Protein AF-A0A258AHE1-F1 (afdb_monomer)

pLDDT: mean 90.27, std 7.41, range [41.5, 98.06]

Sequence (388 aa):
MYTHTRGDVPTMMFEWEKSIPFVKELVVPYWSLDFFFCGAFFLCGSKTELNLLTKRLIAVTILSGVFFLLFPLKLGLPRPEPSGWTAPFFHALYFNDLPYNLAPSLHISLRSIVWVFYGAHLTGRVRTAVKVWFILIGLSTLLVWQHHLIDVAGGFIMGWAVAALIPDPRQLGTRNPSKKYAVRYGLGAVVCGALGFAWIGFVWPAVACGIVALAYATGLSRLLGKENGTLSPSAEWCLLPILLVRGWVQKKWLKRKPGWCEVTPGVCFGRRVTDKEAVAMVTAAGPGDLAVLDLTAETNAPTAFREKAFYRNLPLLDLVPLKPEQIEAALGFIREQRALGRRVFVHCQLGLQRSALIAAHWVVESGETVDVELAVKRVRELEPDVVI

Radius of gyration: 23.92 Å; Cα contacts (8 Å, |Δi|>4): 619; chains: 1; bounding box: 60×39×63 Å

Mean predicted aligned error: 6.26 Å

Structure (mmCIF, N/CA/C/O backbone):
data_AF-A0A258AHE1-F1
#
_entry.id   AF-A0A258AHE1-F1
#
loop_
_atom_site.group_PDB
_atom_site.id
_atom_site.type_symbol
_atom_site.label_atom_id
_atom_site.label_alt_id
_atom_site.label_comp_id
_atom_site.label_asym_id
_atom_site.label_entity_id
_atom_site.label_seq_id
_atom_site.pdbx_PDB_ins_code
_atom_site.Cartn_x
_atom_site.Cartn_y
_atom_site.Cartn_z
_atom_site.occupancy
_atom_site.B_iso_or_equiv
_atom_site.auth_seq_id
_atom_site.auth_comp_id
_atom_site.auth_asym_id
_atom_site.auth_atom_id
_atom_site.pdbx_PDB_model_num
ATOM 1 N N . MET A 1 1 ? 30.546 -18.113 -18.360 1.00 41.50 1 MET A N 1
ATOM 2 C CA . MET A 1 1 ? 30.148 -17.699 -19.721 1.00 41.50 1 MET A CA 1
ATOM 3 C C . MET A 1 1 ? 29.462 -16.354 -19.579 1.00 41.50 1 MET A C 1
ATOM 5 O O . MET A 1 1 ? 28.423 -16.293 -18.936 1.00 41.50 1 MET A O 1
ATOM 9 N N . TYR A 1 2 ? 30.107 -15.271 -20.009 1.00 52.78 2 TYR A N 1
ATOM 10 C CA . TYR A 1 2 ? 29.552 -13.931 -19.835 1.00 52.78 2 TYR A CA 1
ATOM 11 C C . TYR A 1 2 ? 28.409 -13.708 -20.834 1.00 52.78 2 TYR A C 1
ATOM 13 O O . TYR A 1 2 ? 28.513 -14.097 -21.993 1.00 52.78 2 TYR A O 1
ATOM 21 N N . THR A 1 3 ? 27.321 -13.073 -20.407 1.00 52.12 3 THR A N 1
ATOM 22 C CA . THR A 1 3 ? 26.161 -12.778 -21.266 1.00 52.12 3 THR A CA 1
ATOM 23 C C . THR A 1 3 ? 26.515 -11.908 -22.480 1.00 52.12 3 THR A C 1
ATOM 25 O O . THR A 1 3 ? 25.875 -12.052 -23.515 1.00 52.12 3 THR A O 1
ATOM 28 N N . HIS A 1 4 ? 27.581 -11.096 -22.417 1.00 53.16 4 HIS A N 1
ATOM 29 C CA . HIS A 1 4 ? 28.039 -10.261 -23.540 1.00 53.16 4 HIS A CA 1
ATOM 30 C C . HIS A 1 4 ? 28.631 -11.045 -24.728 1.00 53.16 4 HIS A C 1
ATOM 32 O O . HIS A 1 4 ? 28.744 -10.488 -25.814 1.00 53.16 4 HIS A O 1
ATOM 38 N N . THR A 1 5 ? 29.013 -12.318 -24.554 1.00 55.72 5 THR A N 1
ATOM 39 C CA . THR A 1 5 ? 29.556 -13.153 -25.646 1.00 55.72 5 THR A CA 1
ATOM 40 C C . THR A 1 5 ? 28.495 -14.034 -26.307 1.00 55.72 5 THR A C 1
ATOM 42 O O . THR A 1 5 ? 28.829 -14.864 -27.152 1.00 55.72 5 THR A O 1
ATOM 45 N N . ARG A 1 6 ? 27.224 -13.924 -25.899 1.00 61.84 6 ARG A N 1
ATOM 46 C CA . ARG A 1 6 ? 26.114 -14.672 -26.500 1.00 61.84 6 ARG A CA 1
ATOM 47 C C . ARG A 1 6 ? 25.607 -13.928 -27.736 1.00 61.84 6 ARG A C 1
ATOM 49 O O . ARG A 1 6 ? 25.171 -12.787 -27.636 1.00 61.84 6 ARG A O 1
ATOM 56 N N . GLY A 1 7 ? 25.670 -14.569 -28.903 1.00 57.62 7 GLY A N 1
ATOM 57 C CA . GLY A 1 7 ? 25.192 -13.992 -30.168 1.00 57.62 7 GLY A CA 1
ATOM 58 C C . GLY A 1 7 ? 23.663 -13.922 -30.286 1.00 57.62 7 GLY A C 1
ATOM 59 O O . GLY A 1 7 ? 23.142 -13.232 -31.156 1.00 57.62 7 GLY A O 1
ATOM 60 N N . ASP A 1 8 ? 22.945 -14.605 -29.394 1.00 69.38 8 ASP A N 1
ATOM 61 C CA . ASP A 1 8 ? 21.506 -14.862 -29.423 1.00 69.38 8 ASP A CA 1
ATOM 62 C C . ASP A 1 8 ? 20.721 -14.098 -28.339 1.00 69.38 8 ASP A C 1
ATOM 64 O O . ASP A 1 8 ? 19.712 -14.600 -27.858 1.00 69.38 8 ASP A O 1
ATOM 68 N N . VAL A 1 9 ? 21.154 -12.899 -27.921 1.00 76.88 9 VAL A N 1
ATOM 69 C CA . VAL A 1 9 ? 20.407 -12.113 -26.914 1.00 76.88 9 VAL A CA 1
ATOM 70 C C . VAL A 1 9 ? 19.152 -11.491 -27.551 1.00 76.88 9 VAL A C 1
ATOM 72 O O . VAL A 1 9 ? 19.292 -10.627 -28.432 1.00 76.88 9 VAL A O 1
ATOM 75 N N . PRO A 1 10 ? 17.936 -11.899 -27.135 1.00 83.12 10 PRO A N 1
ATOM 76 C CA . PRO A 1 10 ? 16.698 -11.391 -27.703 1.00 83.12 10 PRO A CA 1
ATOM 77 C C . PRO A 1 10 ? 16.399 -9.957 -27.248 1.00 83.12 10 PRO A C 1
ATOM 79 O O . PRO A 1 10 ? 16.867 -9.474 -26.215 1.00 83.12 10 PRO A O 1
ATOM 82 N N . THR A 1 11 ? 15.569 -9.282 -28.035 1.00 84.12 11 THR A N 1
ATOM 83 C CA . THR A 1 11 ? 14.971 -7.989 -27.696 1.00 84.12 11 THR A CA 1
ATOM 84 C C . THR A 1 11 ? 13.482 -8.208 -27.492 1.00 84.12 11 THR A C 1
ATOM 86 O O . THR A 1 11 ? 12.819 -8.774 -28.359 1.00 84.12 11 THR A O 1
ATOM 89 N N . MET A 1 12 ? 12.951 -7.749 -26.361 1.00 84.06 12 MET A N 1
ATOM 90 C CA . MET A 1 12 ? 11.520 -7.791 -26.076 1.00 84.06 12 MET A CA 1
ATOM 91 C C . MET A 1 12 ? 11.028 -6.369 -25.829 1.00 84.06 12 MET A C 1
ATOM 93 O O . MET A 1 12 ? 11.178 -5.828 -24.739 1.00 84.06 12 MET A O 1
ATOM 97 N N . MET A 1 13 ? 10.462 -5.765 -26.871 1.00 87.69 13 MET A N 1
ATOM 98 C CA . MET A 1 13 ? 9.874 -4.429 -26.827 1.00 87.69 13 MET A CA 1
ATOM 99 C C . MET A 1 13 ? 8.547 -4.429 -27.572 1.00 87.69 13 MET A C 1
ATOM 101 O O . MET A 1 13 ? 8.359 -5.189 -28.526 1.00 87.69 13 MET A O 1
ATOM 105 N N . PHE A 1 14 ? 7.631 -3.563 -27.164 1.00 85.50 14 PHE A N 1
ATOM 106 C CA . PHE A 1 14 ? 6.419 -3.316 -27.924 1.00 85.50 14 PHE A CA 1
ATOM 107 C C . PHE A 1 14 ? 6.684 -2.308 -29.047 1.00 85.50 14 PHE A C 1
ATOM 109 O O . PHE A 1 14 ? 7.401 -1.328 -28.869 1.00 85.50 14 PHE A O 1
ATOM 116 N N . GLU A 1 15 ? 6.040 -2.497 -30.200 1.00 87.06 15 GLU A N 1
ATOM 117 C CA . GLU A 1 15 ? 6.231 -1.629 -31.373 1.00 87.06 15 GLU A CA 1
ATOM 118 C C . GLU A 1 15 ? 5.907 -0.149 -31.107 1.00 87.06 15 GLU A C 1
ATOM 120 O O . GLU A 1 15 ? 6.584 0.741 -31.622 1.00 87.06 15 GLU A O 1
ATOM 125 N N . TRP A 1 16 ? 4.924 0.133 -30.247 1.00 88.31 16 TRP A N 1
ATOM 126 C CA . TRP A 1 16 ? 4.555 1.505 -29.885 1.00 88.31 16 TRP A CA 1
ATOM 127 C C . TRP A 1 16 ? 5.647 2.231 -29.082 1.00 88.31 16 TRP A C 1
ATOM 129 O O . TRP A 1 16 ? 5.659 3.462 -29.069 1.00 88.31 16 TRP A O 1
ATOM 139 N N . GLU A 1 17 ? 6.592 1.513 -28.457 1.00 90.75 17 GLU A N 1
ATOM 140 C CA . GLU A 1 17 ? 7.683 2.127 -27.684 1.00 90.75 17 GLU A CA 1
ATOM 141 C C . GLU A 1 17 ? 8.606 2.979 -28.567 1.00 90.75 17 GLU A C 1
ATOM 143 O O . GLU A 1 17 ? 9.179 3.954 -28.089 1.00 90.75 17 GLU A O 1
ATOM 148 N N . LYS A 1 18 ? 8.672 2.704 -29.878 1.00 89.94 18 LYS A N 1
ATOM 149 C CA . LYS A 1 18 ? 9.404 3.531 -30.859 1.00 89.94 18 LYS A CA 1
ATOM 150 C C . LYS A 1 18 ? 8.864 4.961 -30.967 1.00 89.94 18 LYS A C 1
ATOM 152 O O . LYS A 1 18 ? 9.563 5.842 -31.452 1.00 89.94 18 LYS A O 1
ATOM 157 N N . SER A 1 19 ? 7.622 5.187 -30.535 1.00 91.81 19 SER A N 1
ATOM 158 C CA . SER A 1 19 ? 6.980 6.508 -30.532 1.00 91.81 19 SER A CA 1
ATOM 159 C C . SER A 1 19 ? 7.205 7.283 -29.229 1.00 91.81 19 SER A C 1
ATOM 161 O O . SER A 1 19 ? 6.742 8.416 -29.109 1.00 91.81 19 SER A O 1
ATOM 163 N N . ILE A 1 20 ? 7.879 6.692 -28.233 1.00 91.56 20 ILE A N 1
ATOM 164 C CA . ILE A 1 20 ? 8.189 7.375 -26.973 1.00 91.56 20 ILE A CA 1
ATOM 165 C C . ILE A 1 20 ? 9.214 8.485 -27.255 1.00 91.56 20 ILE A C 1
ATOM 167 O O . ILE A 1 20 ? 10.300 8.190 -27.762 1.00 91.56 20 ILE A O 1
ATOM 171 N N . PRO A 1 21 ? 8.921 9.752 -26.906 1.00 93.50 21 PRO A N 1
ATOM 172 C CA . PRO A 1 21 ? 9.851 10.845 -27.140 1.00 93.50 21 PRO A CA 1
ATOM 173 C C . PRO A 1 21 ? 11.093 10.702 -26.258 1.00 93.50 21 PRO A C 1
ATOM 175 O O . PRO A 1 21 ? 10.992 10.383 -25.073 1.00 93.50 21 PRO A O 1
ATOM 178 N N . PHE A 1 22 ? 12.259 11.000 -26.825 1.00 93.88 22 PHE A N 1
ATOM 179 C CA . PHE A 1 22 ? 13.488 11.118 -26.051 1.00 93.88 22 PHE A CA 1
ATOM 180 C C . PHE A 1 22 ? 13.531 12.467 -25.322 1.00 93.88 22 PHE A C 1
ATOM 182 O O . PHE A 1 22 ? 13.449 13.521 -25.956 1.00 93.88 22 PHE A O 1
ATOM 189 N N . VAL A 1 23 ? 13.684 12.443 -23.996 1.00 95.12 23 VAL A N 1
ATOM 190 C CA . VAL A 1 23 ? 13.748 13.645 -23.147 1.00 95.12 23 VAL A CA 1
ATOM 191 C C . VAL A 1 23 ? 15.030 13.610 -22.318 1.00 95.12 23 VAL A C 1
ATOM 193 O O . VAL A 1 23 ? 15.072 13.050 -21.221 1.00 95.12 23 VAL A O 1
ATOM 196 N N . LYS A 1 24 ? 16.097 14.213 -22.850 1.00 94.38 24 LYS A N 1
ATOM 197 C CA . LYS A 1 24 ? 17.453 14.146 -22.278 1.00 94.38 24 LYS A CA 1
ATOM 198 C C . LYS A 1 24 ? 17.552 14.707 -20.856 1.00 94.38 24 LYS A C 1
ATOM 200 O O . LYS A 1 24 ? 18.327 14.201 -20.054 1.00 94.38 24 LYS A O 1
ATOM 205 N N . GLU A 1 25 ? 16.750 15.709 -20.506 1.00 95.88 25 GLU A N 1
ATOM 206 C CA . GLU A 1 25 ? 16.752 16.352 -19.186 1.00 95.88 25 GLU A CA 1
ATOM 207 C C . GLU A 1 25 ? 16.318 15.387 -18.069 1.00 95.88 25 GLU A C 1
ATOM 209 O O . GLU A 1 25 ? 16.689 15.566 -16.906 1.00 95.88 25 GLU A O 1
ATOM 214 N N . LEU A 1 26 ? 15.591 14.314 -18.412 1.00 96.31 26 LEU A N 1
ATOM 215 C CA . LEU A 1 26 ? 15.182 13.285 -17.455 1.00 96.31 26 LEU A CA 1
ATOM 216 C C . LEU A 1 26 ? 16.332 12.375 -16.993 1.00 96.31 26 LEU A C 1
ATOM 218 O O . LEU A 1 26 ? 16.144 11.571 -16.076 1.00 96.31 26 LEU A O 1
ATOM 222 N N . VAL A 1 27 ? 17.542 12.570 -17.527 1.00 95.06 27 VAL A N 1
ATOM 223 C CA . VAL A 1 27 ? 18.775 11.975 -16.992 1.00 95.06 27 VAL A CA 1
ATOM 224 C C . VAL A 1 27 ? 19.029 12.394 -15.536 1.00 95.06 27 VAL A C 1
ATOM 226 O O . VAL A 1 27 ? 19.620 11.636 -14.772 1.00 95.06 27 VAL A O 1
ATOM 229 N N . VAL A 1 28 ? 18.527 13.562 -15.111 1.00 95.44 28 VAL A N 1
ATOM 230 C CA . VAL A 1 28 ? 18.650 14.038 -13.723 1.00 95.44 28 VAL A CA 1
ATOM 231 C C . VAL A 1 28 ? 17.798 13.200 -12.760 1.00 95.44 28 VAL A C 1
ATOM 233 O O . VAL A 1 28 ? 18.363 12.621 -11.834 1.00 95.44 28 VAL A O 1
ATOM 236 N N . PRO A 1 29 ? 16.470 13.052 -12.955 1.00 96.31 29 PRO A N 1
ATOM 237 C CA . PRO A 1 29 ? 15.678 12.070 -12.223 1.00 96.31 29 PRO A CA 1
ATOM 238 C C . PRO A 1 29 ? 16.275 10.664 -12.264 1.00 96.31 29 PRO A C 1
ATOM 240 O O . PRO A 1 29 ? 16.330 10.025 -11.220 1.00 96.31 29 PRO A O 1
ATOM 243 N N . TYR A 1 30 ? 16.773 10.200 -13.414 1.00 95.81 30 TYR A N 1
ATOM 244 C CA . TYR A 1 30 ? 17.436 8.895 -13.510 1.00 95.81 30 TYR A CA 1
ATOM 245 C C . TYR A 1 30 ? 18.583 8.766 -12.489 1.00 95.81 30 TYR A C 1
ATOM 247 O O . TYR A 1 30 ? 18.516 7.937 -11.588 1.00 95.81 30 TYR A O 1
ATOM 255 N N . TRP A 1 31 ? 19.582 9.652 -12.536 1.00 95.00 31 TRP A N 1
ATOM 256 C CA . TRP A 1 31 ? 20.709 9.628 -11.592 1.00 95.00 31 TRP A CA 1
ATOM 257 C C . TRP A 1 31 ? 20.313 9.915 -10.142 1.00 95.00 31 TRP A C 1
ATOM 259 O O . TRP A 1 31 ? 20.999 9.496 -9.211 1.00 95.00 31 TRP A O 1
ATOM 269 N N . SER A 1 32 ? 19.195 10.611 -9.919 1.00 96.81 32 SER A N 1
ATOM 270 C CA . SER A 1 32 ? 18.758 10.965 -8.568 1.00 96.81 32 SER A CA 1
ATOM 271 C C . SER A 1 32 ? 18.503 9.750 -7.670 1.00 96.81 32 SER A C 1
ATOM 273 O O . SER A 1 32 ? 18.575 9.889 -6.448 1.00 96.81 32 SER A O 1
ATOM 275 N N . LEU A 1 33 ? 18.259 8.561 -8.245 1.00 96.06 33 LEU A N 1
ATOM 276 C CA . LEU A 1 33 ? 18.100 7.334 -7.466 1.00 96.06 33 LEU A CA 1
ATOM 277 C C . LEU A 1 33 ? 19.299 7.074 -6.551 1.00 96.06 33 LEU A C 1
ATOM 279 O O . LEU A 1 33 ? 19.084 6.698 -5.403 1.00 96.06 33 LEU A O 1
ATOM 283 N N . ASP A 1 34 ? 20.525 7.308 -7.015 1.00 94.31 34 ASP A N 1
ATOM 284 C CA . ASP A 1 34 ? 21.731 7.022 -6.233 1.00 94.31 34 ASP A CA 1
ATOM 285 C C . ASP A 1 34 ? 21.808 7.910 -4.985 1.00 94.31 34 ASP A C 1
ATOM 287 O O . ASP A 1 34 ? 22.167 7.456 -3.897 1.00 94.31 34 ASP A O 1
ATOM 291 N N . PHE A 1 35 ? 21.353 9.162 -5.096 1.00 95.38 35 PHE A N 1
ATOM 292 C CA . PHE A 1 35 ? 21.232 10.063 -3.951 1.00 95.38 35 PHE A CA 1
ATOM 293 C C . PHE A 1 35 ? 20.170 9.589 -2.956 1.00 95.38 35 PHE A C 1
ATOM 295 O O . PHE A 1 35 ? 20.420 9.603 -1.752 1.00 95.38 35 PHE A O 1
ATOM 302 N N . PHE A 1 36 ? 19.004 9.131 -3.428 1.00 96.12 36 PHE A N 1
ATOM 303 C CA . PHE A 1 36 ? 17.987 8.539 -2.549 1.00 96.12 36 PHE A CA 1
ATOM 304 C C . PHE A 1 36 ? 18.470 7.230 -1.919 1.00 96.12 36 PHE A C 1
ATOM 306 O O . PHE A 1 36 ? 18.193 6.969 -0.752 1.00 96.12 36 PHE A O 1
ATOM 313 N N . PHE A 1 37 ? 19.208 6.410 -2.663 1.00 95.50 37 PHE A N 1
ATOM 314 C CA . PHE A 1 37 ? 19.784 5.170 -2.164 1.00 95.50 37 PHE A CA 1
ATOM 315 C C . PHE A 1 37 ? 20.741 5.449 -1.002 1.00 95.50 37 PHE A C 1
ATOM 317 O O . PHE A 1 37 ? 20.558 4.896 0.080 1.00 95.50 37 PHE A O 1
ATOM 324 N N . CYS A 1 38 ? 21.698 6.362 -1.186 1.00 95.00 38 CYS A N 1
ATOM 325 C CA . CYS A 1 38 ? 22.611 6.782 -0.124 1.00 95.00 38 CYS A CA 1
ATOM 326 C C . CYS A 1 38 ? 21.856 7.440 1.039 1.00 95.00 38 CYS A C 1
ATOM 328 O O . CYS A 1 38 ? 22.094 7.112 2.201 1.00 95.00 38 CYS A O 1
ATOM 330 N N . GLY A 1 39 ? 20.899 8.320 0.732 1.00 94.94 39 GLY A N 1
ATOM 331 C CA . GLY A 1 39 ? 20.063 9.005 1.714 1.00 94.94 39 GLY A CA 1
ATOM 332 C C . GLY A 1 39 ? 19.284 8.049 2.620 1.00 94.94 39 GLY A C 1
ATOM 333 O O . GLY A 1 39 ? 19.169 8.308 3.816 1.00 94.94 39 GLY A O 1
ATOM 334 N N . ALA A 1 40 ? 18.812 6.914 2.096 1.00 94.12 40 ALA A N 1
ATOM 335 C CA . ALA A 1 40 ? 18.030 5.942 2.858 1.00 94.12 40 ALA A CA 1
ATOM 336 C C . ALA A 1 40 ? 18.767 5.427 4.109 1.00 94.12 40 ALA A C 1
ATOM 338 O O . ALA A 1 40 ? 18.149 5.231 5.155 1.00 94.12 40 ALA A O 1
ATOM 339 N N . PHE A 1 41 ? 20.093 5.274 4.039 1.00 92.81 41 PHE A N 1
ATOM 340 C CA . PHE A 1 41 ? 20.902 4.825 5.175 1.00 92.81 41 PHE A CA 1
ATOM 341 C C . PHE A 1 41 ? 20.960 5.855 6.310 1.00 92.81 41 PHE A C 1
ATOM 343 O O . PHE A 1 41 ? 20.982 5.466 7.475 1.00 92.81 41 PHE A O 1
ATOM 350 N N . PHE A 1 42 ? 20.913 7.152 5.992 1.00 92.25 42 PHE A N 1
ATOM 351 C CA . PHE A 1 42 ? 20.888 8.230 6.988 1.00 92.25 42 PHE A CA 1
ATOM 352 C C . PHE A 1 42 ? 19.512 8.420 7.636 1.00 92.25 42 PHE A C 1
ATOM 354 O O . PHE A 1 42 ? 19.420 8.965 8.731 1.00 92.25 42 PHE A O 1
ATOM 361 N N . LEU A 1 43 ? 18.442 7.975 6.971 1.00 91.12 43 LEU A N 1
ATOM 362 C CA . LEU A 1 43 ? 17.078 8.017 7.506 1.00 91.12 43 LEU A CA 1
ATOM 363 C C . LEU A 1 43 ? 16.744 6.836 8.431 1.00 91.12 43 LEU A C 1
ATOM 365 O O . LEU A 1 43 ? 15.741 6.900 9.135 1.00 91.12 43 LEU A O 1
ATOM 369 N N . CYS A 1 44 ? 17.544 5.765 8.429 1.00 90.62 44 CYS A N 1
ATOM 370 C CA . CYS A 1 44 ? 17.299 4.595 9.272 1.00 90.62 44 CYS A CA 1
ATOM 371 C C . CYS A 1 44 ? 17.393 4.968 10.761 1.00 90.62 44 CYS A C 1
ATOM 373 O O . CYS A 1 44 ? 18.468 5.304 11.253 1.00 90.62 44 CYS A O 1
ATOM 375 N N . GLY A 1 45 ? 16.288 4.841 11.500 1.00 87.81 45 GLY A N 1
ATOM 376 C CA . GLY A 1 45 ? 16.234 5.197 12.924 1.00 87.81 45 GLY A CA 1
ATOM 377 C C . GLY A 1 45 ? 16.641 4.064 13.870 1.00 87.81 45 GLY A C 1
ATOM 378 O O . GLY A 1 45 ? 16.760 4.269 15.076 1.00 87.81 45 GLY A O 1
ATOM 379 N N . SER A 1 46 ? 16.821 2.840 13.358 1.00 90.44 46 SER A N 1
ATOM 380 C CA . SER A 1 46 ? 17.139 1.666 14.179 1.00 90.44 46 SER A CA 1
ATOM 381 C C . SER A 1 46 ? 17.965 0.614 13.439 1.00 90.44 46 SER A C 1
ATOM 383 O O . SER A 1 46 ? 17.913 0.490 12.214 1.00 90.44 46 SER A O 1
ATOM 385 N N . LYS A 1 47 ? 18.668 -0.235 14.201 1.00 91.56 47 LYS A N 1
ATOM 386 C CA . LYS A 1 47 ? 19.420 -1.377 13.653 1.00 91.56 47 LYS A CA 1
ATOM 387 C C . LYS A 1 47 ? 18.516 -2.381 12.930 1.00 91.56 47 LYS A C 1
ATOM 389 O O . LYS A 1 47 ? 18.918 -2.957 11.925 1.00 91.56 47 LYS A O 1
ATOM 394 N N . THR A 1 48 ? 17.296 -2.592 13.424 1.00 89.81 48 THR A N 1
ATOM 395 C CA . THR A 1 48 ? 16.312 -3.492 12.797 1.00 89.81 48 THR A CA 1
ATOM 396 C C . THR A 1 48 ? 15.921 -3.006 11.408 1.00 89.81 48 THR A C 1
ATOM 398 O O . THR A 1 48 ? 15.872 -3.794 10.468 1.00 89.81 48 THR A O 1
ATOM 401 N N . GLU A 1 49 ? 15.685 -1.706 11.277 1.00 90.75 49 GLU A N 1
ATOM 402 C CA . GLU A 1 49 ? 15.314 -1.062 10.023 1.00 90.75 49 GLU A CA 1
ATOM 403 C C . GLU A 1 49 ? 16.455 -1.050 9.010 1.00 90.75 49 GLU A C 1
ATOM 405 O O . GLU A 1 49 ? 16.254 -1.466 7.870 1.00 90.75 49 GLU A O 1
ATOM 410 N N . LEU A 1 50 ? 17.663 -0.688 9.451 1.00 94.06 50 LEU A N 1
ATOM 411 C CA . LEU A 1 50 ? 18.864 -0.769 8.626 1.00 94.06 50 LEU A CA 1
ATOM 412 C C . LEU A 1 50 ? 19.078 -2.198 8.109 1.00 94.06 50 LEU A C 1
ATOM 414 O O . LEU A 1 50 ? 19.218 -2.415 6.909 1.00 94.06 50 LEU A O 1
ATOM 418 N N . ASN A 1 51 ? 19.009 -3.195 8.997 1.00 94.38 51 ASN A N 1
ATOM 419 C CA . ASN A 1 51 ? 19.140 -4.602 8.619 1.00 94.38 51 ASN A CA 1
ATOM 420 C C . ASN A 1 51 ? 18.064 -5.041 7.618 1.00 94.38 51 ASN A C 1
ATOM 422 O O . ASN A 1 51 ? 18.355 -5.823 6.714 1.00 94.38 51 ASN A O 1
ATOM 426 N N . LEU A 1 52 ? 16.821 -4.581 7.783 1.00 92.44 52 LEU A N 1
ATOM 427 C CA . LEU A 1 52 ? 15.730 -4.897 6.865 1.00 92.44 52 LEU A CA 1
ATOM 428 C C . LEU A 1 52 ? 15.977 -4.290 5.481 1.00 92.44 52 LEU A C 1
ATOM 430 O O . LEU A 1 52 ? 15.857 -5.000 4.480 1.00 92.44 52 LEU A O 1
ATOM 434 N N . LEU A 1 53 ? 16.343 -3.006 5.426 1.00 94.69 53 LEU A N 1
ATOM 435 C CA . LEU A 1 53 ? 16.664 -2.310 4.183 1.00 94.69 53 LEU A CA 1
ATOM 436 C C . LEU A 1 53 ? 17.825 -3.008 3.469 1.00 94.69 53 LEU A C 1
ATOM 438 O O . LEU A 1 53 ? 17.673 -3.412 2.319 1.00 94.69 53 LEU A O 1
ATOM 442 N N . THR A 1 54 ? 18.937 -3.255 4.165 1.00 95.69 54 THR A N 1
ATOM 443 C CA . THR A 1 54 ? 20.105 -3.951 3.610 1.00 95.69 54 THR A CA 1
ATOM 444 C C . THR A 1 54 ? 19.744 -5.339 3.082 1.00 95.69 54 THR A C 1
ATOM 446 O O . THR A 1 54 ? 20.100 -5.668 1.953 1.00 95.69 54 THR A O 1
ATOM 449 N N . LYS A 1 55 ? 18.983 -6.147 3.836 1.00 96.62 55 LYS A N 1
ATOM 450 C CA . LYS A 1 55 ? 18.534 -7.472 3.371 1.00 96.62 55 LYS A CA 1
ATOM 451 C C . LYS A 1 55 ? 17.710 -7.382 2.089 1.00 96.62 55 LYS A C 1
ATOM 453 O O . LYS A 1 55 ? 17.936 -8.169 1.174 1.00 96.62 55 LYS A O 1
ATOM 458 N N . ARG A 1 56 ? 16.780 -6.424 2.004 1.00 95.56 56 ARG A N 1
ATOM 459 C CA . ARG A 1 56 ? 15.956 -6.202 0.805 1.00 95.56 56 ARG A CA 1
ATOM 460 C C . ARG A 1 56 ? 16.803 -5.749 -0.390 1.00 95.56 56 ARG A C 1
ATOM 462 O O . ARG A 1 56 ? 16.613 -6.273 -1.482 1.00 95.56 56 ARG A O 1
ATOM 469 N N . LEU A 1 57 ? 17.760 -4.842 -0.194 1.00 96.75 57 LEU A N 1
ATOM 470 C CA . LEU A 1 57 ? 18.658 -4.363 -1.255 1.00 96.75 57 LEU A CA 1
ATOM 471 C C . LEU A 1 57 ? 19.602 -5.461 -1.774 1.00 96.75 57 LEU A C 1
ATOM 473 O O . LEU A 1 57 ? 19.789 -5.594 -2.984 1.00 96.75 57 LEU A O 1
ATOM 477 N N . ILE A 1 58 ? 20.149 -6.292 -0.881 1.00 97.38 58 ILE A N 1
ATOM 478 C CA . ILE A 1 58 ? 20.975 -7.446 -1.265 1.00 97.38 58 ILE A CA 1
ATOM 479 C C . ILE A 1 58 ? 20.126 -8.462 -2.034 1.00 97.38 58 ILE A C 1
ATOM 481 O O . ILE A 1 58 ? 20.502 -8.881 -3.127 1.00 97.38 58 ILE A O 1
ATOM 485 N N . ALA A 1 59 ? 18.958 -8.826 -1.497 1.00 97.56 59 ALA A N 1
ATOM 486 C CA . ALA A 1 59 ? 18.079 -9.807 -2.123 1.00 97.56 59 ALA A CA 1
ATOM 487 C C . ALA A 1 59 ? 17.611 -9.356 -3.511 1.00 97.56 59 ALA A C 1
ATOM 489 O O . ALA A 1 59 ? 17.664 -10.146 -4.449 1.00 97.56 59 ALA A O 1
ATOM 490 N N . VAL A 1 60 ? 17.198 -8.092 -3.667 1.00 96.12 60 VAL A N 1
ATOM 491 C CA . VAL A 1 60 ? 16.727 -7.589 -4.964 1.00 96.12 60 VAL A CA 1
ATOM 492 C C . VAL A 1 60 ? 17.850 -7.552 -5.998 1.00 96.12 60 VAL A C 1
ATOM 494 O O . VAL A 1 60 ? 17.607 -7.884 -7.155 1.00 96.12 60 VAL A O 1
ATOM 497 N N . THR A 1 61 ? 19.079 -7.237 -5.583 1.00 95.75 61 THR A N 1
ATOM 498 C CA . THR A 1 61 ? 20.258 -7.257 -6.459 1.00 95.75 61 THR A CA 1
ATOM 499 C C . THR A 1 61 ? 20.598 -8.678 -6.905 1.00 95.75 61 THR A C 1
ATOM 501 O O . THR A 1 61 ? 20.720 -8.923 -8.103 1.00 95.75 61 THR A O 1
ATOM 504 N N . ILE A 1 62 ? 20.677 -9.633 -5.970 1.00 96.19 62 ILE A N 1
ATOM 505 C CA . ILE A 1 62 ? 20.981 -11.038 -6.284 1.00 96.19 62 ILE A CA 1
ATOM 506 C C . ILE A 1 62 ? 19.901 -11.634 -7.189 1.00 96.19 62 ILE A C 1
ATOM 508 O O . ILE A 1 62 ? 20.222 -12.222 -8.216 1.00 96.19 62 ILE A O 1
ATOM 512 N N . LEU A 1 63 ? 18.623 -11.469 -6.841 1.00 95.19 63 LEU A N 1
ATOM 513 C CA . LEU A 1 63 ? 17.522 -12.052 -7.609 1.00 95.19 63 LEU A CA 1
ATOM 514 C C . LEU A 1 63 ? 17.387 -11.421 -8.999 1.00 95.19 63 LEU A C 1
ATOM 516 O O . LEU A 1 63 ? 17.145 -12.147 -9.961 1.00 95.19 63 LEU A O 1
ATOM 520 N N . SER A 1 64 ? 17.593 -10.104 -9.124 1.00 93.44 64 SER A N 1
ATOM 521 C CA . SER A 1 64 ? 17.634 -9.440 -10.436 1.00 93.44 64 SER A CA 1
ATOM 522 C C . SER A 1 64 ? 18.806 -9.955 -11.272 1.00 93.44 64 SER A C 1
ATOM 524 O O . SER A 1 64 ? 18.613 -10.290 -12.435 1.00 93.44 64 SER A O 1
ATOM 526 N N . GLY A 1 65 ? 19.994 -10.098 -10.673 1.00 91.44 65 GLY A N 1
ATOM 527 C CA . GLY A 1 65 ? 21.174 -10.640 -11.349 1.00 91.44 65 GLY A CA 1
ATOM 528 C C . GLY A 1 65 ? 20.999 -12.093 -11.797 1.00 91.44 65 GLY A C 1
ATOM 529 O O . GLY A 1 65 ? 21.332 -12.430 -12.928 1.00 91.44 65 GLY A O 1
ATOM 530 N N . VAL A 1 66 ? 20.421 -12.956 -10.955 1.00 91.62 66 VAL A N 1
ATOM 531 C CA . VAL A 1 66 ? 20.108 -14.348 -11.323 1.00 91.62 66 VAL A CA 1
ATOM 532 C C . VAL A 1 66 ? 19.094 -14.394 -12.464 1.00 91.62 66 VAL A C 1
ATOM 534 O O . VAL A 1 66 ? 19.305 -15.130 -13.424 1.00 91.62 66 VAL A O 1
ATOM 537 N N . PHE A 1 67 ? 18.020 -13.601 -12.396 1.00 90.00 67 PHE A N 1
ATOM 538 C CA . PHE A 1 67 ? 17.028 -13.550 -13.470 1.00 90.00 67 PHE A CA 1
ATOM 539 C C . PHE A 1 67 ? 17.660 -13.095 -14.788 1.00 90.00 67 PHE A C 1
ATOM 541 O O . PHE A 1 67 ? 17.456 -13.740 -15.811 1.00 90.00 67 PHE A O 1
ATOM 548 N N . PHE A 1 68 ? 18.478 -12.045 -14.741 1.00 87.31 68 PHE A N 1
ATOM 549 C CA . PHE A 1 68 ? 19.213 -11.533 -15.892 1.00 87.31 68 PHE A CA 1
ATOM 550 C C . PHE A 1 68 ? 20.119 -12.595 -16.539 1.00 87.31 68 PHE A C 1
ATOM 552 O O . PHE A 1 68 ? 20.171 -12.719 -17.760 1.00 87.31 68 PHE A O 1
ATOM 559 N N . LEU A 1 69 ? 20.811 -13.409 -15.734 1.00 87.06 69 LEU A N 1
ATOM 560 C CA . LEU A 1 69 ? 21.653 -14.495 -16.249 1.00 87.06 69 LEU A CA 1
ATOM 561 C C . LEU A 1 69 ? 20.841 -15.608 -16.929 1.00 87.06 69 LEU A C 1
ATOM 563 O O . LEU A 1 69 ? 21.341 -16.243 -17.860 1.00 87.06 69 LEU A O 1
ATOM 567 N N . LEU A 1 70 ? 19.614 -15.855 -16.464 1.00 87.00 70 LEU A N 1
ATOM 568 C CA . LEU A 1 70 ? 18.716 -16.867 -17.026 1.00 87.00 70 LEU A CA 1
ATOM 569 C C . LEU A 1 70 ? 17.988 -16.369 -18.284 1.00 87.00 70 LEU A C 1
ATOM 571 O O . LEU A 1 70 ? 17.807 -17.141 -19.224 1.00 87.00 70 LEU A O 1
ATOM 575 N N . PHE A 1 71 ? 17.600 -15.093 -18.309 1.00 84.31 71 PHE A N 1
ATOM 576 C CA . PHE A 1 71 ? 16.797 -14.472 -19.364 1.00 84.31 71 PHE A CA 1
ATOM 577 C C . PHE A 1 71 ? 17.393 -13.120 -19.794 1.00 84.31 71 PHE A C 1
ATOM 579 O O . PHE A 1 71 ? 16.778 -12.080 -19.555 1.00 84.31 71 PHE A O 1
ATOM 586 N N . PRO A 1 72 ? 18.586 -13.104 -20.415 1.00 85.19 72 PRO A N 1
ATOM 587 C CA . PRO A 1 72 ? 19.230 -11.855 -20.799 1.00 85.19 72 PRO A CA 1
ATOM 588 C C . PRO A 1 72 ? 18.441 -11.177 -21.922 1.00 85.19 72 PRO A C 1
ATOM 590 O O . PRO A 1 72 ? 18.144 -11.812 -22.934 1.00 85.19 72 PRO A O 1
ATOM 593 N N . LEU A 1 73 ? 18.146 -9.886 -21.772 1.00 85.19 73 LEU A N 1
ATOM 594 C CA . LEU A 1 73 ? 17.583 -9.050 -22.833 1.00 85.19 73 LEU A CA 1
ATOM 595 C C . LEU A 1 73 ? 18.557 -7.931 -23.224 1.00 85.19 73 LEU A C 1
ATOM 597 O O . LEU A 1 73 ? 19.430 -7.538 -22.447 1.00 85.19 73 LEU A O 1
ATOM 601 N N . LYS A 1 74 ? 18.376 -7.381 -24.428 1.00 86.44 74 LYS A N 1
ATOM 602 C CA . LYS A 1 74 ? 19.105 -6.196 -24.906 1.00 86.44 74 LYS A CA 1
ATOM 603 C C . LYS A 1 74 ? 18.179 -5.116 -25.449 1.00 86.44 74 LYS A C 1
ATOM 605 O O . LYS A 1 74 ? 17.080 -5.407 -25.930 1.00 86.44 74 LYS A O 1
ATOM 610 N N . LEU A 1 75 ? 18.669 -3.881 -25.410 1.00 86.94 75 LEU A N 1
ATOM 611 C CA . LEU A 1 75 ? 17.960 -2.694 -25.864 1.00 86.94 75 LEU A CA 1
ATOM 612 C C . LEU A 1 75 ? 17.712 -2.762 -27.372 1.00 86.94 75 LEU A C 1
ATOM 614 O O . LEU A 1 75 ? 18.628 -3.008 -28.156 1.00 86.94 75 LEU A O 1
ATOM 618 N N . GLY A 1 76 ? 16.457 -2.553 -27.761 1.00 86.00 76 GLY A N 1
ATOM 619 C CA . GLY A 1 76 ? 16.008 -2.507 -29.151 1.00 86.00 76 GLY A CA 1
ATOM 620 C C . GLY A 1 76 ? 16.037 -1.116 -29.780 1.00 86.00 76 GLY A C 1
ATOM 621 O O . GLY A 1 76 ? 15.951 -1.001 -31.000 1.00 86.00 76 GLY A O 1
ATOM 622 N N . LEU A 1 77 ? 16.148 -0.063 -28.965 1.00 86.88 77 LEU A N 1
ATOM 623 C CA . LEU A 1 77 ? 16.259 1.321 -29.426 1.00 86.88 77 LEU A CA 1
ATOM 624 C C . LEU A 1 77 ? 17.732 1.729 -29.591 1.00 86.88 77 LEU A C 1
ATOM 626 O O . LEU A 1 77 ? 18.579 1.301 -28.802 1.00 86.88 77 LEU A O 1
ATOM 630 N N . PRO A 1 78 ? 18.060 2.572 -30.587 1.00 86.69 78 PRO A N 1
ATOM 631 C CA . PRO A 1 78 ? 19.405 3.113 -30.722 1.00 86.69 78 PRO A CA 1
ATOM 632 C C . PRO A 1 78 ? 19.712 4.051 -29.550 1.00 86.69 78 PRO A C 1
ATOM 634 O O . PRO A 1 78 ? 18.880 4.879 -29.172 1.00 86.69 78 PRO A O 1
ATOM 637 N N . ARG A 1 79 ? 20.921 3.952 -28.986 1.00 85.81 79 ARG A N 1
ATOM 638 C CA . ARG A 1 79 ? 21.362 4.904 -27.962 1.00 85.81 79 ARG A CA 1
ATOM 639 C C . ARG A 1 79 ? 21.558 6.280 -28.604 1.00 85.81 79 ARG A C 1
ATOM 641 O O . ARG A 1 79 ? 22.311 6.378 -29.570 1.00 85.81 79 ARG A O 1
ATOM 648 N N . PRO A 1 80 ? 20.901 7.332 -28.094 1.00 87.62 80 PRO A N 1
ATOM 649 C CA . PRO A 1 80 ? 21.063 8.670 -28.637 1.00 87.62 80 PRO A CA 1
ATOM 650 C C . PRO A 1 80 ? 22.452 9.214 -28.295 1.00 87.62 80 PRO A C 1
ATOM 652 O O . PRO A 1 80 ? 22.965 8.983 -27.195 1.00 87.62 80 PRO A O 1
ATOM 655 N N . GLU A 1 81 ? 23.041 9.961 -29.228 1.00 87.94 81 GLU A N 1
ATOM 656 C CA . GLU A 1 81 ? 24.325 10.627 -29.013 1.00 87.94 81 GLU A CA 1
ATOM 657 C C . GLU A 1 81 ? 24.188 11.729 -27.946 1.00 87.94 81 GLU A C 1
ATOM 659 O O . GLU A 1 81 ? 23.353 12.636 -28.091 1.00 87.94 81 GLU A O 1
ATOM 664 N N . PRO A 1 82 ? 24.972 11.673 -26.854 1.00 87.44 82 PRO A N 1
ATOM 665 C CA . PRO A 1 82 ? 24.915 12.672 -25.796 1.00 87.44 82 PRO A CA 1
ATOM 666 C C . PRO A 1 82 ? 25.277 14.067 -26.315 1.00 87.44 82 PRO A C 1
ATOM 668 O O . PRO A 1 82 ? 26.290 14.254 -26.980 1.00 87.44 82 PRO A O 1
ATOM 671 N N . SER A 1 83 ? 24.478 15.084 -25.981 1.00 89.69 83 SER A N 1
ATOM 672 C CA . SER A 1 83 ? 24.755 16.471 -26.381 1.00 89.69 83 SER A CA 1
ATOM 673 C C . SER A 1 83 ? 24.357 17.491 -25.312 1.00 89.69 83 SER A C 1
ATOM 675 O O . SER A 1 83 ? 23.512 17.228 -24.450 1.00 89.69 83 SER A O 1
ATOM 677 N N . GLY A 1 84 ? 24.965 18.680 -25.372 1.00 93.25 84 GLY A N 1
ATOM 678 C CA . GLY A 1 84 ? 24.703 19.788 -24.450 1.00 93.25 84 GLY A CA 1
ATOM 679 C C . GLY A 1 84 ? 25.112 19.495 -23.001 1.00 93.25 84 GLY A C 1
ATOM 680 O O . GLY A 1 84 ? 25.975 18.663 -22.735 1.00 93.25 84 GLY A O 1
ATOM 681 N N . TRP A 1 85 ? 24.470 20.173 -22.045 1.00 95.44 85 TRP A N 1
ATOM 682 C CA . TRP A 1 85 ? 24.806 20.066 -20.617 1.00 95.44 85 TRP A CA 1
ATOM 683 C C . TRP A 1 85 ? 24.541 18.673 -20.021 1.00 95.44 85 TRP A C 1
ATOM 685 O O . TRP A 1 85 ? 25.145 18.303 -19.019 1.00 95.44 85 TRP A O 1
ATOM 695 N N . THR A 1 86 ? 23.664 17.883 -20.645 1.00 94.56 86 THR A N 1
ATOM 696 C CA . THR A 1 86 ? 23.357 16.510 -20.228 1.00 94.56 86 THR A CA 1
ATOM 697 C C . THR A 1 86 ? 24.436 15.506 -20.637 1.00 94.56 86 THR A C 1
ATOM 699 O O . THR A 1 86 ? 24.439 14.387 -20.128 1.00 94.56 86 THR A O 1
ATOM 702 N N . ALA A 1 87 ? 25.354 15.872 -21.542 1.00 93.50 87 ALA A N 1
ATOM 703 C CA . ALA A 1 87 ? 26.315 14.935 -22.123 1.00 93.50 87 ALA A CA 1
ATOM 704 C C . ALA A 1 87 ? 27.194 14.204 -21.088 1.00 93.50 87 ALA A C 1
ATOM 706 O O . ALA A 1 87 ? 27.268 12.977 -21.166 1.00 93.50 87 ALA A O 1
ATOM 707 N N . PRO A 1 88 ? 27.780 14.869 -20.068 1.00 93.62 88 PRO A N 1
ATOM 708 C CA . PRO A 1 88 ? 28.589 14.179 -19.060 1.00 93.62 88 PRO A CA 1
ATOM 709 C C . PRO A 1 88 ? 27.809 13.095 -18.304 1.00 93.62 88 PRO A C 1
ATOM 711 O O . PRO A 1 88 ? 28.335 12.013 -18.052 1.00 93.62 88 PRO A O 1
ATOM 714 N N . PHE A 1 89 ? 26.532 13.354 -18.001 1.00 92.88 89 PHE A N 1
ATOM 715 C CA . PHE A 1 89 ? 25.659 12.406 -17.305 1.00 92.88 89 PHE A CA 1
ATOM 716 C C . PHE A 1 89 ? 25.355 11.174 -18.156 1.00 92.88 89 PHE A C 1
ATOM 718 O O . PHE A 1 89 ? 25.322 10.065 -17.629 1.00 92.88 89 PHE A O 1
ATOM 725 N N . PHE A 1 90 ? 25.148 11.358 -19.462 1.00 92.12 90 PHE A N 1
ATOM 726 C CA . PHE A 1 90 ? 24.926 10.252 -20.390 1.00 92.12 90 PHE A CA 1
ATOM 727 C C . PHE A 1 90 ? 26.206 9.469 -20.687 1.00 92.12 90 PHE A C 1
ATOM 729 O O . PHE A 1 90 ? 26.148 8.249 -20.766 1.00 92.12 90 PHE A O 1
ATOM 736 N N . HIS A 1 91 ? 27.368 10.118 -20.793 1.00 91.31 91 HIS A N 1
ATOM 737 C CA . HIS A 1 91 ? 28.638 9.401 -20.937 1.00 91.31 91 HIS A CA 1
ATOM 738 C C . HIS A 1 91 ? 28.929 8.520 -19.717 1.00 91.31 91 HIS A C 1
ATOM 740 O O . HIS A 1 91 ? 29.253 7.344 -19.876 1.00 91.31 91 HIS A O 1
ATOM 746 N N . ALA A 1 92 ? 28.741 9.053 -18.504 1.00 89.38 92 ALA A N 1
ATOM 747 C CA . ALA A 1 92 ? 28.846 8.267 -17.277 1.00 89.38 92 ALA A CA 1
ATOM 748 C C . ALA A 1 92 ? 27.811 7.129 -17.239 1.00 89.38 92 ALA A C 1
ATOM 750 O O . ALA A 1 92 ? 28.130 6.006 -16.848 1.00 89.38 92 ALA A O 1
ATOM 751 N N . LEU A 1 93 ? 26.583 7.400 -17.692 1.00 87.81 93 LEU A N 1
ATOM 752 C CA . LEU A 1 93 ? 25.510 6.412 -17.749 1.00 87.81 93 LEU A CA 1
ATOM 753 C C . LEU A 1 93 ? 25.844 5.277 -18.715 1.00 87.81 93 LEU A C 1
ATOM 755 O O . LEU A 1 93 ? 25.709 4.121 -18.349 1.00 87.81 93 LEU A O 1
ATOM 759 N N . TYR A 1 94 ? 26.320 5.585 -19.919 1.00 87.69 94 TYR A N 1
ATOM 760 C CA . TYR A 1 94 ? 26.643 4.577 -20.929 1.00 87.69 94 TYR A CA 1
ATOM 761 C C . TYR A 1 94 ? 27.854 3.729 -20.548 1.00 87.69 94 TYR A C 1
ATOM 763 O O . TYR A 1 94 ? 27.957 2.593 -21.010 1.00 87.69 94 TYR A O 1
ATOM 771 N N . PHE A 1 95 ? 28.745 4.269 -19.715 1.00 85.12 95 PHE A N 1
ATOM 772 C CA . PHE A 1 95 ? 29.860 3.529 -19.140 1.00 85.12 95 PHE A CA 1
ATOM 773 C C . PHE A 1 95 ? 29.402 2.547 -18.051 1.00 85.12 95 PHE A C 1
ATOM 775 O O . PHE A 1 95 ? 29.888 1.420 -18.002 1.00 85.12 95 PHE A O 1
ATOM 782 N N . ASN 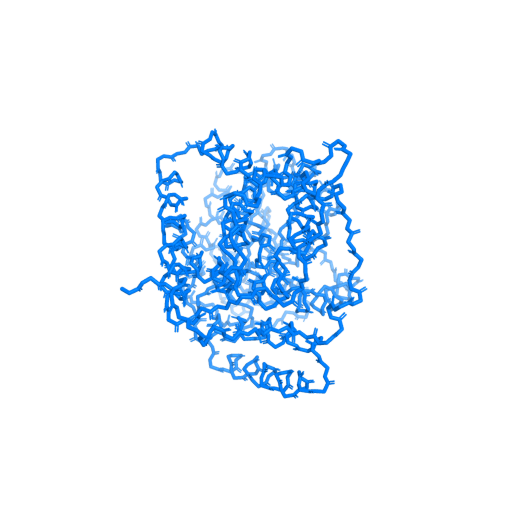A 1 96 ? 28.468 2.961 -17.189 1.00 78.88 96 ASN A N 1
ATOM 783 C CA . ASN A 1 96 ? 28.014 2.157 -16.050 1.00 78.88 96 ASN A CA 1
ATOM 784 C C . ASN A 1 96 ? 26.875 1.183 -16.401 1.00 78.88 96 ASN A C 1
ATOM 786 O O . ASN A 1 96 ? 26.794 0.091 -15.843 1.00 78.88 96 ASN A O 1
ATOM 790 N N . ASP A 1 97 ? 25.996 1.574 -17.322 1.00 79.00 97 ASP A N 1
ATOM 791 C CA . ASP A 1 97 ? 24.851 0.791 -17.764 1.00 79.00 97 ASP A CA 1
ATOM 792 C C . ASP A 1 97 ? 24.988 0.432 -19.243 1.00 79.00 97 ASP A C 1
ATOM 794 O O . ASP A 1 97 ? 24.993 1.281 -20.142 1.00 79.00 97 ASP A O 1
ATOM 798 N N . LEU A 1 98 ? 25.134 -0.861 -19.507 1.00 81.31 98 LEU A N 1
ATOM 799 C CA . LEU A 1 98 ? 25.432 -1.405 -20.826 1.00 81.31 98 LEU A CA 1
ATOM 800 C C . LEU A 1 98 ? 24.127 -1.854 -21.502 1.00 81.31 98 LEU A C 1
ATOM 802 O O . LEU A 1 98 ? 23.191 -2.269 -20.821 1.00 81.31 98 LEU A O 1
ATOM 806 N N . PRO A 1 99 ? 24.027 -1.808 -22.845 1.00 77.56 99 PRO A N 1
ATOM 807 C CA . PRO A 1 99 ? 22.754 -1.977 -23.562 1.00 77.56 99 PRO A CA 1
ATOM 808 C C . PRO A 1 99 ? 22.182 -3.401 -23.490 1.00 77.56 99 PRO A C 1
ATOM 810 O O . PRO A 1 99 ? 21.146 -3.687 -24.080 1.00 77.56 99 PRO A O 1
ATOM 813 N N . TYR A 1 100 ? 22.868 -4.300 -22.796 1.00 75.44 100 TYR A N 1
ATOM 814 C CA . TYR A 1 100 ? 22.513 -5.694 -22.591 1.00 75.44 100 TYR A CA 1
ATOM 815 C C . TYR A 1 100 ? 22.189 -6.011 -21.128 1.00 75.44 100 TYR A C 1
ATOM 817 O O . TYR A 1 100 ? 22.115 -7.181 -20.803 1.00 75.44 100 TYR A O 1
ATOM 825 N N . ASN A 1 101 ? 22.013 -5.019 -20.247 1.00 74.50 101 ASN A N 1
ATOM 826 C CA . ASN A 1 101 ? 21.595 -5.210 -18.850 1.00 74.50 101 ASN A CA 1
ATOM 827 C C . ASN A 1 101 ? 20.065 -5.097 -18.688 1.00 74.50 101 ASN A C 1
ATOM 829 O O . ASN A 1 101 ? 19.575 -4.377 -17.816 1.00 74.50 101 ASN A O 1
ATOM 833 N N . LEU A 1 102 ? 19.292 -5.756 -19.557 1.00 78.12 102 LEU A N 1
ATOM 834 C CA . LEU A 1 102 ? 17.829 -5.656 -19.542 1.00 78.12 102 LEU A CA 1
ATOM 835 C C . LEU A 1 102 ? 17.151 -6.890 -18.929 1.00 78.12 102 LEU A C 1
ATOM 837 O O . LEU A 1 102 ? 17.662 -8.003 -19.014 1.00 78.12 102 LEU A O 1
ATOM 841 N N . ALA A 1 103 ? 15.982 -6.632 -18.339 1.00 83.00 103 ALA A N 1
ATOM 842 C CA . ALA A 1 103 ? 15.084 -7.498 -17.575 1.00 83.00 103 ALA A CA 1
ATOM 843 C C . ALA A 1 103 ? 15.666 -8.335 -16.405 1.00 83.00 103 ALA A C 1
ATOM 845 O O . ALA A 1 103 ? 16.459 -9.251 -16.609 1.00 83.00 103 ALA A O 1
ATOM 846 N N . PRO A 1 104 ? 15.143 -8.149 -15.172 1.00 87.06 104 PRO A N 1
ATOM 847 C CA . PRO A 1 104 ? 14.407 -6.978 -14.698 1.00 87.06 104 PRO A CA 1
ATOM 848 C C . PRO A 1 104 ? 15.356 -5.777 -14.583 1.00 87.06 104 PRO A C 1
ATOM 850 O O . PRO A 1 104 ? 16.535 -5.943 -14.275 1.00 87.06 104 PRO A O 1
ATOM 853 N N . SER A 1 105 ? 14.851 -4.553 -14.756 1.00 92.44 105 SER A N 1
ATOM 854 C CA . SER A 1 105 ? 15.671 -3.364 -14.494 1.00 92.44 105 SER A CA 1
ATOM 855 C C . SER A 1 105 ? 16.083 -3.322 -13.017 1.00 92.44 105 SER A C 1
ATOM 857 O O . SER A 1 105 ? 15.240 -3.126 -12.134 1.00 92.44 105 SER A O 1
ATOM 859 N N . LEU A 1 106 ? 17.386 -3.470 -12.740 1.00 92.44 106 LEU A N 1
ATOM 860 C CA . LEU A 1 106 ? 17.929 -3.347 -11.384 1.00 92.44 106 LEU A CA 1
ATOM 861 C C . LEU A 1 106 ? 17.698 -1.936 -10.825 1.00 92.44 106 LEU A C 1
ATOM 863 O O . LEU A 1 106 ? 17.356 -1.792 -9.651 1.00 92.44 106 LEU A O 1
ATOM 867 N N . HIS A 1 107 ? 17.807 -0.909 -11.670 1.00 94.19 107 HIS A N 1
ATOM 868 C CA . HIS A 1 107 ? 17.503 0.473 -11.308 1.00 94.19 107 HIS A CA 1
ATOM 869 C C . HIS A 1 107 ? 16.068 0.596 -10.772 1.00 94.19 107 HIS A C 1
ATOM 871 O O . HIS A 1 107 ? 15.848 1.106 -9.674 1.00 94.19 107 HIS A O 1
ATOM 877 N N . ILE A 1 108 ? 15.082 0.039 -11.485 1.00 94.38 108 ILE A N 1
ATOM 878 C CA . ILE A 1 108 ? 13.678 0.065 -11.055 1.00 94.38 108 ILE A CA 1
ATOM 879 C C . ILE A 1 108 ? 13.426 -0.830 -9.832 1.00 94.38 108 ILE A C 1
ATOM 881 O O . ILE A 1 108 ? 12.652 -0.449 -8.946 1.00 94.38 108 ILE A O 1
ATOM 885 N N . SER A 1 109 ? 14.090 -1.983 -9.740 1.00 95.00 109 SER A N 1
ATOM 886 C CA . SER A 1 109 ? 14.074 -2.863 -8.564 1.00 95.00 109 SER A CA 1
ATOM 887 C C . SER A 1 109 ? 14.530 -2.133 -7.295 1.00 95.00 109 SER A C 1
ATOM 889 O O . SER A 1 109 ? 13.794 -2.086 -6.303 1.00 95.00 109 SER A O 1
ATOM 891 N N . LEU A 1 110 ? 15.711 -1.507 -7.335 1.00 95.31 110 LEU A N 1
ATOM 892 C CA . LEU A 1 110 ? 16.277 -0.728 -6.230 1.00 95.31 110 LEU A CA 1
ATOM 893 C C . LEU A 1 110 ? 15.391 0.467 -5.895 1.00 95.31 110 LEU A C 1
ATOM 895 O O . LEU A 1 110 ? 14.982 0.632 -4.745 1.00 95.31 110 LEU A O 1
ATOM 899 N N . ARG A 1 111 ? 15.001 1.239 -6.915 1.00 95.19 111 ARG A N 1
ATOM 900 C CA . ARG A 1 111 ? 14.045 2.344 -6.804 1.00 95.19 111 ARG A CA 1
ATOM 901 C C . ARG A 1 111 ? 12.785 1.918 -6.068 1.00 95.19 111 ARG A C 1
ATOM 903 O O . ARG A 1 111 ? 12.299 2.667 -5.230 1.00 95.19 111 ARG A O 1
ATOM 910 N N . SER A 1 112 ? 12.251 0.731 -6.343 1.00 93.31 112 SER A N 1
ATOM 911 C CA . SER A 1 112 ? 11.022 0.242 -5.709 1.00 93.31 112 SER A CA 1
ATOM 912 C C . SER A 1 112 ? 11.211 -0.070 -4.222 1.00 93.31 112 SER A C 1
ATOM 914 O O . SER A 1 112 ? 10.339 0.276 -3.426 1.00 93.31 112 SER A O 1
ATOM 916 N N . ILE A 1 113 ? 12.346 -0.655 -3.825 1.00 93.88 113 ILE A N 1
ATOM 917 C CA . ILE A 1 113 ? 12.678 -0.894 -2.408 1.00 93.88 113 ILE A CA 1
ATOM 918 C C . ILE A 1 113 ? 12.899 0.426 -1.665 1.00 93.88 113 ILE A C 1
ATOM 920 O O . ILE A 1 113 ? 12.320 0.643 -0.598 1.00 93.88 113 ILE A O 1
ATOM 924 N N . VAL A 1 114 ? 13.690 1.329 -2.247 1.00 94.69 114 VAL A N 1
ATOM 925 C CA . VAL A 1 114 ? 13.983 2.639 -1.655 1.00 94.69 114 VAL A CA 1
ATOM 926 C C . VAL A 1 114 ? 12.698 3.471 -1.550 1.00 94.69 114 VAL A C 1
ATOM 928 O O . VAL A 1 114 ? 12.451 4.099 -0.524 1.00 94.69 114 VAL A O 1
ATOM 931 N N . TRP A 1 115 ? 11.800 3.408 -2.538 1.00 92.25 115 TRP A N 1
ATOM 932 C CA . TRP A 1 115 ? 10.515 4.109 -2.478 1.00 92.25 115 TRP A CA 1
ATOM 933 C C . TRP A 1 115 ? 9.635 3.643 -1.316 1.00 92.25 115 TRP A C 1
ATOM 935 O O . TRP A 1 115 ? 9.041 4.471 -0.622 1.00 92.25 115 TRP A O 1
ATOM 945 N N . VAL A 1 116 ? 9.558 2.326 -1.086 1.00 88.62 116 VAL A N 1
ATOM 946 C CA . VAL A 1 116 ? 8.839 1.751 0.063 1.00 88.62 116 VAL A CA 1
ATOM 947 C C . VAL A 1 116 ? 9.409 2.304 1.365 1.00 88.62 116 VAL A C 1
ATOM 949 O O . VAL A 1 116 ? 8.649 2.793 2.199 1.00 88.62 116 VAL A O 1
ATOM 952 N N . PHE A 1 117 ? 10.736 2.308 1.491 1.00 90.44 117 PHE A N 1
ATOM 953 C CA . PHE A 1 117 ? 11.430 2.828 2.663 1.00 90.44 117 PHE A CA 1
ATOM 954 C C . PHE A 1 117 ? 11.109 4.310 2.927 1.00 90.44 117 PHE A C 1
ATOM 956 O O . PHE A 1 117 ? 10.631 4.650 4.010 1.00 90.44 117 PHE A O 1
ATOM 963 N N . TYR A 1 118 ? 11.266 5.195 1.937 1.00 91.38 118 TYR A N 1
ATOM 964 C CA . TYR A 1 118 ? 10.922 6.616 2.096 1.00 91.38 118 TYR A CA 1
ATOM 965 C C . TYR A 1 118 ? 9.428 6.829 2.368 1.00 91.38 118 TYR A C 1
ATOM 967 O O . TYR A 1 118 ? 9.051 7.703 3.148 1.00 91.38 118 TYR A O 1
ATOM 975 N N . GLY A 1 119 ? 8.557 6.020 1.761 1.00 84.75 119 GLY A N 1
ATOM 976 C CA . GLY A 1 119 ? 7.116 6.079 1.989 1.00 84.75 119 GLY A CA 1
ATOM 977 C C . GLY A 1 119 ? 6.712 5.799 3.439 1.00 84.75 119 GLY A C 1
ATOM 978 O O . GLY A 1 119 ? 5.722 6.368 3.898 1.00 84.75 119 GLY A O 1
ATOM 979 N N . ALA A 1 120 ? 7.474 4.967 4.154 1.00 82.19 120 ALA A N 1
ATOM 980 C CA . ALA A 1 120 ? 7.249 4.666 5.566 1.00 82.19 120 ALA A CA 1
ATOM 981 C C . ALA A 1 120 ? 7.719 5.791 6.511 1.00 82.19 120 ALA A C 1
ATOM 983 O O . ALA A 1 120 ? 7.145 5.951 7.587 1.00 82.19 120 ALA A O 1
ATOM 984 N N . HIS A 1 121 ? 8.714 6.583 6.098 1.00 84.94 121 HIS A N 1
ATOM 985 C CA . HIS A 1 121 ? 9.326 7.641 6.916 1.00 84.94 121 HIS A CA 1
ATOM 986 C C . HIS A 1 121 ? 8.718 9.024 6.690 1.00 84.94 121 HIS A C 1
ATOM 988 O O . HIS A 1 121 ? 8.755 9.879 7.570 1.00 84.94 121 HIS A O 1
ATOM 994 N N . LEU A 1 122 ? 8.175 9.269 5.499 1.00 86.62 122 LEU A N 1
ATOM 995 C CA . LEU A 1 122 ? 7.667 10.580 5.124 1.00 86.62 122 LEU A CA 1
ATOM 996 C C . LEU A 1 122 ? 6.149 10.661 5.291 1.00 86.62 122 LEU A C 1
ATOM 998 O O . LEU A 1 122 ? 5.402 9.726 4.982 1.00 86.62 122 LEU A O 1
ATOM 1002 N N . THR A 1 123 ? 5.666 11.837 5.687 1.00 82.56 123 THR A N 1
ATOM 1003 C CA . THR A 1 123 ? 4.235 12.155 5.756 1.00 82.56 123 THR A CA 1
ATOM 1004 C C . THR A 1 123 ? 3.902 13.454 5.010 1.00 82.56 123 THR A C 1
ATOM 1006 O O . THR A 1 123 ? 4.771 14.116 4.431 1.00 82.56 123 THR A O 1
ATOM 1009 N N . GLY A 1 124 ? 2.607 13.777 4.937 1.00 82.44 124 GLY A N 1
ATOM 1010 C CA . GLY A 1 124 ? 2.109 15.033 4.376 1.00 82.44 124 GLY A CA 1
ATOM 1011 C C . GLY A 1 124 ? 2.587 15.351 2.952 1.00 82.44 124 GLY A C 1
ATOM 1012 O O . GLY A 1 124 ? 2.653 14.487 2.076 1.00 82.44 124 GLY A O 1
ATOM 1013 N N . ARG A 1 125 ? 2.899 16.633 2.717 1.00 87.00 125 ARG A N 1
ATOM 1014 C CA . ARG A 1 125 ? 3.308 17.160 1.402 1.00 87.00 125 ARG A CA 1
ATOM 1015 C C . ARG A 1 125 ? 4.665 16.628 0.942 1.00 87.00 125 ARG A C 1
ATOM 1017 O O . ARG A 1 125 ? 4.836 16.394 -0.250 1.00 87.00 125 ARG A O 1
ATOM 1024 N N . VAL A 1 126 ? 5.596 16.398 1.871 1.00 89.69 126 VAL A N 1
ATOM 1025 C CA . VAL A 1 126 ? 6.942 15.887 1.562 1.00 89.69 126 VAL A CA 1
ATOM 1026 C C . VAL A 1 126 ? 6.854 14.472 0.997 1.00 89.69 126 VAL A C 1
ATOM 1028 O O . VAL A 1 126 ? 7.434 14.194 -0.050 1.00 89.69 126 VAL A O 1
ATOM 1031 N N . ARG A 1 127 ? 6.040 13.601 1.611 1.00 87.00 127 ARG A N 1
ATOM 1032 C CA . ARG A 1 127 ? 5.761 12.263 1.067 1.00 87.00 127 ARG A CA 1
ATOM 1033 C C . ARG A 1 127 ? 5.200 12.337 -0.349 1.00 87.00 127 ARG A C 1
ATOM 1035 O O . ARG A 1 127 ? 5.611 11.555 -1.198 1.00 87.00 127 ARG A O 1
ATOM 1042 N N . THR A 1 128 ? 4.275 13.262 -0.613 1.00 86.88 128 THR A N 1
ATOM 1043 C CA . THR A 1 128 ? 3.692 13.444 -1.951 1.00 86.88 128 THR A CA 1
ATOM 1044 C C . THR A 1 128 ? 4.733 13.906 -2.966 1.00 86.88 128 THR A C 1
ATOM 1046 O O . THR A 1 128 ? 4.789 13.345 -4.056 1.00 86.88 128 THR A O 1
ATOM 1049 N N . ALA A 1 129 ? 5.584 14.871 -2.614 1.00 93.12 129 ALA A N 1
ATOM 1050 C CA . ALA A 1 129 ? 6.657 15.338 -3.488 1.00 93.12 129 ALA A CA 1
ATOM 1051 C C . ALA A 1 129 ? 7.637 14.204 -3.824 1.00 93.12 129 ALA A C 1
ATOM 1053 O O . ALA A 1 129 ? 7.897 13.940 -4.995 1.00 93.12 129 ALA A O 1
ATOM 1054 N N . VAL A 1 130 ? 8.092 13.459 -2.811 1.00 92.56 130 VAL A N 1
ATOM 1055 C CA . VAL A 1 130 ? 8.969 12.295 -3.003 1.00 92.56 130 VAL A CA 1
ATOM 1056 C C . VAL A 1 130 ? 8.267 11.210 -3.819 1.00 92.56 130 VAL A C 1
ATOM 1058 O O . VAL A 1 130 ? 8.864 10.654 -4.731 1.00 92.56 130 VAL A O 1
ATOM 1061 N N . LYS A 1 131 ? 6.975 10.953 -3.591 1.00 90.19 131 LYS A N 1
ATOM 1062 C CA . LYS A 1 131 ? 6.175 10.024 -4.405 1.00 90.19 131 LYS A CA 1
ATOM 1063 C C . LYS A 1 131 ? 6.178 10.409 -5.887 1.00 90.19 131 LYS A C 1
ATOM 1065 O O . LYS A 1 131 ? 6.431 9.547 -6.724 1.00 90.19 131 LYS A O 1
ATOM 1070 N N . VAL A 1 132 ? 5.914 11.678 -6.204 1.00 92.88 132 VAL A N 1
ATOM 1071 C CA . VAL A 1 132 ? 5.954 12.194 -7.583 1.00 92.88 132 VAL A CA 1
ATOM 1072 C C . VAL A 1 132 ? 7.356 12.050 -8.167 1.00 92.88 132 VAL A C 1
ATOM 1074 O O . VAL A 1 132 ? 7.500 11.580 -9.293 1.00 92.88 132 VAL A O 1
ATOM 1077 N N . TRP A 1 133 ? 8.389 12.365 -7.386 1.00 96.38 133 TRP A N 1
ATOM 1078 C CA . TRP A 1 133 ? 9.770 12.243 -7.833 1.00 96.38 133 TRP A CA 1
ATOM 1079 C C . TRP A 1 133 ? 10.147 10.795 -8.145 1.00 96.38 133 TRP A C 1
ATOM 1081 O O . TRP A 1 133 ? 10.630 10.514 -9.232 1.00 96.38 133 TRP A O 1
ATOM 1091 N N . PHE A 1 134 ? 9.826 9.841 -7.268 1.00 94.75 134 PHE A N 1
ATOM 1092 C CA . PHE A 1 134 ? 10.045 8.420 -7.534 1.00 94.75 134 PHE A CA 1
ATOM 1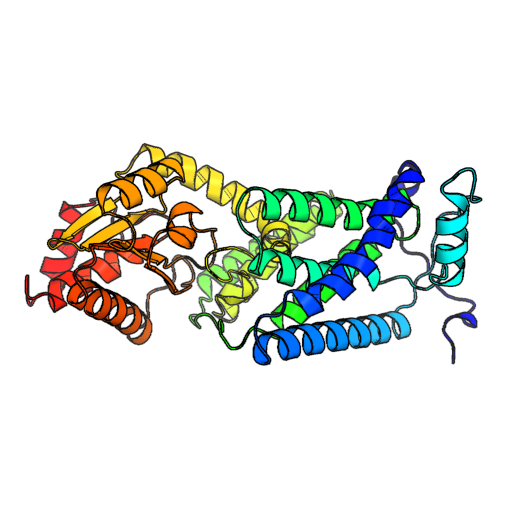093 C C . PHE A 1 134 ? 9.307 7.953 -8.791 1.00 94.75 134 PHE A C 1
ATOM 1095 O O . PHE A 1 134 ? 9.832 7.103 -9.510 1.00 94.75 134 PHE A O 1
ATOM 1102 N N . ILE A 1 135 ? 8.089 8.437 -9.069 1.00 93.00 135 ILE A N 1
ATOM 1103 C CA . ILE A 1 135 ? 7.384 8.146 -10.335 1.00 93.00 135 ILE A CA 1
ATOM 1104 C C . ILE A 1 135 ? 8.197 8.670 -11.521 1.00 93.00 135 ILE A C 1
ATOM 1106 O O . ILE A 1 135 ? 8.381 7.938 -12.490 1.00 93.00 135 ILE A O 1
ATOM 1110 N N . LEU A 1 136 ? 8.746 9.881 -11.414 1.00 95.81 136 LEU A N 1
ATOM 1111 C CA . LEU A 1 136 ? 9.599 10.473 -12.440 1.00 95.81 136 LEU A CA 1
ATOM 1112 C C . LEU A 1 136 ? 10.897 9.680 -12.666 1.00 95.81 136 LEU A C 1
ATOM 1114 O O . LEU A 1 136 ? 11.263 9.495 -13.818 1.00 95.81 136 LEU A O 1
ATOM 1118 N N . ILE A 1 137 ? 11.536 9.146 -11.614 1.00 96.31 137 ILE A N 1
ATOM 1119 C CA . ILE A 1 137 ? 12.675 8.208 -11.737 1.00 96.31 137 ILE A CA 1
ATOM 1120 C C . ILE A 1 137 ? 12.266 6.964 -12.540 1.00 96.31 137 ILE A C 1
ATOM 1122 O O . ILE A 1 137 ? 13.014 6.468 -13.370 1.00 96.31 137 ILE A O 1
ATOM 1126 N N . GLY A 1 138 ? 11.057 6.441 -12.312 1.00 94.25 138 GLY A N 1
ATOM 1127 C CA . GLY A 1 138 ? 10.561 5.294 -13.071 1.00 94.25 138 GLY A CA 1
ATOM 1128 C C . GLY A 1 138 ? 10.359 5.621 -14.551 1.00 94.25 138 GLY A C 1
ATOM 1129 O O . GLY A 1 138 ? 10.849 4.906 -15.421 1.00 94.25 138 GLY A O 1
ATOM 1130 N N . LEU A 1 139 ? 9.664 6.726 -14.831 1.00 94.44 139 LEU A N 1
ATOM 1131 C CA . LEU A 1 139 ? 9.375 7.181 -16.193 1.00 94.44 139 LEU A CA 1
ATOM 1132 C C . LEU A 1 139 ? 10.629 7.613 -16.955 1.00 94.44 139 LEU A C 1
ATOM 1134 O O . LEU A 1 139 ? 10.689 7.423 -18.169 1.00 94.44 139 LEU A O 1
ATOM 1138 N N . SER A 1 140 ? 11.627 8.173 -16.264 1.00 96.38 140 SER A N 1
ATOM 1139 C CA . SER A 1 140 ? 12.860 8.620 -16.905 1.00 96.38 140 SER A CA 1
ATOM 1140 C C . SER A 1 140 ? 13.563 7.468 -17.601 1.00 96.38 140 SER A C 1
ATOM 1142 O O . SER A 1 140 ? 14.020 7.664 -18.714 1.00 96.38 140 SER A O 1
ATOM 1144 N N . THR A 1 141 ? 13.561 6.259 -17.031 1.00 93.88 141 THR A N 1
ATOM 1145 C CA . THR A 1 141 ? 14.195 5.086 -17.659 1.00 93.88 141 THR A CA 1
ATOM 1146 C C . THR A 1 141 ? 13.686 4.791 -19.076 1.00 93.88 141 THR A C 1
ATOM 1148 O O . THR A 1 141 ? 14.480 4.432 -19.947 1.00 93.88 141 THR A O 1
ATOM 1151 N N . LEU A 1 142 ? 12.389 5.012 -19.322 1.00 93.56 142 LEU A N 1
ATOM 1152 C CA . LEU A 1 142 ? 11.771 4.879 -20.642 1.00 93.56 142 LEU A CA 1
ATOM 1153 C C . LEU A 1 142 ? 12.108 6.082 -21.530 1.00 93.56 142 LEU A C 1
ATOM 1155 O O . LEU A 1 142 ? 12.484 5.915 -22.682 1.00 93.56 142 LEU A O 1
ATOM 1159 N N . LEU A 1 143 ? 11.999 7.303 -20.997 1.00 95.00 143 LEU A N 1
ATOM 1160 C CA . LEU A 1 143 ? 12.154 8.553 -21.759 1.00 95.00 143 LEU A CA 1
ATOM 1161 C C . LEU A 1 143 ? 13.615 8.914 -22.074 1.00 95.00 143 LEU A C 1
ATOM 1163 O O . LEU A 1 143 ? 13.866 9.700 -22.984 1.00 95.00 143 LEU A O 1
ATOM 1167 N N . VAL A 1 144 ? 14.578 8.333 -21.356 1.00 93.94 144 VAL A N 1
ATOM 1168 C CA . VAL A 1 144 ? 16.011 8.394 -21.684 1.00 93.94 144 VAL A CA 1
ATOM 1169 C C . VAL A 1 144 ? 16.480 7.180 -22.499 1.00 93.94 144 VAL A C 1
ATOM 1171 O O . VAL A 1 144 ? 17.686 6.974 -22.654 1.00 93.94 144 VAL A O 1
ATOM 1174 N N . TRP A 1 145 ? 15.532 6.376 -23.001 1.00 92.56 145 TRP A N 1
ATOM 1175 C CA . TRP A 1 145 ? 15.751 5.167 -23.804 1.00 92.56 145 TRP A CA 1
ATOM 1176 C C . TRP A 1 145 ? 16.789 4.209 -23.194 1.00 92.56 145 TRP A C 1
ATOM 1178 O O . TRP A 1 145 ? 17.650 3.689 -23.900 1.00 92.56 145 TRP A O 1
ATOM 1188 N N . GLN A 1 146 ? 16.735 3.986 -21.875 1.00 91.38 146 GLN A N 1
ATOM 1189 C CA . GLN A 1 146 ? 17.590 2.990 -21.208 1.00 91.38 146 GLN A CA 1
ATOM 1190 C C . GLN A 1 146 ? 16.894 1.650 -21.005 1.00 91.38 146 GLN A C 1
ATOM 1192 O O . GLN A 1 146 ? 17.554 0.615 -20.999 1.00 91.38 146 GLN A O 1
ATOM 1197 N N . HIS A 1 147 ? 15.572 1.655 -20.851 1.00 91.69 147 HIS A N 1
ATOM 1198 C CA . HIS A 1 147 ? 14.792 0.455 -20.578 1.00 91.69 147 HIS A CA 1
ATOM 1199 C C . HIS A 1 147 ? 13.530 0.408 -21.431 1.00 91.69 147 HIS A C 1
ATOM 1201 O O . HIS A 1 147 ? 12.967 1.445 -21.784 1.00 91.69 147 HIS A O 1
ATOM 1207 N N . HIS A 1 148 ? 13.073 -0.807 -21.712 1.00 92.25 148 HIS A N 1
ATOM 1208 C CA . HIS A 1 148 ? 11.756 -1.071 -22.266 1.00 92.25 148 HIS A CA 1
ATOM 1209 C C . HIS A 1 148 ? 10.714 -1.208 -21.162 1.00 92.25 148 HIS A C 1
ATOM 1211 O O . HIS A 1 148 ? 11.032 -1.454 -19.991 1.00 92.25 148 HIS A O 1
ATOM 1217 N N . LEU A 1 149 ? 9.435 -1.098 -21.530 1.00 90.25 149 LEU A N 1
ATOM 1218 C CA . LEU A 1 149 ? 8.340 -1.216 -20.563 1.00 90.25 149 LEU A CA 1
ATOM 1219 C C . LEU A 1 149 ? 8.403 -2.534 -19.777 1.00 90.25 149 LEU A C 1
ATOM 1221 O O . LEU A 1 149 ? 8.101 -2.553 -18.581 1.00 90.25 149 LEU A O 1
ATOM 1225 N N . ILE A 1 150 ? 8.815 -3.627 -20.424 1.00 87.50 150 ILE A N 1
ATOM 1226 C CA . ILE A 1 150 ? 8.916 -4.933 -19.771 1.00 87.50 150 ILE A CA 1
ATOM 1227 C C . ILE A 1 150 ? 9.990 -4.967 -18.679 1.00 87.50 150 ILE A C 1
ATOM 1229 O O . ILE A 1 150 ? 9.765 -5.564 -17.626 1.00 87.50 150 ILE A O 1
ATOM 1233 N N . ASP A 1 151 ? 11.107 -4.267 -18.873 1.00 90.31 151 ASP A N 1
ATOM 1234 C CA . ASP A 1 151 ? 12.195 -4.192 -17.896 1.00 90.31 151 ASP A CA 1
ATOM 1235 C C . ASP A 1 151 ? 11.751 -3.424 -16.657 1.00 90.31 151 ASP A C 1
ATOM 1237 O O . ASP A 1 151 ? 12.029 -3.830 -15.524 1.00 90.31 151 ASP A O 1
ATOM 1241 N N . VAL A 1 152 ? 11.025 -2.324 -16.881 1.00 90.44 152 VAL A N 1
ATOM 1242 C CA . VAL A 1 152 ? 10.455 -1.484 -15.826 1.00 90.44 152 VAL A CA 1
ATOM 1243 C C . VAL A 1 152 ? 9.391 -2.253 -15.049 1.00 90.44 152 VAL A C 1
ATOM 1245 O O . VAL A 1 152 ? 9.414 -2.267 -13.817 1.00 90.44 152 VAL A O 1
ATOM 1248 N N . ALA A 1 153 ? 8.488 -2.946 -15.745 1.00 87.69 153 ALA A N 1
ATOM 1249 C CA . ALA A 1 153 ? 7.479 -3.787 -15.112 1.00 87.69 153 ALA A CA 1
ATOM 1250 C C . ALA A 1 153 ? 8.124 -4.923 -14.299 1.00 87.69 153 ALA A C 1
ATOM 1252 O O . ALA A 1 153 ? 7.766 -5.126 -13.138 1.00 87.69 153 ALA A O 1
ATOM 1253 N N . GLY A 1 154 ? 9.114 -5.613 -14.872 1.00 89.00 154 GLY A N 1
ATOM 1254 C CA . GLY A 1 154 ? 9.863 -6.680 -14.212 1.00 89.00 154 GLY A CA 1
ATOM 1255 C C . GLY A 1 154 ? 10.605 -6.196 -12.966 1.00 89.00 154 GLY A C 1
ATOM 1256 O O . GLY A 1 154 ? 10.497 -6.821 -11.912 1.00 89.00 154 GLY A O 1
ATOM 1257 N N . GLY A 1 155 ? 11.291 -5.051 -13.046 1.00 91.88 155 GLY A N 1
ATOM 1258 C CA . GLY A 1 155 ? 11.975 -4.440 -11.901 1.00 91.88 155 GLY A CA 1
ATOM 1259 C C . GLY A 1 155 ? 11.011 -4.054 -10.782 1.00 91.88 155 GLY A C 1
ATOM 1260 O O . GLY A 1 155 ? 11.255 -4.317 -9.605 1.00 91.88 155 GLY A O 1
ATOM 1261 N N . PHE A 1 156 ? 9.856 -3.494 -11.137 1.00 90.06 156 PHE A N 1
ATOM 1262 C CA . PHE A 1 156 ? 8.842 -3.127 -10.155 1.00 90.06 156 PHE A CA 1
ATOM 1263 C C . PHE A 1 156 ? 8.243 -4.360 -9.455 1.00 90.06 156 PHE A C 1
ATOM 1265 O O . PHE A 1 156 ? 8.122 -4.372 -8.226 1.00 90.06 156 PHE A O 1
ATOM 1272 N N . ILE A 1 157 ? 7.934 -5.421 -10.215 1.00 87.00 157 ILE A N 1
ATOM 1273 C CA . ILE A 1 157 ? 7.463 -6.706 -9.674 1.00 87.00 157 ILE A CA 1
ATOM 1274 C C . ILE A 1 157 ? 8.523 -7.329 -8.763 1.00 87.00 157 ILE A C 1
ATOM 1276 O O . ILE A 1 157 ? 8.186 -7.766 -7.665 1.00 87.00 157 ILE A O 1
ATOM 1280 N N . MET A 1 158 ? 9.792 -7.334 -9.176 1.00 91.62 158 MET A N 1
ATOM 1281 C CA . MET A 1 158 ? 10.901 -7.872 -8.386 1.00 91.62 158 MET A CA 1
ATOM 1282 C C . MET A 1 158 ? 11.054 -7.126 -7.052 1.00 91.62 158 MET A C 1
ATOM 1284 O O . MET A 1 158 ? 11.108 -7.753 -5.994 1.00 91.62 158 MET A O 1
ATOM 1288 N N . GLY A 1 159 ? 11.040 -5.790 -7.073 1.00 91.75 159 GLY A N 1
ATOM 1289 C CA . GLY A 1 159 ? 11.083 -4.976 -5.856 1.00 91.75 159 GLY A CA 1
ATOM 1290 C C . GLY A 1 159 ? 9.896 -5.241 -4.921 1.00 91.75 159 GLY A C 1
ATOM 1291 O O . GLY A 1 159 ? 10.080 -5.415 -3.715 1.00 91.75 159 GLY A O 1
ATOM 1292 N N . TRP A 1 160 ? 8.677 -5.337 -5.461 1.00 86.00 160 TRP A N 1
ATOM 1293 C CA . TRP A 1 160 ? 7.495 -5.696 -4.672 1.00 86.00 160 TRP A CA 1
ATOM 1294 C C . TRP A 1 160 ? 7.599 -7.111 -4.082 1.00 86.00 160 TRP A C 1
ATOM 1296 O O . TRP A 1 160 ? 7.347 -7.297 -2.890 1.00 86.00 160 TRP A O 1
ATOM 1306 N N . ALA A 1 161 ? 8.017 -8.095 -4.882 1.00 86.19 161 ALA A N 1
ATOM 1307 C CA . ALA A 1 161 ? 8.159 -9.483 -4.459 1.00 86.19 161 ALA A CA 1
ATOM 1308 C C . ALA A 1 161 ? 9.180 -9.617 -3.325 1.00 86.19 161 ALA A C 1
ATOM 1310 O O . ALA A 1 161 ? 8.896 -10.262 -2.320 1.00 86.19 161 ALA A O 1
ATOM 1311 N N . VAL A 1 162 ? 10.331 -8.945 -3.422 1.00 91.88 162 VAL A N 1
ATOM 1312 C CA . VAL A 1 162 ? 11.335 -8.931 -2.349 1.00 91.88 162 VAL A CA 1
ATOM 1313 C C . VAL A 1 162 ? 10.795 -8.283 -1.076 1.00 91.88 162 VAL A C 1
ATOM 1315 O O . VAL A 1 162 ? 10.977 -8.837 0.009 1.00 91.88 162 VAL A O 1
ATOM 1318 N N . ALA A 1 163 ? 10.082 -7.157 -1.178 1.00 87.25 163 ALA A N 1
ATOM 1319 C CA . ALA A 1 163 ? 9.455 -6.526 -0.015 1.00 87.25 163 ALA A CA 1
ATOM 1320 C C . ALA A 1 163 ? 8.398 -7.435 0.647 1.00 87.25 163 ALA A C 1
ATOM 1322 O O . ALA A 1 163 ? 8.280 -7.455 1.874 1.00 87.25 163 ALA A O 1
ATOM 1323 N N . ALA A 1 164 ? 7.668 -8.223 -0.149 1.00 82.56 164 ALA A N 1
ATOM 1324 C CA . ALA A 1 164 ? 6.695 -9.199 0.335 1.00 82.56 164 ALA A CA 1
ATOM 1325 C C . ALA A 1 164 ? 7.350 -10.458 0.938 1.00 82.56 164 ALA A C 1
ATOM 1327 O O . ALA A 1 164 ? 6.859 -10.984 1.939 1.00 82.56 164 ALA A O 1
ATOM 1328 N N . LEU A 1 165 ? 8.454 -10.949 0.371 1.00 86.44 165 LEU A N 1
ATOM 1329 C CA . LEU A 1 165 ? 9.182 -12.126 0.864 1.00 86.44 165 LEU A CA 1
ATOM 1330 C C . LEU A 1 165 ? 9.998 -11.822 2.126 1.00 86.44 165 LEU A C 1
ATOM 1332 O O . LEU A 1 165 ? 10.131 -12.687 2.988 1.00 86.44 165 LEU A O 1
ATOM 1336 N N . ILE A 1 166 ? 10.488 -10.588 2.261 1.00 90.44 166 ILE A N 1
ATOM 1337 C CA . ILE A 1 166 ? 11.257 -10.109 3.413 1.00 90.44 166 ILE A CA 1
ATOM 1338 C C . ILE A 1 166 ? 10.428 -9.035 4.143 1.00 90.44 166 ILE A C 1
ATOM 1340 O O . ILE A 1 166 ? 10.625 -7.837 3.904 1.00 90.44 166 ILE A O 1
ATOM 1344 N N . PRO A 1 167 ? 9.458 -9.427 4.994 1.00 84.62 167 PRO A N 1
ATOM 1345 C CA . PRO A 1 167 ? 8.599 -8.478 5.700 1.00 84.62 167 PRO A CA 1
ATOM 1346 C C . PRO A 1 167 ? 9.341 -7.699 6.784 1.00 84.62 167 PRO A C 1
ATOM 1348 O O . PRO A 1 167 ? 10.335 -8.173 7.335 1.00 84.62 167 PRO A O 1
ATOM 1351 N N . ASP A 1 168 ? 8.789 -6.540 7.149 1.00 84.00 168 ASP A N 1
ATOM 1352 C CA . ASP A 1 168 ? 9.169 -5.887 8.397 1.00 84.00 168 ASP A CA 1
ATOM 1353 C C . ASP A 1 168 ? 8.694 -6.757 9.579 1.00 84.00 168 ASP A C 1
ATOM 1355 O O . ASP A 1 168 ? 7.490 -7.017 9.700 1.00 84.00 168 ASP A O 1
ATOM 1359 N N . PRO A 1 169 ? 9.599 -7.227 10.461 1.00 81.31 169 PRO A N 1
ATOM 1360 C CA . PRO A 1 169 ? 9.219 -8.035 11.619 1.00 81.31 169 PRO A CA 1
ATOM 1361 C C . PRO A 1 169 ? 8.300 -7.287 12.596 1.00 81.31 169 PRO A C 1
ATOM 1363 O O . PRO A 1 169 ? 7.576 -7.922 13.357 1.00 81.31 169 PRO A O 1
ATOM 1366 N N . ARG A 1 170 ? 8.284 -5.949 12.562 1.00 78.56 170 ARG A N 1
ATOM 1367 C CA . ARG A 1 170 ? 7.397 -5.107 13.378 1.00 78.56 170 ARG A CA 1
ATOM 1368 C C . ARG A 1 170 ? 5.953 -5.118 12.867 1.00 78.56 170 ARG A C 1
ATOM 1370 O O . ARG A 1 170 ? 5.052 -4.678 13.574 1.00 78.56 170 ARG A O 1
ATOM 1377 N N . GLN A 1 171 ? 5.722 -5.586 11.638 1.00 73.81 171 GLN A N 1
ATOM 1378 C CA . GLN A 1 171 ? 4.444 -5.464 10.934 1.00 73.81 171 GLN A CA 1
ATOM 1379 C C . GLN A 1 171 ? 4.099 -6.736 10.147 1.00 73.81 171 GLN A C 1
ATOM 1381 O O . GLN A 1 171 ? 3.813 -6.722 8.950 1.00 73.81 171 GLN A O 1
ATOM 1386 N N . LEU A 1 172 ? 4.072 -7.873 10.846 1.00 80.69 172 LEU A N 1
ATOM 1387 C CA . LEU A 1 172 ? 3.730 -9.174 10.255 1.00 80.69 172 LEU A CA 1
ATOM 1388 C C . LEU A 1 172 ? 2.264 -9.279 9.787 1.00 80.69 172 LEU A C 1
ATOM 1390 O O . LEU A 1 172 ? 1.906 -10.210 9.060 1.00 80.69 172 LEU A O 1
ATOM 1394 N N . GLY A 1 173 ? 1.424 -8.315 10.162 1.00 83.56 173 GLY A N 1
ATOM 1395 C CA . GLY A 1 173 ? -0.000 -8.304 9.860 1.00 83.56 173 GLY A CA 1
ATOM 1396 C C . GLY A 1 173 ? -0.757 -9.408 10.598 1.00 83.56 173 GLY A C 1
ATOM 1397 O O . GLY A 1 173 ? -0.323 -9.903 11.635 1.00 83.56 173 GLY A O 1
ATOM 1398 N N . THR A 1 174 ? -1.911 -9.791 10.062 1.00 89.00 174 THR A N 1
ATOM 1399 C CA . THR A 1 174 ? -2.722 -10.895 10.585 1.00 89.00 174 THR A CA 1
ATOM 1400 C C . THR A 1 174 ? -2.835 -12.011 9.554 1.00 89.00 174 THR A C 1
ATOM 1402 O O . THR A 1 174 ? -2.592 -11.792 8.364 1.00 89.00 174 THR A O 1
ATOM 1405 N N . ARG A 1 175 ? -3.182 -13.222 10.016 1.00 92.38 175 ARG A N 1
ATOM 1406 C CA . ARG A 1 175 ? -3.386 -14.393 9.156 1.00 92.38 175 ARG A CA 1
ATOM 1407 C C . ARG A 1 175 ? -4.803 -14.942 9.286 1.00 92.38 175 ARG A C 1
ATOM 1409 O O . ARG A 1 175 ? -5.119 -15.657 10.241 1.00 92.38 175 ARG A O 1
ATOM 1416 N N . ASN A 1 176 ? -5.643 -14.637 8.304 1.00 93.62 176 ASN A N 1
ATOM 1417 C CA . ASN A 1 176 ? -7.022 -15.114 8.254 1.00 93.62 176 ASN A CA 1
ATOM 1418 C C . ASN A 1 176 ? -7.465 -15.405 6.804 1.00 93.62 176 ASN A C 1
ATOM 1420 O O . ASN A 1 176 ? -7.913 -14.494 6.106 1.00 93.62 176 ASN A O 1
ATOM 1424 N N . PRO A 1 177 ? -7.245 -16.635 6.298 1.00 95.00 177 PRO A N 1
ATOM 1425 C CA . PRO A 1 177 ? -7.501 -16.961 4.898 1.00 95.00 177 PRO A CA 1
ATOM 1426 C C . PRO A 1 177 ? -8.998 -17.069 4.594 1.00 95.00 177 PRO A C 1
ATOM 1428 O O . PRO A 1 177 ? -9.793 -17.499 5.424 1.00 95.00 177 PRO A O 1
ATOM 1431 N N . SER A 1 178 ? -9.380 -16.743 3.360 1.00 96.38 178 SER A N 1
ATOM 1432 C CA . SER A 1 178 ? -10.739 -16.925 2.853 1.00 96.38 178 SER A CA 1
ATOM 1433 C C . SER A 1 178 ? -10.730 -17.440 1.418 1.00 96.38 178 SER A C 1
ATOM 1435 O O . SER A 1 178 ? -10.491 -16.692 0.466 1.00 96.38 178 SER A O 1
ATOM 1437 N N . LYS A 1 179 ? -11.075 -18.724 1.246 1.00 96.06 179 LYS A N 1
ATOM 1438 C CA . LYS A 1 179 ? -11.179 -19.367 -0.075 1.00 96.06 179 LYS A CA 1
ATOM 1439 C C . LYS A 1 179 ? -12.191 -18.656 -0.978 1.00 96.06 179 LYS A C 1
ATOM 1441 O O . LYS A 1 179 ? -11.933 -18.468 -2.162 1.00 96.06 179 LYS A O 1
ATOM 1446 N N . LYS A 1 180 ? -13.321 -18.211 -0.416 1.00 96.50 180 LYS A N 1
ATOM 1447 C CA . LYS A 1 180 ? -14.396 -17.522 -1.150 1.00 96.50 180 LYS A CA 1
ATOM 1448 C C . LYS A 1 180 ? -13.889 -16.264 -1.857 1.00 96.50 180 LYS A C 1
ATOM 1450 O O . LYS A 1 180 ? -14.143 -16.089 -3.046 1.00 96.50 180 LYS A O 1
ATOM 1455 N N . TYR A 1 181 ? -13.181 -15.390 -1.141 1.00 95.94 181 TYR A N 1
ATOM 1456 C CA . TYR A 1 181 ? -12.674 -14.143 -1.720 1.00 95.94 181 TYR A CA 1
ATOM 1457 C C . TYR A 1 181 ? -11.411 -14.365 -2.551 1.00 95.94 181 TYR A C 1
ATOM 1459 O O . TYR A 1 181 ? -11.277 -13.731 -3.594 1.00 95.94 181 TYR A O 1
ATOM 1467 N N . ALA A 1 182 ? -10.558 -15.324 -2.175 1.00 97.06 182 ALA A N 1
ATOM 1468 C CA . ALA A 1 182 ? -9.423 -15.738 -2.996 1.00 97.06 182 ALA A CA 1
ATOM 1469 C C . ALA A 1 182 ? -9.865 -16.171 -4.403 1.00 97.06 182 ALA A C 1
ATOM 1471 O O . ALA A 1 182 ? -9.325 -15.685 -5.390 1.00 97.06 182 ALA A O 1
ATOM 1472 N N . VAL A 1 183 ? -10.903 -17.011 -4.505 1.00 97.75 183 VAL A N 1
ATOM 1473 C CA . VAL A 1 183 ? -11.454 -17.452 -5.797 1.00 97.75 183 VAL A CA 1
ATOM 1474 C C . VAL A 1 183 ? -12.082 -16.288 -6.562 1.00 97.75 183 VAL A C 1
ATOM 1476 O O . VAL A 1 183 ? -11.829 -16.148 -7.751 1.00 97.75 183 VAL A O 1
ATOM 1479 N N . ARG A 1 184 ? -12.862 -15.416 -5.910 1.00 96.75 184 ARG A N 1
ATOM 1480 C CA . ARG A 1 184 ? -13.503 -14.269 -6.584 1.00 96.75 184 ARG A CA 1
ATOM 1481 C C . ARG A 1 184 ? -12.489 -13.304 -7.194 1.00 96.75 184 ARG A C 1
ATOM 1483 O O . ARG A 1 184 ? -12.619 -12.943 -8.360 1.00 96.75 184 ARG A O 1
ATOM 1490 N N . TYR A 1 185 ? -11.477 -12.907 -6.423 1.00 96.69 185 TYR A N 1
ATOM 1491 C CA . TYR A 1 185 ? -10.407 -12.055 -6.939 1.00 96.69 185 TYR A CA 1
ATOM 1492 C C . TYR A 1 185 ? -9.524 -12.805 -7.942 1.00 96.69 185 TYR A C 1
ATOM 1494 O O . TYR A 1 185 ? -9.112 -12.208 -8.929 1.00 96.69 185 TYR A O 1
ATOM 1502 N N . GLY A 1 186 ? -9.299 -14.110 -7.756 1.00 97.38 186 GLY A N 1
ATOM 1503 C CA . GLY A 1 186 ? -8.568 -14.950 -8.707 1.00 97.38 186 GLY A CA 1
ATOM 1504 C C . GLY A 1 186 ? -9.256 -15.033 -10.072 1.00 97.38 186 GLY A C 1
ATOM 1505 O O . GLY A 1 186 ? -8.608 -14.826 -11.091 1.00 97.38 186 GLY A O 1
ATOM 1506 N N . LEU A 1 187 ? -10.577 -15.230 -10.102 1.00 97.81 187 LEU A N 1
ATOM 1507 C CA . LEU A 1 187 ? -11.371 -15.165 -11.333 1.00 97.81 187 LEU A CA 1
ATOM 1508 C C . LEU A 1 187 ? -11.281 -13.780 -11.978 1.00 97.81 187 LEU A C 1
ATOM 1510 O O . LEU A 1 187 ? -11.076 -13.686 -13.183 1.00 97.81 187 LEU A O 1
ATOM 1514 N N . GLY A 1 188 ? -11.361 -12.709 -11.182 1.00 97.00 188 GLY A N 1
ATOM 1515 C CA . GLY A 1 188 ? -11.139 -11.348 -11.674 1.00 97.00 188 GLY A CA 1
ATOM 1516 C C . GLY A 1 188 ? -9.757 -11.168 -12.309 1.00 97.00 188 GLY A C 1
ATOM 1517 O O . GLY A 1 188 ? -9.652 -10.571 -13.376 1.00 97.00 188 GLY A O 1
ATOM 1518 N N . ALA A 1 189 ? -8.708 -11.730 -11.702 1.00 96.56 189 ALA A N 1
ATOM 1519 C CA . ALA A 1 189 ? -7.353 -11.695 -12.245 1.00 96.56 189 ALA A CA 1
ATOM 1520 C C . ALA A 1 189 ? -7.249 -12.446 -13.581 1.00 96.56 189 ALA A C 1
ATOM 1522 O O . ALA A 1 189 ? -6.652 -11.922 -14.516 1.00 96.56 189 ALA A O 1
ATOM 1523 N N . VAL A 1 190 ? -7.872 -13.625 -13.697 1.00 97.12 190 VAL A N 1
ATOM 1524 C CA . VAL A 1 190 ? -7.912 -14.410 -14.944 1.00 97.12 190 VAL A CA 1
ATOM 1525 C C . VAL A 1 190 ? -8.676 -13.669 -16.041 1.00 97.12 190 VAL A C 1
ATOM 1527 O O . VAL A 1 190 ? -8.174 -13.555 -17.155 1.00 97.12 190 VAL A O 1
ATOM 1530 N N . VAL A 1 191 ? -9.854 -13.116 -15.733 1.00 97.19 191 VAL A N 1
ATOM 1531 C CA . VAL A 1 191 ? -10.666 -12.356 -16.697 1.00 97.19 191 VAL A CA 1
ATOM 1532 C C . VAL A 1 191 ? -9.917 -11.114 -17.178 1.00 97.19 191 VAL A C 1
ATOM 1534 O O . VAL A 1 191 ? -9.802 -10.901 -18.382 1.00 97.19 191 VAL A O 1
ATOM 1537 N N . CYS A 1 192 ? -9.354 -10.314 -16.268 1.00 95.44 192 CYS A N 1
ATOM 1538 C CA . CYS A 1 192 ? -8.536 -9.164 -16.653 1.00 95.44 192 CYS A CA 1
ATOM 1539 C C . CYS A 1 192 ? -7.281 -9.595 -17.429 1.00 95.44 192 CYS A C 1
ATOM 1541 O O . CYS A 1 192 ? -6.925 -8.949 -18.406 1.00 95.44 192 CYS A O 1
ATOM 1543 N N . GLY A 1 193 ? -6.641 -10.703 -17.050 1.00 92.69 193 GLY A N 1
ATOM 1544 C CA . GLY A 1 193 ? -5.496 -11.253 -17.775 1.00 92.69 193 GLY A CA 1
ATOM 1545 C C . GLY A 1 193 ? -5.844 -11.624 -19.218 1.00 92.69 193 GLY A C 1
ATOM 1546 O O . GLY A 1 193 ? -5.120 -11.247 -20.134 1.00 92.69 193 GLY A O 1
ATOM 1547 N N . ALA A 1 194 ? -6.993 -12.271 -19.435 1.00 93.62 194 ALA A N 1
ATOM 1548 C CA . ALA A 1 194 ? -7.494 -12.597 -20.769 1.00 93.62 194 ALA A CA 1
ATOM 1549 C C . ALA A 1 194 ? -7.796 -11.336 -21.598 1.00 93.62 194 ALA A C 1
ATOM 1551 O O . ALA A 1 194 ? -7.415 -11.248 -22.763 1.00 93.62 194 ALA A O 1
ATOM 1552 N N . LEU A 1 195 ? -8.413 -10.317 -20.989 1.00 94.06 195 LEU A N 1
ATOM 1553 C CA . LEU A 1 195 ? -8.627 -9.015 -21.634 1.00 94.06 195 LEU A CA 1
ATOM 1554 C C . LEU A 1 195 ? -7.307 -8.279 -21.932 1.00 94.06 195 LEU A C 1
ATOM 1556 O O . LEU A 1 195 ? -7.259 -7.450 -22.840 1.00 94.06 195 LEU A O 1
ATOM 1560 N N . GLY A 1 196 ? -6.227 -8.620 -21.221 1.00 89.88 196 GLY A N 1
ATOM 1561 C CA . GLY A 1 196 ? -4.870 -8.130 -21.460 1.00 89.88 196 GLY A CA 1
ATOM 1562 C C . GLY A 1 196 ? -4.344 -8.427 -22.865 1.00 89.88 196 GLY A C 1
ATOM 1563 O O . GLY A 1 196 ? -3.576 -7.627 -23.395 1.00 89.88 196 GLY A O 1
ATOM 1564 N N . PHE A 1 197 ? -4.800 -9.517 -23.497 1.00 86.88 197 PHE A N 1
ATOM 1565 C CA . PHE A 1 197 ? -4.460 -9.837 -24.890 1.00 86.88 197 PHE A CA 1
ATOM 1566 C C . PHE A 1 197 ? -5.108 -8.880 -25.898 1.00 86.88 197 PHE A C 1
ATOM 1568 O O . PHE A 1 197 ? -4.555 -8.670 -26.973 1.00 86.88 197 PHE A O 1
ATOM 1575 N N . ALA A 1 198 ? -6.258 -8.286 -25.559 1.00 90.38 198 ALA A N 1
ATOM 1576 C CA . ALA A 1 198 ? -6.914 -7.278 -26.391 1.00 90.38 198 ALA A CA 1
ATOM 1577 C C . ALA A 1 198 ? -6.363 -5.872 -26.115 1.00 90.38 198 ALA A C 1
ATOM 1579 O O . ALA A 1 198 ? -6.175 -5.080 -27.036 1.00 90.38 198 ALA A O 1
ATOM 1580 N N . TRP A 1 199 ? -6.098 -5.553 -24.845 1.00 87.00 199 TRP A N 1
ATOM 1581 C CA . TRP A 1 199 ? -5.505 -4.281 -24.453 1.00 87.00 199 TRP A CA 1
ATOM 1582 C C . TRP A 1 199 ? -4.642 -4.423 -23.200 1.00 87.00 199 TRP A C 1
ATOM 1584 O O . TRP A 1 199 ? -5.125 -4.783 -22.125 1.00 87.00 199 TRP A O 1
ATOM 1594 N N . ILE A 1 200 ? -3.370 -4.030 -23.317 1.00 83.12 200 ILE A N 1
ATOM 1595 C CA . ILE A 1 200 ? -2.370 -4.135 -22.244 1.00 83.12 200 ILE A CA 1
ATOM 1596 C C . ILE A 1 200 ? -2.787 -3.422 -20.945 1.00 83.12 200 ILE A C 1
ATOM 1598 O O . ILE A 1 200 ? -2.355 -3.804 -19.859 1.00 83.12 200 ILE A O 1
ATOM 1602 N N . GLY A 1 201 ? -3.687 -2.433 -21.026 1.00 86.81 201 GLY A N 1
ATOM 1603 C CA . GLY A 1 201 ? -4.235 -1.735 -19.861 1.00 86.81 201 GLY A CA 1
ATOM 1604 C C . GLY A 1 201 ? -4.902 -2.660 -18.835 1.00 86.81 201 GLY A C 1
ATOM 1605 O O . GLY A 1 201 ? -4.911 -2.335 -17.648 1.00 86.81 201 GLY A O 1
ATOM 1606 N N . PHE A 1 202 ? -5.390 -3.838 -19.246 1.00 91.19 202 PHE A N 1
ATOM 1607 C CA . PHE A 1 202 ? -5.981 -4.824 -18.336 1.00 91.19 202 PHE A CA 1
ATOM 1608 C C . PHE A 1 202 ? -4.963 -5.644 -17.528 1.00 91.19 202 PHE A C 1
ATOM 1610 O O . PHE A 1 202 ? -5.344 -6.275 -16.538 1.00 91.19 202 PHE A O 1
ATOM 1617 N N . VAL A 1 203 ? -3.668 -5.585 -17.856 1.00 87.62 203 VAL A N 1
ATOM 1618 C CA . VAL A 1 203 ? -2.620 -6.225 -17.040 1.00 87.62 203 VAL A CA 1
ATOM 1619 C C . VAL A 1 203 ? -2.581 -5.621 -15.637 1.00 87.62 203 VAL A C 1
ATOM 1621 O O . VAL A 1 203 ? -2.447 -6.343 -14.652 1.00 87.62 203 VAL A O 1
ATOM 1624 N N . TRP A 1 204 ? -2.773 -4.307 -15.510 1.00 88.56 204 TRP A N 1
ATOM 1625 C CA . TRP A 1 204 ? -2.750 -3.635 -14.211 1.00 88.56 204 TRP A CA 1
ATOM 1626 C C . TRP A 1 204 ? -3.867 -4.107 -13.257 1.00 88.56 204 TRP A C 1
ATOM 1628 O O . TRP A 1 204 ? -3.545 -4.543 -12.148 1.00 88.56 204 TRP A O 1
ATOM 1638 N N . PRO A 1 205 ? -5.165 -4.105 -13.633 1.00 94.19 205 PRO A N 1
ATOM 1639 C CA . PRO A 1 205 ? -6.204 -4.686 -12.788 1.00 94.19 205 PRO A CA 1
ATOM 1640 C C . PRO A 1 205 ? -6.036 -6.200 -12.595 1.00 94.19 205 PRO A C 1
ATOM 1642 O O . PRO A 1 205 ? -6.375 -6.688 -11.518 1.00 94.19 205 PRO A O 1
ATOM 1645 N N . ALA A 1 206 ? -5.466 -6.938 -13.558 1.00 94.12 206 ALA A N 1
ATOM 1646 C CA . ALA A 1 206 ? -5.154 -8.358 -13.373 1.00 94.12 206 ALA A CA 1
ATOM 1647 C C . ALA A 1 206 ? -4.149 -8.575 -12.229 1.00 94.12 206 ALA A C 1
ATOM 1649 O O . ALA A 1 206 ? -4.406 -9.373 -11.327 1.00 94.12 206 ALA A O 1
ATOM 1650 N N . VAL A 1 207 ? -3.052 -7.809 -12.214 1.00 91.38 207 VAL A N 1
ATOM 1651 C CA . VAL A 1 207 ? -2.047 -7.829 -11.137 1.00 91.38 207 VAL A CA 1
ATOM 1652 C C . VAL A 1 207 ? -2.667 -7.413 -9.804 1.00 91.38 207 VAL A C 1
ATOM 1654 O O . VAL A 1 207 ? -2.473 -8.099 -8.800 1.00 91.38 207 VAL A O 1
ATOM 1657 N N . ALA A 1 208 ? -3.462 -6.338 -9.784 1.00 93.75 208 ALA A N 1
ATOM 1658 C CA . ALA A 1 208 ? -4.146 -5.882 -8.576 1.00 93.75 208 ALA A CA 1
ATOM 1659 C C . ALA A 1 208 ? -5.040 -6.988 -7.987 1.00 93.75 208 ALA A C 1
ATOM 1661 O O . ALA A 1 208 ? -4.955 -7.295 -6.795 1.00 93.75 208 ALA A O 1
ATOM 1662 N N . CYS A 1 209 ? -5.863 -7.626 -8.825 1.00 96.12 209 CYS A N 1
ATOM 1663 C CA . CYS A 1 209 ? -6.716 -8.738 -8.414 1.00 96.12 209 CYS A CA 1
ATOM 1664 C C . CYS A 1 209 ? -5.897 -9.950 -7.964 1.00 96.12 209 CYS A C 1
ATOM 1666 O O . CYS A 1 209 ? -6.258 -10.568 -6.966 1.00 96.12 209 CYS A O 1
ATOM 1668 N N . GLY A 1 210 ? -4.782 -10.260 -8.629 1.00 95.25 210 GLY A N 1
ATOM 1669 C CA . GLY A 1 210 ? -3.884 -11.349 -8.246 1.00 95.25 210 GLY A CA 1
ATOM 1670 C C . GLY A 1 210 ? -3.274 -11.156 -6.856 1.00 95.25 210 GLY A C 1
ATOM 1671 O O . GLY A 1 210 ? -3.301 -12.077 -6.040 1.00 95.25 210 GLY A O 1
ATOM 1672 N N . ILE A 1 211 ? -2.804 -9.945 -6.538 1.00 93.19 211 ILE A N 1
ATOM 1673 C CA . ILE A 1 211 ? -2.262 -9.615 -5.209 1.00 93.19 211 ILE A CA 1
ATOM 1674 C C . ILE A 1 211 ? -3.339 -9.774 -4.132 1.00 93.19 211 ILE A C 1
ATOM 1676 O O . ILE A 1 211 ? -3.097 -10.396 -3.096 1.00 93.19 211 ILE A O 1
ATOM 1680 N N . VAL A 1 212 ? -4.545 -9.255 -4.377 1.00 95.38 212 VAL A N 1
ATOM 1681 C CA . VAL A 1 212 ? -5.655 -9.378 -3.422 1.00 95.38 212 VAL A CA 1
ATOM 1682 C C . VAL A 1 212 ? -6.100 -10.836 -3.278 1.00 95.38 212 VAL A C 1
ATOM 1684 O O . VAL A 1 212 ? -6.327 -11.296 -2.160 1.00 95.38 212 VAL A O 1
ATOM 1687 N N . ALA A 1 213 ? -6.154 -11.597 -4.372 1.00 96.62 213 ALA A N 1
ATOM 1688 C CA . ALA A 1 213 ? -6.446 -13.027 -4.346 1.00 96.62 213 ALA A CA 1
ATOM 1689 C C . ALA A 1 213 ? -5.428 -13.788 -3.488 1.00 96.62 213 ALA A C 1
ATOM 1691 O O . ALA A 1 213 ? -5.825 -14.587 -2.642 1.00 96.62 213 ALA A O 1
ATOM 1692 N N . LEU A 1 214 ? -4.134 -13.493 -3.643 1.00 94.81 214 LEU A N 1
ATOM 1693 C CA . LEU A 1 214 ? -3.066 -14.091 -2.845 1.00 94.81 214 LEU A CA 1
ATOM 1694 C C . LEU A 1 214 ? -3.165 -13.699 -1.363 1.00 94.81 214 LEU A C 1
ATOM 1696 O O . LEU A 1 214 ? -2.985 -14.553 -0.489 1.00 94.81 214 LEU A O 1
ATOM 1700 N N . ALA A 1 215 ? -3.503 -12.441 -1.065 1.00 94.62 215 ALA A N 1
ATOM 1701 C CA . ALA A 1 215 ? -3.751 -11.978 0.299 1.00 94.62 215 ALA A CA 1
ATOM 1702 C C . ALA A 1 215 ? -4.888 -12.770 0.963 1.00 94.62 215 ALA A C 1
ATOM 1704 O O . ALA A 1 215 ? -4.714 -13.264 2.075 1.00 94.62 215 ALA A O 1
ATOM 1705 N N . TYR A 1 216 ? -6.006 -12.991 0.264 1.00 96.94 216 TYR A N 1
ATOM 1706 C CA . TYR A 1 216 ? -7.100 -13.823 0.776 1.00 96.94 216 TYR A CA 1
ATOM 1707 C C . TYR A 1 216 ? -6.764 -15.320 0.814 1.00 96.94 216 TYR A C 1
ATOM 1709 O O . TYR A 1 216 ? -7.199 -16.003 1.737 1.00 96.94 216 TYR A O 1
ATOM 1717 N N . ALA A 1 217 ? -5.989 -15.847 -0.137 1.00 96.00 217 ALA A N 1
ATOM 1718 C CA . ALA A 1 217 ? -5.619 -17.264 -0.179 1.00 96.00 217 ALA A CA 1
ATOM 1719 C C . ALA A 1 217 ? -4.691 -17.643 0.984 1.00 96.00 217 ALA A C 1
ATOM 1721 O O . ALA A 1 217 ? -4.910 -18.639 1.669 1.00 96.00 217 ALA A O 1
ATOM 1722 N N . THR A 1 218 ? -3.671 -16.821 1.232 1.00 93.56 218 THR A N 1
ATOM 1723 C CA . THR A 1 218 ? -2.708 -17.018 2.329 1.00 93.56 218 THR A CA 1
ATOM 1724 C C . THR A 1 218 ? -3.247 -16.531 3.676 1.00 93.56 218 THR A C 1
ATOM 1726 O O . THR A 1 218 ? -2.796 -16.979 4.736 1.00 93.56 218 THR A O 1
ATOM 1729 N N . GLY A 1 219 ? -4.206 -15.604 3.631 1.00 91.44 219 GLY A N 1
ATOM 1730 C CA . GLY A 1 219 ? -4.741 -14.876 4.772 1.00 91.44 219 GLY A CA 1
ATOM 1731 C C . GLY A 1 219 ? -3.841 -13.753 5.275 1.00 91.44 219 GLY A C 1
ATOM 1732 O O . GLY A 1 219 ? -4.193 -13.138 6.275 1.00 91.44 219 GLY A O 1
ATOM 1733 N N . LEU A 1 220 ? -2.688 -13.508 4.644 1.00 92.06 220 LEU A N 1
ATOM 1734 C CA . LEU A 1 220 ? -1.683 -12.558 5.116 1.00 92.06 220 LEU A CA 1
ATOM 1735 C C . LEU A 1 220 ? -2.064 -11.124 4.739 1.00 92.06 220 LEU A C 1
ATOM 1737 O O . LEU A 1 220 ? -1.835 -10.686 3.611 1.00 92.06 220 LEU A O 1
ATOM 1741 N N . SER A 1 221 ? -2.580 -10.359 5.704 1.00 92.00 221 SER A N 1
ATOM 1742 C CA . SER A 1 221 ? -3.002 -8.972 5.460 1.00 92.00 221 SER A CA 1
ATOM 1743 C C . SER A 1 221 ? -1.851 -8.045 5.055 1.00 92.00 221 SER A C 1
ATOM 1745 O O . SER A 1 221 ? -2.055 -7.103 4.289 1.00 92.00 221 SER A O 1
ATOM 1747 N N . ARG A 1 222 ? -0.618 -8.365 5.472 1.00 89.50 222 ARG A N 1
ATOM 1748 C CA . ARG A 1 222 ? 0.600 -7.639 5.081 1.00 89.50 222 ARG A CA 1
ATOM 1749 C C . ARG A 1 222 ? 0.882 -7.641 3.575 1.00 89.50 222 ARG A C 1
ATOM 1751 O O . ARG A 1 222 ? 1.585 -6.756 3.107 1.00 89.50 222 ARG A O 1
ATOM 1758 N N . LEU A 1 223 ? 0.336 -8.587 2.801 1.00 88.88 223 LEU A N 1
ATOM 1759 C CA . LEU A 1 223 ? 0.512 -8.605 1.339 1.00 88.88 223 LEU A CA 1
ATOM 1760 C C . LEU A 1 223 ? -0.156 -7.410 0.647 1.00 88.88 223 LEU A C 1
ATOM 1762 O O . LEU A 1 223 ? 0.232 -7.048 -0.460 1.00 88.88 223 LEU A O 1
ATOM 1766 N N . LEU A 1 224 ? -1.117 -6.763 1.314 1.00 90.25 224 LEU A N 1
ATOM 1767 C CA . LEU A 1 224 ? -1.695 -5.504 0.848 1.00 90.25 224 LEU A CA 1
ATOM 1768 C C . LEU A 1 224 ? -0.766 -4.305 1.099 1.00 90.25 224 LEU A C 1
ATOM 1770 O O . LEU A 1 224 ? -1.028 -3.221 0.594 1.00 90.25 224 LEU A O 1
ATOM 1774 N N . GLY A 1 225 ? 0.333 -4.497 1.835 1.00 86.88 225 GLY A N 1
ATOM 1775 C CA . GLY A 1 225 ? 1.424 -3.535 1.957 1.00 86.88 225 GLY A CA 1
ATOM 1776 C C . GLY A 1 225 ? 1.118 -2.326 2.832 1.00 86.88 225 GLY A C 1
ATOM 1777 O O . GLY A 1 225 ? 1.722 -1.278 2.626 1.00 86.88 225 GLY A O 1
ATOM 1778 N N . LYS A 1 226 ? 0.169 -2.426 3.770 1.00 88.62 226 LYS A N 1
ATOM 1779 C CA . LYS A 1 226 ? -0.113 -1.344 4.717 1.00 88.62 226 LYS A CA 1
ATOM 1780 C C . LYS A 1 226 ? 0.863 -1.369 5.885 1.00 88.62 226 LYS A C 1
ATOM 1782 O O . LYS A 1 226 ? 0.870 -2.313 6.668 1.00 88.62 226 LYS A O 1
ATOM 1787 N N . GLU A 1 227 ? 1.606 -0.279 6.016 1.00 79.31 227 GLU A N 1
ATOM 1788 C CA . GLU A 1 227 ? 2.629 -0.060 7.027 1.00 79.31 227 GLU A CA 1
ATOM 1789 C C . GLU A 1 227 ? 2.382 1.279 7.745 1.00 79.31 227 GLU A C 1
ATOM 1791 O O . GLU A 1 227 ? 2.135 2.307 7.107 1.00 79.31 227 GLU A O 1
ATOM 1796 N N . ASN A 1 228 ? 2.381 1.286 9.085 1.00 77.56 228 ASN A N 1
ATOM 1797 C CA . ASN A 1 228 ? 2.110 2.482 9.911 1.00 77.56 228 ASN A CA 1
ATOM 1798 C C . ASN A 1 228 ? 0.872 3.291 9.465 1.00 77.56 228 ASN A C 1
ATOM 1800 O O . ASN A 1 228 ? 0.865 4.522 9.421 1.00 77.56 228 ASN A O 1
ATOM 1804 N N . GLY A 1 229 ? -0.197 2.588 9.086 1.00 85.12 229 GLY A N 1
ATOM 1805 C CA . GLY A 1 229 ? -1.440 3.213 8.638 1.00 85.12 229 GLY A CA 1
ATOM 1806 C C . GLY A 1 229 ? -1.454 3.698 7.196 1.00 85.12 229 GLY A C 1
ATOM 1807 O O . GLY A 1 229 ? -2.458 4.255 6.762 1.00 85.12 229 GLY A O 1
ATOM 1808 N N . THR A 1 230 ? -0.405 3.453 6.419 1.00 87.25 230 THR A N 1
ATOM 1809 C CA . THR A 1 230 ? -0.369 3.822 5.005 1.00 87.25 230 THR A CA 1
ATOM 1810 C C . THR A 1 230 ? 0.108 2.675 4.141 1.00 87.25 230 THR A C 1
ATOM 1812 O O . THR A 1 230 ? 1.045 1.974 4.488 1.00 87.25 230 THR A O 1
ATOM 1815 N N . LEU A 1 231 ? -0.518 2.490 2.992 1.00 88.12 231 LEU A N 1
ATOM 1816 C CA . LEU A 1 231 ? -0.023 1.609 1.954 1.00 88.12 231 LEU A CA 1
ATOM 1817 C C . LEU A 1 231 ? 1.355 2.095 1.512 1.00 88.12 231 LEU A C 1
ATOM 1819 O O . LEU A 1 231 ? 1.575 3.297 1.306 1.00 88.12 231 LEU A O 1
ATOM 1823 N N . SER A 1 232 ? 2.279 1.152 1.370 1.00 82.69 232 SER A N 1
ATOM 1824 C CA . SER A 1 232 ? 3.559 1.422 0.745 1.00 82.69 232 SER A CA 1
ATOM 1825 C C . SER A 1 232 ? 3.307 1.944 -0.675 1.00 82.69 232 SER A C 1
ATOM 1827 O O . SER A 1 232 ? 2.359 1.502 -1.331 1.00 82.69 232 SER A O 1
ATOM 1829 N N . PRO A 1 233 ? 4.108 2.891 -1.182 1.00 79.00 233 PRO A N 1
ATOM 1830 C CA . PRO A 1 233 ? 3.855 3.478 -2.496 1.00 79.00 233 PRO A CA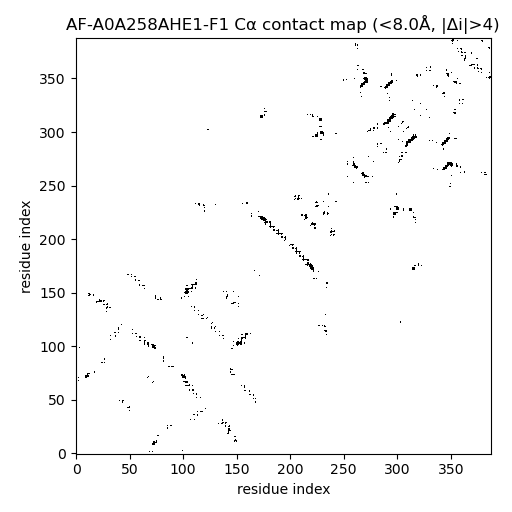 1
ATOM 1831 C C . PRO A 1 233 ? 3.770 2.450 -3.634 1.00 79.00 233 PRO A C 1
ATOM 1833 O O . PRO A 1 233 ? 2.936 2.588 -4.528 1.00 79.00 233 PRO A O 1
ATOM 1836 N N . SER A 1 234 ? 4.570 1.382 -3.567 1.00 77.75 234 SER A N 1
ATOM 1837 C CA . SER A 1 234 ? 4.503 0.271 -4.518 1.00 77.75 234 SER A CA 1
ATOM 1838 C C . SER A 1 234 ? 3.182 -0.494 -4.408 1.00 77.75 234 SER A C 1
ATOM 1840 O O . SER A 1 234 ? 2.547 -0.756 -5.425 1.00 77.75 234 SER A O 1
ATOM 1842 N N . ALA A 1 235 ? 2.713 -0.799 -3.193 1.00 85.12 235 ALA A N 1
ATOM 1843 C CA . ALA A 1 235 ? 1.409 -1.435 -3.008 1.00 85.12 235 ALA A CA 1
ATOM 1844 C C . ALA A 1 235 ? 0.256 -0.523 -3.453 1.00 85.12 235 ALA A C 1
ATOM 1846 O O . ALA A 1 235 ? -0.672 -0.989 -4.107 1.00 85.12 235 ALA A O 1
ATOM 1847 N N . GLU A 1 236 ? 0.329 0.778 -3.164 1.00 87.88 236 GLU A N 1
ATOM 1848 C CA . GLU A 1 236 ? -0.661 1.764 -3.602 1.00 87.88 236 GLU A CA 1
ATOM 1849 C C . GLU A 1 236 ? -0.758 1.820 -5.133 1.00 87.88 236 GLU A C 1
ATOM 1851 O O . GLU A 1 236 ? -1.862 1.862 -5.670 1.00 87.88 236 GLU A O 1
ATOM 1856 N N . TRP A 1 237 ? 0.379 1.767 -5.837 1.00 83.62 237 TRP A N 1
ATOM 1857 C CA . TRP A 1 237 ? 0.412 1.707 -7.297 1.00 83.62 237 TRP A CA 1
ATOM 1858 C C . TRP A 1 237 ? -0.134 0.379 -7.830 1.00 83.62 237 TRP A C 1
ATOM 1860 O O . TRP A 1 237 ? -1.055 0.386 -8.644 1.00 83.62 237 TRP A O 1
ATOM 1870 N N . CYS A 1 238 ? 0.354 -0.765 -7.336 1.00 85.81 238 CYS A N 1
ATOM 1871 C CA . CYS A 1 238 ? -0.139 -2.088 -7.738 1.00 85.81 238 CYS A CA 1
ATOM 1872 C C . CYS A 1 238 ? -1.656 -2.215 -7.566 1.00 85.81 238 CYS A C 1
ATOM 1874 O O . CYS A 1 238 ? -2.342 -2.736 -8.439 1.00 85.81 238 CYS A O 1
ATOM 1876 N N . LEU A 1 239 ? -2.178 -1.740 -6.433 1.00 92.00 239 LEU A N 1
ATOM 1877 C CA . LEU A 1 239 ? -3.578 -1.888 -6.049 1.00 92.00 239 LEU A CA 1
ATOM 1878 C C . LEU A 1 239 ? -4.463 -0.743 -6.552 1.00 92.00 239 LEU A C 1
ATOM 1880 O O . LEU A 1 239 ? -5.672 -0.787 -6.318 1.00 92.00 239 LEU A O 1
ATOM 1884 N N . LEU A 1 240 ? -3.911 0.261 -7.245 1.00 91.88 240 LEU A N 1
ATOM 1885 C CA . LEU A 1 240 ? -4.638 1.469 -7.637 1.00 91.88 240 LEU A CA 1
ATOM 1886 C C . LEU A 1 240 ? -5.979 1.183 -8.335 1.00 91.88 240 LEU A C 1
ATOM 1888 O O . LEU A 1 240 ? -6.968 1.786 -7.916 1.00 91.88 240 LEU A O 1
ATOM 1892 N N . PRO A 1 241 ? -6.092 0.247 -9.304 1.00 93.25 241 PRO A N 1
ATOM 1893 C CA . PRO A 1 241 ? -7.379 -0.061 -9.930 1.00 93.25 241 PRO A CA 1
ATOM 1894 C C . PRO A 1 241 ? -8.452 -0.468 -8.908 1.00 93.25 241 PRO A C 1
ATOM 1896 O O . PRO A 1 241 ? -9.578 0.029 -8.940 1.00 93.25 241 PRO A O 1
ATOM 1899 N N . ILE A 1 242 ? -8.086 -1.3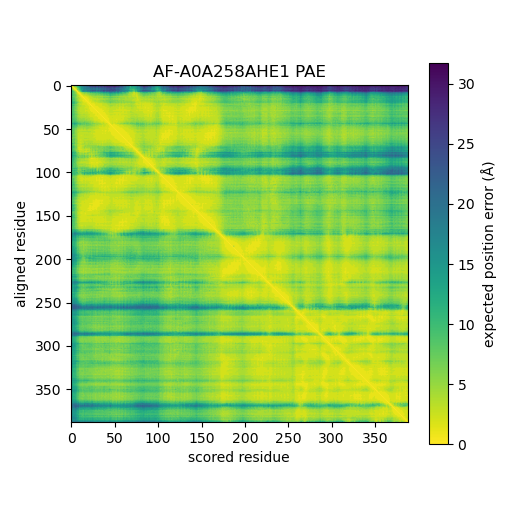06 -7.934 1.00 92.69 242 ILE A N 1
ATOM 1900 C CA . ILE A 1 242 ? -8.984 -1.753 -6.861 1.00 92.69 242 ILE A CA 1
ATOM 1901 C C . ILE A 1 242 ? -9.281 -0.609 -5.887 1.00 92.69 242 ILE A C 1
ATOM 1903 O O . ILE A 1 242 ? -10.429 -0.433 -5.469 1.00 92.69 242 ILE A O 1
ATOM 1907 N N . LEU A 1 243 ? -8.274 0.194 -5.536 1.00 92.81 243 LEU A N 1
ATOM 1908 C CA . LEU A 1 243 ? -8.432 1.347 -4.649 1.00 92.81 243 LEU A CA 1
ATOM 1909 C C . LEU A 1 243 ? -9.362 2.409 -5.247 1.00 92.81 243 LEU A C 1
ATOM 1911 O O . LEU A 1 243 ? -10.136 3.007 -4.502 1.00 92.81 243 LEU A O 1
ATOM 1915 N N . LEU A 1 244 ? -9.340 2.618 -6.567 1.00 92.69 244 LEU A N 1
ATOM 1916 C CA . LEU A 1 244 ? -10.238 3.544 -7.264 1.00 92.69 244 LEU A CA 1
ATOM 1917 C C . LEU A 1 244 ? -11.694 3.077 -7.187 1.00 92.69 244 LEU A C 1
ATOM 1919 O O . LEU A 1 244 ? -12.559 3.846 -6.759 1.00 92.69 244 LEU A O 1
ATOM 1923 N N . VAL A 1 245 ? -11.957 1.808 -7.522 1.00 90.94 245 VAL A N 1
ATOM 1924 C CA . VAL A 1 245 ? -13.298 1.209 -7.408 1.00 90.94 245 VAL A CA 1
ATOM 1925 C C . VAL A 1 245 ? -13.796 1.308 -5.968 1.00 90.94 245 VAL A C 1
ATOM 1927 O O . VAL A 1 245 ? -14.901 1.786 -5.703 1.00 90.94 245 VAL A O 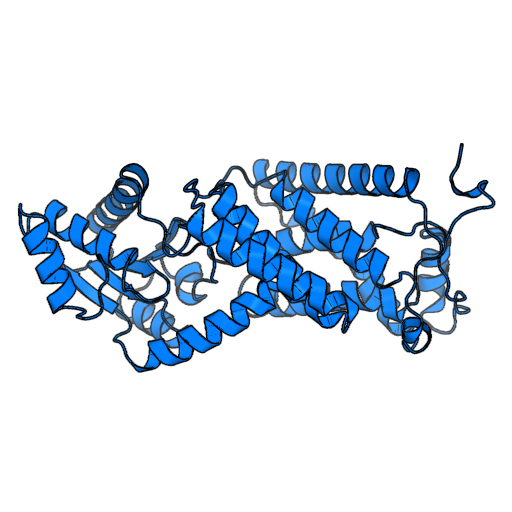1
ATOM 1930 N N . ARG A 1 246 ? -12.949 0.935 -5.006 1.00 88.56 246 ARG A N 1
ATOM 1931 C CA . ARG A 1 246 ? -13.281 0.992 -3.583 1.00 88.56 246 ARG A CA 1
ATOM 1932 C C . ARG A 1 246 ? -13.504 2.415 -3.084 1.00 88.56 246 ARG A C 1
ATOM 1934 O O . ARG A 1 246 ? -14.432 2.642 -2.315 1.00 88.56 246 ARG A O 1
ATOM 1941 N N . GLY A 1 247 ? -12.694 3.376 -3.517 1.00 88.50 247 GLY A N 1
ATOM 1942 C CA . GLY A 1 247 ? -12.844 4.788 -3.176 1.00 88.50 247 GLY A CA 1
ATOM 1943 C C . GLY A 1 247 ? -14.147 5.374 -3.718 1.00 88.50 247 GLY A C 1
ATOM 1944 O O . GLY A 1 247 ? -14.814 6.139 -3.021 1.00 88.50 247 GLY A O 1
ATOM 1945 N N . TRP A 1 248 ? -14.557 4.974 -4.923 1.00 87.88 248 TRP A N 1
ATOM 1946 C CA . TRP A 1 248 ? -15.854 5.342 -5.489 1.00 87.88 248 TRP A CA 1
ATOM 1947 C C . TRP A 1 248 ? -17.022 4.768 -4.680 1.00 87.88 248 TRP A C 1
ATOM 1949 O O . TRP A 1 248 ? -17.932 5.517 -4.315 1.00 87.88 248 TRP A O 1
ATOM 1959 N N . VAL A 1 249 ? -16.966 3.479 -4.318 1.00 85.25 2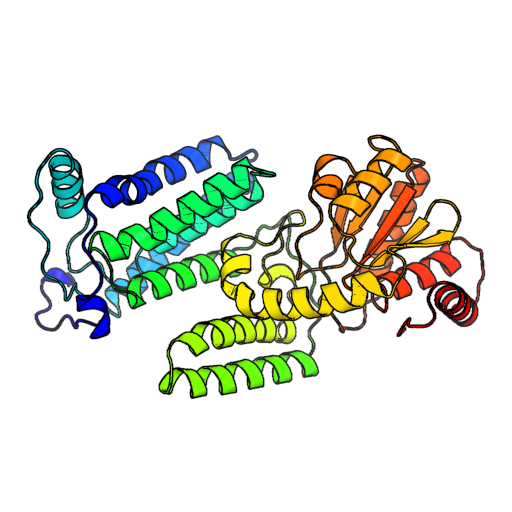49 VAL A N 1
ATOM 1960 C CA . VAL A 1 249 ? -17.960 2.858 -3.425 1.00 85.25 249 VAL A CA 1
ATOM 1961 C C . VAL A 1 249 ? -17.985 3.586 -2.079 1.00 85.25 249 VAL A C 1
ATOM 1963 O O . VAL A 1 249 ? -19.049 4.006 -1.628 1.00 85.25 249 VAL A O 1
ATOM 1966 N N . GLN A 1 250 ? -16.821 3.824 -1.471 1.00 85.44 250 GLN A N 1
ATOM 1967 C CA . GLN A 1 250 ? -16.709 4.510 -0.186 1.00 85.44 250 GLN A CA 1
ATOM 1968 C C . GLN A 1 250 ? -17.345 5.904 -0.243 1.00 85.44 250 GLN A C 1
ATOM 1970 O O . GLN A 1 250 ? -18.141 6.231 0.626 1.00 85.44 250 GLN A O 1
ATOM 1975 N N . LYS A 1 251 ? -17.077 6.711 -1.279 1.00 85.19 251 LYS A N 1
ATOM 1976 C CA . LYS A 1 251 ? -17.684 8.048 -1.438 1.00 85.19 251 LYS A CA 1
ATOM 1977 C C . LYS A 1 251 ? -19.212 8.023 -1.444 1.00 85.19 251 LYS A C 1
ATOM 1979 O O . LYS A 1 251 ? -19.824 8.950 -0.918 1.00 85.19 251 LYS A O 1
ATOM 1984 N N . LYS A 1 252 ? -19.832 6.985 -2.016 1.00 82.31 252 LYS A N 1
ATOM 1985 C CA . LYS A 1 252 ? -21.295 6.822 -1.983 1.00 82.31 252 LYS A CA 1
ATOM 1986 C C . LYS A 1 252 ? -21.808 6.534 -0.571 1.00 82.31 252 LYS A C 1
ATOM 1988 O O . LYS A 1 252 ? -22.836 7.079 -0.188 1.00 82.31 252 LYS A O 1
ATOM 1993 N N . TRP A 1 253 ? -21.078 5.728 0.198 1.00 76.19 253 TRP A N 1
ATOM 1994 C CA . TRP A 1 253 ? -21.435 5.361 1.572 1.00 76.19 253 TRP A CA 1
ATOM 1995 C C . TRP A 1 253 ? -21.139 6.460 2.601 1.00 76.19 253 TRP A C 1
ATOM 1997 O O . TRP A 1 253 ? -21.959 6.688 3.484 1.00 76.19 253 TRP A O 1
ATOM 2007 N N . LEU A 1 254 ? -20.037 7.206 2.448 1.00 74.88 254 LEU A N 1
ATOM 2008 C CA . LEU A 1 254 ? -19.667 8.330 3.325 1.00 74.88 254 LEU A CA 1
ATOM 2009 C C . LEU A 1 254 ? -20.784 9.378 3.437 1.00 74.88 254 LEU A C 1
ATOM 2011 O O . LEU A 1 254 ? -20.940 9.989 4.486 1.00 74.88 254 LEU A O 1
ATOM 2015 N N . LYS A 1 255 ? -21.562 9.574 2.364 1.00 73.75 255 LYS A N 1
ATOM 2016 C CA . LYS A 1 255 ? -22.683 10.525 2.323 1.00 73.75 255 LYS A CA 1
ATOM 2017 C C . LYS A 1 255 ? -23.942 10.039 3.040 1.00 73.75 255 LYS A C 1
ATOM 2019 O O . LYS A 1 255 ? -24.818 10.848 3.309 1.00 73.75 255 LYS A O 1
ATOM 2024 N N . ARG A 1 256 ? -24.073 8.732 3.264 1.00 70.06 256 ARG A N 1
ATOM 2025 C CA . ARG A 1 256 ? -25.316 8.108 3.738 1.00 70.06 256 ARG A CA 1
ATOM 2026 C C . ARG A 1 256 ? -25.319 7.831 5.235 1.00 70.06 256 ARG A C 1
ATOM 2028 O O . ARG A 1 256 ? -26.389 7.598 5.778 1.00 70.06 256 ARG A O 1
ATOM 2035 N N . LYS A 1 257 ? -24.145 7.811 5.872 1.00 70.81 257 LYS A N 1
ATOM 2036 C CA . LYS A 1 257 ? -23.971 7.308 7.236 1.00 70.81 257 LYS A CA 1
ATOM 2037 C C . LYS A 1 257 ? -23.183 8.274 8.117 1.00 70.81 257 LYS A C 1
ATOM 2039 O O . LYS A 1 257 ? -22.233 8.896 7.609 1.00 70.81 257 LYS A O 1
ATOM 2044 N N . PRO A 1 258 ? -23.531 8.369 9.415 1.00 76.25 258 PRO A N 1
ATOM 2045 C C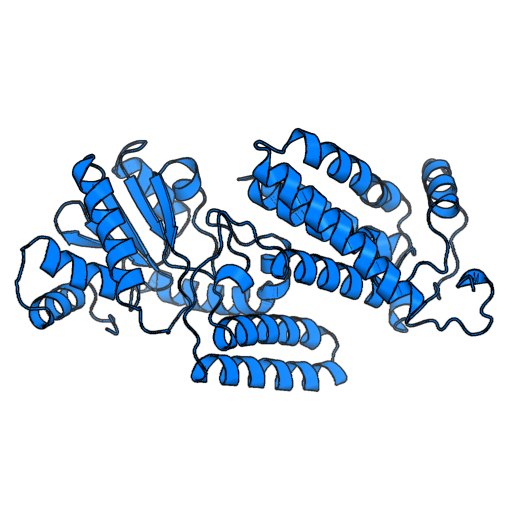A . PRO A 1 258 ? -22.718 9.093 10.382 1.00 76.25 258 PRO A CA 1
ATOM 2046 C C . PRO A 1 258 ? -21.276 8.567 10.354 1.00 76.25 258 PRO A C 1
ATOM 2048 O O . PRO A 1 258 ? -21.009 7.413 10.012 1.00 76.25 258 PRO A O 1
ATOM 2051 N N . GLY A 1 259 ? -20.310 9.445 10.626 1.00 82.50 259 GLY A N 1
ATOM 2052 C CA . GLY A 1 259 ? -18.896 9.066 10.597 1.00 82.50 259 GLY A CA 1
ATOM 2053 C C . GLY A 1 259 ? -18.539 8.043 11.674 1.00 82.50 259 GLY A C 1
ATOM 2054 O O . GLY A 1 259 ? -17.738 7.138 11.425 1.00 82.50 259 GLY A O 1
ATOM 2055 N N . TRP A 1 260 ? -19.152 8.188 12.845 1.00 92.06 260 TRP A N 1
ATOM 2056 C CA . TRP A 1 260 ? -18.953 7.364 14.027 1.00 92.06 260 TRP A CA 1
ATOM 2057 C C . TRP A 1 260 ? -20.176 7.459 14.945 1.00 92.06 260 TRP A C 1
ATOM 2059 O O . TRP A 1 260 ? -20.892 8.461 14.912 1.00 92.06 260 TRP A O 1
ATOM 2069 N N . CYS A 1 261 ? -20.369 6.438 15.776 1.00 92.75 261 CYS A N 1
ATOM 2070 C CA . CYS A 1 261 ? -21.350 6.403 16.855 1.00 92.75 261 CYS A CA 1
ATOM 2071 C C . CYS A 1 261 ? -20.629 6.077 18.167 1.00 92.75 261 CYS A C 1
ATOM 2073 O O . CYS A 1 261 ? -19.713 5.250 18.187 1.00 92.75 261 CYS A O 1
ATOM 2075 N N . GLU A 1 262 ? -21.029 6.735 19.252 1.00 94.75 262 GLU A N 1
ATOM 2076 C CA . GLU A 1 262 ? -20.552 6.411 20.597 1.00 94.75 262 GLU A CA 1
ATOM 2077 C C . GLU A 1 262 ? -21.313 5.187 21.104 1.00 94.75 262 GLU A C 1
ATOM 2079 O O . GLU A 1 262 ? -22.543 5.181 21.114 1.00 94.75 262 GLU A O 1
ATOM 2084 N N . VAL A 1 263 ? -20.577 4.132 21.454 1.00 93.75 263 VAL A N 1
ATOM 2085 C CA . VAL A 1 263 ? -21.172 2.887 21.949 1.00 93.75 263 VAL A CA 1
ATOM 2086 C C . VAL A 1 263 ? -21.312 2.918 23.467 1.00 93.75 263 VAL A C 1
ATOM 2088 O O . VAL A 1 263 ? -22.383 2.632 23.983 1.00 93.75 263 VAL A O 1
ATOM 2091 N N . THR A 1 264 ? -20.256 3.356 24.147 1.00 92.94 264 THR A N 1
ATOM 2092 C CA . THR A 1 264 ? -20.178 3.563 25.598 1.00 92.94 264 THR A CA 1
ATOM 2093 C C . THR A 1 264 ? -19.449 4.888 25.835 1.00 92.94 264 THR A C 1
ATOM 2095 O O . THR A 1 264 ? -18.626 5.249 24.984 1.00 92.94 264 THR A O 1
ATOM 2098 N N . PRO A 1 265 ? -19.620 5.588 26.971 1.00 93.06 265 PRO A N 1
ATOM 2099 C CA . PRO A 1 265 ? -18.924 6.849 27.231 1.00 93.06 265 PRO A CA 1
ATOM 2100 C C . PRO A 1 265 ? -17.407 6.771 26.972 1.00 93.06 265 PRO A C 1
ATOM 2102 O O . PRO A 1 265 ? -16.669 6.041 27.642 1.00 93.06 265 PRO A O 1
ATOM 2105 N N . GLY A 1 266 ? -16.936 7.529 25.980 1.00 93.38 266 GLY A N 1
ATOM 2106 C CA . GLY A 1 266 ? -15.538 7.605 25.553 1.00 93.38 266 GLY A CA 1
ATOM 2107 C C . GLY A 1 266 ? -15.053 6.500 24.606 1.00 93.38 266 GLY A C 1
ATOM 2108 O O . GLY A 1 266 ? -13.852 6.456 24.330 1.00 93.38 266 GLY A O 1
ATOM 2109 N N . VAL A 1 267 ? -15.934 5.641 24.086 1.00 96.94 267 VAL A N 1
ATOM 2110 C CA . VAL A 1 267 ? -15.613 4.657 23.037 1.00 96.94 267 VAL A CA 1
ATOM 2111 C C . VAL A 1 267 ? -16.579 4.812 21.870 1.00 96.94 267 VAL A C 1
ATOM 2113 O O . VAL A 1 267 ? -17.789 4.654 22.005 1.00 96.94 267 VAL A O 1
ATOM 2116 N N . CYS A 1 268 ? -16.021 5.079 20.696 1.00 96.75 268 CYS A N 1
ATOM 2117 C CA . CYS A 1 268 ? -16.752 5.233 19.450 1.00 96.75 268 CYS A CA 1
ATOM 2118 C C . CYS A 1 268 ? -16.345 4.151 18.453 1.00 96.75 268 CYS A C 1
ATOM 2120 O O . CYS A 1 268 ? -15.167 3.798 18.352 1.00 96.75 268 CYS A O 1
ATOM 2122 N N . PHE A 1 269 ? -17.296 3.700 17.639 1.00 96.38 269 PHE A N 1
ATOM 2123 C CA . PHE A 1 269 ? -17.012 2.882 16.464 1.00 96.38 269 PHE A CA 1
ATOM 2124 C C . PHE A 1 269 ? -17.537 3.545 15.193 1.00 96.38 269 PHE A C 1
ATOM 2126 O O . PHE A 1 269 ? -18.440 4.379 15.243 1.00 96.38 269 PHE A O 1
ATOM 2133 N N . GLY A 1 270 ? -16.970 3.211 14.034 1.00 94.44 270 GLY A N 1
ATOM 2134 C CA . GLY A 1 270 ? -17.474 3.788 12.793 1.00 94.44 270 GLY A CA 1
ATOM 2135 C C . GLY A 1 270 ? -16.754 3.397 11.515 1.00 94.44 270 GLY A C 1
ATOM 2136 O O . GLY A 1 270 ? -15.929 2.478 11.453 1.00 94.44 270 GLY A O 1
ATOM 2137 N N . ARG A 1 271 ? -17.106 4.126 10.457 1.00 93.00 271 ARG A N 1
ATOM 2138 C CA . ARG A 1 271 ? -16.488 4.016 9.135 1.00 93.00 271 ARG A CA 1
ATOM 2139 C C . ARG A 1 271 ? -15.152 4.748 9.099 1.00 93.00 271 ARG A C 1
ATOM 2141 O O . ARG A 1 271 ? -14.866 5.610 9.925 1.00 93.00 271 ARG A O 1
ATOM 2148 N N . ARG A 1 272 ? -14.351 4.489 8.065 1.00 92.75 272 ARG A N 1
ATOM 2149 C CA . ARG A 1 272 ? -13.166 5.307 7.800 1.00 92.75 272 ARG A CA 1
ATOM 2150 C C . ARG A 1 272 ? -13.631 6.722 7.464 1.00 92.75 272 ARG A C 1
ATOM 2152 O O . ARG A 1 272 ? -14.347 6.924 6.481 1.00 92.75 272 ARG A O 1
ATOM 2159 N N . VAL A 1 273 ? -13.225 7.682 8.285 1.00 92.38 273 VAL A N 1
ATOM 2160 C CA . VAL A 1 273 ? -13.601 9.089 8.134 1.00 92.38 273 VAL A CA 1
ATOM 2161 C C . VAL A 1 273 ? -12.763 9.799 7.069 1.00 92.38 273 VAL A C 1
ATOM 2163 O O . VAL A 1 273 ? -11.712 9.318 6.637 1.00 92.38 273 VAL A O 1
ATOM 2166 N N . THR A 1 274 ? -13.251 10.947 6.614 1.00 91.44 274 THR A N 1
ATOM 2167 C CA . THR A 1 274 ? -12.509 11.866 5.745 1.00 91.44 274 THR A CA 1
ATOM 2168 C C . THR A 1 274 ? -11.405 12.588 6.522 1.00 91.44 274 THR A C 1
ATOM 2170 O O . THR A 1 274 ? -11.459 12.677 7.745 1.00 91.44 274 THR A O 1
ATOM 2173 N N . ASP A 1 275 ? -10.420 13.169 5.827 1.00 90.31 275 ASP A N 1
ATOM 2174 C CA . ASP A 1 275 ? -9.363 13.945 6.496 1.00 90.31 275 ASP A CA 1
ATOM 2175 C C . ASP A 1 275 ? -9.920 15.144 7.283 1.00 90.31 275 ASP A C 1
ATOM 2177 O O . ASP A 1 275 ? -9.411 15.465 8.353 1.00 90.31 275 ASP A O 1
ATOM 2181 N N . LYS A 1 276 ? -11.003 15.773 6.800 1.00 91.44 276 LYS A N 1
ATOM 2182 C CA . LYS A 1 276 ? -11.678 16.877 7.505 1.00 91.44 276 LYS A CA 1
ATOM 2183 C C . LYS A 1 276 ? -12.321 16.408 8.812 1.00 91.44 276 LYS A C 1
ATOM 2185 O O . LYS A 1 276 ? -12.113 17.026 9.851 1.00 91.44 276 LYS A O 1
ATOM 2190 N N . GLU A 1 277 ? -13.063 15.303 8.757 1.00 93.50 277 GLU A N 1
ATOM 2191 C CA . GLU A 1 277 ? -13.669 14.669 9.936 1.00 93.50 277 GLU A CA 1
ATOM 2192 C C . GLU A 1 277 ? -12.594 14.208 10.936 1.00 93.50 277 GLU A C 1
ATOM 2194 O O . GLU A 1 277 ? -12.750 14.398 12.138 1.00 93.50 277 GLU A O 1
ATOM 2199 N N . ALA A 1 278 ? -11.474 13.663 10.449 1.00 93.81 278 ALA A N 1
ATOM 2200 C CA . ALA A 1 278 ? -10.363 13.235 11.294 1.00 93.81 278 ALA A CA 1
ATOM 2201 C C . ALA A 1 278 ? -9.731 14.405 12.062 1.00 93.81 278 ALA A C 1
ATOM 2203 O O . ALA A 1 278 ? -9.486 14.284 13.260 1.00 93.81 278 ALA A O 1
ATOM 2204 N N . VAL A 1 279 ? -9.496 15.542 11.393 1.00 93.31 279 VAL A N 1
ATOM 2205 C CA . VAL A 1 279 ? -9.004 16.763 12.053 1.00 93.31 279 VAL A CA 1
ATOM 2206 C C . VAL A 1 279 ? -9.998 17.237 13.109 1.00 93.31 279 VAL A C 1
ATOM 2208 O O . VAL A 1 279 ? -9.591 17.477 14.240 1.00 93.31 279 VAL A O 1
ATOM 2211 N N . ALA A 1 280 ? -11.288 17.315 12.769 1.00 92.94 280 ALA A N 1
ATOM 2212 C CA . ALA A 1 280 ? -12.323 17.756 13.701 1.00 92.94 280 ALA A CA 1
ATOM 2213 C C . ALA A 1 280 ? -12.394 16.869 14.954 1.00 92.94 280 ALA A C 1
ATOM 2215 O O . ALA A 1 280 ? -12.462 17.386 16.065 1.00 92.94 280 ALA A O 1
ATOM 2216 N N . MET A 1 281 ? -12.316 15.546 14.791 1.00 93.56 281 MET A N 1
ATOM 2217 C CA . MET A 1 281 ? -12.374 14.610 15.914 1.00 93.56 281 MET A CA 1
ATOM 2218 C C . MET A 1 281 ? -11.147 14.703 16.826 1.00 93.56 281 MET A C 1
ATOM 2220 O O . MET A 1 281 ? -11.297 14.693 18.044 1.00 93.56 281 MET A O 1
ATOM 2224 N N . VAL A 1 282 ? -9.943 14.839 16.260 1.00 93.69 282 VAL A N 1
ATOM 2225 C CA . VAL A 1 282 ? -8.727 15.065 17.058 1.00 93.69 282 VAL A CA 1
ATOM 2226 C C . VAL A 1 282 ? -8.815 16.392 17.814 1.00 93.69 282 VAL A C 1
ATOM 2228 O O . VAL A 1 282 ? -8.509 16.444 19.000 1.00 93.69 282 VAL A O 1
ATOM 2231 N N . THR A 1 283 ? -9.260 17.464 17.152 1.00 92.38 283 THR A N 1
ATOM 2232 C CA . THR A 1 283 ? -9.417 18.780 17.786 1.00 92.38 283 THR A CA 1
ATOM 2233 C C . THR A 1 283 ? -10.454 18.755 18.908 1.00 92.38 283 THR A C 1
ATOM 2235 O O . THR A 1 283 ? -10.220 19.357 19.948 1.00 92.38 283 THR A O 1
ATOM 2238 N N . ALA A 1 284 ? -11.570 18.046 18.724 1.00 90.38 284 ALA A N 1
ATOM 2239 C CA . ALA A 1 284 ? -12.622 17.929 19.731 1.00 90.38 284 ALA A CA 1
ATOM 2240 C C . ALA A 1 284 ? -12.222 17.067 20.940 1.00 90.38 284 ALA A C 1
ATOM 2242 O O . ALA A 1 284 ? -12.775 17.250 22.022 1.00 90.38 284 ALA A O 1
ATOM 2243 N N . ALA A 1 285 ? -11.309 16.108 20.762 1.00 88.25 285 ALA A N 1
ATOM 2244 C CA . ALA A 1 285 ? -10.810 15.275 21.853 1.00 88.25 285 ALA A CA 1
ATOM 2245 C C . ALA A 1 285 ? -9.745 15.989 22.698 1.00 88.25 285 ALA A C 1
ATOM 2247 O O . ALA A 1 285 ? -9.751 15.820 23.909 1.00 88.25 285 ALA A O 1
ATOM 2248 N N . GLY A 1 286 ? -8.875 16.779 22.062 1.00 81.12 286 GLY A N 1
ATOM 2249 C CA . GLY A 1 286 ? -7.665 17.325 22.678 1.00 81.12 286 GLY A CA 1
ATOM 2250 C C . GLY A 1 286 ? -6.399 16.627 22.149 1.00 81.12 286 GLY A C 1
ATOM 2251 O O . GLY A 1 286 ? -6.451 15.451 21.765 1.00 81.12 286 GLY A O 1
ATOM 2252 N N . PRO A 1 287 ? -5.249 17.324 22.046 1.00 76.88 287 PRO A N 1
ATOM 2253 C CA . PRO A 1 287 ? -4.000 16.713 21.590 1.00 76.88 287 PRO A CA 1
ATOM 2254 C C . PRO A 1 287 ? -3.568 15.548 22.493 1.00 76.88 287 PRO A C 1
ATOM 2256 O O . PRO A 1 287 ? -3.320 15.743 23.674 1.00 76.88 287 PRO A O 1
ATOM 2259 N N . GLY A 1 288 ? -3.431 14.344 21.930 1.00 80.06 288 GLY A N 1
ATOM 2260 C CA . GLY A 1 288 ? -3.013 13.149 22.683 1.00 80.06 288 GLY A CA 1
ATOM 2261 C C . GLY A 1 288 ? -4.129 12.429 23.456 1.00 80.06 288 GLY A C 1
ATOM 2262 O O . GLY A 1 288 ? -3.894 11.326 23.957 1.00 80.06 288 GLY A O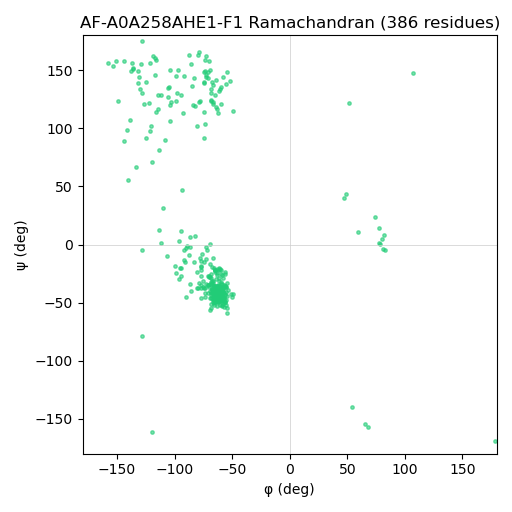 1
ATOM 2263 N N . ASP A 1 289 ? -5.342 12.986 23.469 1.00 92.88 289 ASP A N 1
ATOM 2264 C CA . ASP A 1 289 ? -6.498 12.442 24.196 1.00 92.88 289 ASP A CA 1
ATOM 2265 C C . ASP A 1 289 ? -7.360 11.499 23.347 1.00 92.88 289 ASP A C 1
ATOM 2267 O O . ASP A 1 289 ? -8.303 10.880 23.844 1.00 92.88 289 ASP A O 1
ATOM 2271 N N . LEU A 1 290 ? -7.033 11.356 22.060 1.00 96.75 290 LEU A N 1
ATOM 2272 C CA . LEU A 1 290 ? -7.662 10.402 21.152 1.00 96.75 290 LEU A CA 1
ATOM 2273 C C . LEU A 1 290 ? -6.727 9.224 20.876 1.00 96.75 290 LEU A C 1
ATOM 2275 O O . LEU A 1 290 ? -5.606 9.403 20.396 1.00 96.75 290 LEU A O 1
ATOM 2279 N N . ALA A 1 291 ? -7.228 8.014 21.090 1.00 97.62 291 ALA A N 1
ATOM 2280 C CA . ALA A 1 291 ? -6.646 6.778 20.598 1.00 97.62 291 ALA A CA 1
ATOM 2281 C C . ALA A 1 291 ? -7.465 6.245 19.416 1.00 97.62 291 ALA A C 1
ATOM 2283 O O . ALA A 1 291 ? -8.694 6.216 19.458 1.00 97.62 291 ALA A O 1
ATOM 2284 N N . VAL A 1 292 ? -6.790 5.815 18.352 1.00 97.56 292 VAL A N 1
ATOM 2285 C CA . VAL A 1 292 ? -7.430 5.326 17.126 1.00 97.56 292 VAL A CA 1
ATOM 2286 C C . VAL A 1 292 ? -6.971 3.907 16.835 1.00 97.56 292 VAL A C 1
ATOM 2288 O O . VAL A 1 292 ? -5.779 3.669 16.635 1.00 97.56 292 VAL A O 1
ATOM 2291 N N . LEU A 1 293 ? -7.931 2.986 16.753 1.00 97.69 293 LEU A N 1
ATOM 2292 C CA . LEU A 1 293 ? -7.721 1.617 16.300 1.00 97.69 293 LEU A CA 1
ATOM 2293 C C . LEU A 1 293 ? -8.249 1.453 14.870 1.00 97.69 293 LEU A C 1
ATOM 2295 O O . LEU A 1 293 ? -9.457 1.383 14.633 1.00 97.69 293 LEU A O 1
ATOM 2299 N N . ASP A 1 294 ? -7.332 1.371 13.909 1.00 97.00 294 ASP A N 1
ATOM 2300 C CA . ASP A 1 294 ? -7.648 1.145 12.498 1.00 97.00 294 ASP A CA 1
ATOM 2301 C C . ASP A 1 294 ? -7.607 -0.352 12.177 1.00 97.00 294 ASP A C 1
ATOM 2303 O O . ASP A 1 294 ? -6.535 -0.965 12.180 1.00 97.00 294 ASP A O 1
ATOM 2307 N N . LEU A 1 295 ? -8.766 -0.927 11.854 1.00 96.38 295 LEU A N 1
ATOM 2308 C CA . LEU A 1 295 ? -8.920 -2.345 11.520 1.00 96.38 295 LEU A CA 1
ATOM 2309 C C . LEU A 1 295 ? -8.675 -2.665 10.034 1.00 96.38 295 LEU A C 1
ATOM 2311 O O . LEU A 1 295 ? -8.783 -3.817 9.611 1.00 96.38 295 LEU A O 1
ATOM 2315 N N . THR A 1 296 ? -8.400 -1.660 9.199 1.00 94.88 296 THR A N 1
ATOM 2316 C CA . THR A 1 296 ? -8.245 -1.845 7.751 1.00 94.88 296 THR A CA 1
ATOM 2317 C C . THR A 1 296 ? -6.823 -2.262 7.395 1.00 94.88 296 THR A C 1
ATOM 2319 O O . THR A 1 296 ? -5.852 -1.683 7.884 1.00 94.88 296 THR A O 1
ATOM 2322 N N . ALA A 1 297 ? -6.692 -3.238 6.500 1.00 93.94 297 ALA A N 1
ATOM 2323 C CA . ALA A 1 297 ? -5.432 -3.629 5.867 1.00 93.94 297 ALA A CA 1
ATOM 2324 C C . ALA A 1 297 ? -5.233 -2.943 4.506 1.00 93.94 297 ALA A C 1
ATOM 2326 O O . ALA A 1 297 ? -4.133 -2.862 3.983 1.00 93.94 297 ALA A O 1
ATOM 2327 N N . GLU A 1 298 ? -6.318 -2.459 3.916 1.00 91.25 298 GLU A N 1
ATOM 2328 C CA . GLU A 1 298 ? -6.401 -2.195 2.484 1.00 91.25 298 GLU A CA 1
ATOM 2329 C C . GLU A 1 298 ? -6.502 -0.690 2.134 1.00 91.25 298 GLU A C 1
ATOM 2331 O O . GLU A 1 298 ? -6.689 -0.323 0.977 1.00 91.25 298 GLU A O 1
ATOM 2336 N N . THR A 1 299 ? -6.477 0.205 3.127 1.00 90.19 299 THR A N 1
ATOM 2337 C CA . THR A 1 299 ? -6.665 1.663 2.955 1.00 90.19 299 THR A CA 1
ATOM 2338 C C . THR A 1 299 ? -5.708 2.477 3.796 1.00 90.19 299 THR A C 1
ATOM 2340 O O . THR A 1 299 ? -5.406 2.103 4.925 1.00 90.19 299 THR A O 1
ATOM 2343 N N . ASN A 1 300 ? -5.358 3.659 3.294 1.00 91.25 300 ASN A N 1
ATOM 2344 C CA . ASN A 1 300 ? -4.652 4.674 4.068 1.00 91.25 300 ASN A CA 1
ATOM 2345 C C . ASN A 1 300 ? -5.547 5.254 5.173 1.00 91.25 300 ASN A C 1
ATOM 2347 O O . ASN A 1 300 ? -6.703 5.628 4.930 1.00 91.25 300 ASN A O 1
ATOM 2351 N N . ALA A 1 301 ? -4.982 5.367 6.370 1.00 91.94 301 ALA A N 1
ATOM 2352 C CA . ALA A 1 301 ? -5.537 6.126 7.475 1.00 91.94 301 ALA A CA 1
ATOM 2353 C C . ALA A 1 301 ? -5.396 7.637 7.209 1.00 91.94 301 ALA A C 1
ATOM 2355 O O . ALA A 1 301 ? -4.390 8.061 6.621 1.00 91.94 301 ALA A O 1
ATOM 2356 N N . PRO A 1 302 ? -6.365 8.456 7.653 1.00 91.94 302 PRO A N 1
ATOM 2357 C CA . PRO A 1 302 ? -6.240 9.909 7.643 1.00 91.94 302 PRO A CA 1
ATOM 2358 C C . PRO A 1 302 ? -4.950 10.387 8.315 1.00 91.94 302 PRO A C 1
ATOM 2360 O O . PRO A 1 302 ? -4.537 9.861 9.351 1.00 91.94 302 PRO A O 1
ATOM 2363 N N . THR A 1 303 ? -4.313 11.409 7.744 1.00 89.94 303 THR A N 1
ATOM 2364 C CA . THR A 1 303 ? -3.019 11.910 8.246 1.00 89.94 303 THR A CA 1
ATOM 2365 C C . THR A 1 303 ? -3.127 12.457 9.670 1.00 89.94 303 THR A C 1
ATOM 2367 O O . THR A 1 303 ? -2.246 12.199 10.483 1.00 89.94 303 THR A O 1
ATOM 2370 N N . ALA A 1 304 ? -4.244 13.112 10.010 1.00 91.25 304 ALA A N 1
ATOM 2371 C CA . ALA A 1 304 ? -4.472 13.656 11.348 1.00 91.25 304 ALA A CA 1
ATOM 2372 C C . ALA A 1 304 ? -4.424 12.587 12.451 1.00 91.25 304 ALA A C 1
ATOM 2374 O O . ALA A 1 304 ? -3.883 12.851 13.518 1.00 91.25 304 ALA A O 1
ATOM 2375 N N . PHE A 1 305 ? -4.923 11.373 12.196 1.00 93.19 305 PHE A N 1
ATOM 2376 C CA . PHE A 1 305 ? -4.836 10.293 13.182 1.00 93.19 305 PHE A CA 1
ATOM 2377 C C . PHE A 1 305 ? -3.403 9.829 13.388 1.00 93.19 305 PHE A C 1
ATOM 2379 O O . PHE A 1 305 ? -2.983 9.644 14.520 1.00 93.19 305 PHE A O 1
ATOM 2386 N N . ARG A 1 306 ? -2.643 9.676 12.301 1.00 90.44 306 ARG A N 1
ATOM 2387 C CA . ARG A 1 306 ? -1.261 9.190 12.377 1.00 90.44 306 ARG A CA 1
ATOM 2388 C C . ARG A 1 306 ? -0.324 10.181 13.068 1.00 90.44 306 ARG A C 1
ATOM 2390 O O . ARG A 1 306 ? 0.637 9.752 13.686 1.00 90.44 306 ARG A O 1
ATOM 2397 N N . GLU A 1 307 ? -0.586 11.481 12.935 1.00 88.62 307 GLU A N 1
ATOM 2398 C CA . GLU A 1 307 ? 0.311 12.532 13.436 1.00 88.62 307 GLU A CA 1
ATOM 2399 C C . GLU A 1 307 ? -0.105 13.115 14.792 1.00 88.62 307 GLU A C 1
ATOM 2401 O O . GLU A 1 307 ? 0.739 13.667 15.489 1.00 88.62 307 GLU A O 1
ATOM 2406 N N . LYS A 1 308 ? -1.391 13.043 15.164 1.00 91.62 308 LYS A N 1
ATOM 2407 C CA . LYS A 1 308 ? -1.926 13.767 16.334 1.00 91.62 308 LYS A CA 1
ATOM 2408 C C . LYS A 1 308 ? -2.713 12.905 17.325 1.00 91.62 308 LYS A C 1
ATOM 2410 O O . LYS A 1 308 ? -3.135 13.421 18.358 1.00 91.62 308 LYS A O 1
ATOM 2415 N N . ALA A 1 309 ? -2.938 11.629 17.017 1.00 93.56 309 ALA A N 1
ATOM 2416 C CA . ALA A 1 309 ? -3.622 10.683 17.894 1.00 93.56 309 ALA A CA 1
ATOM 2417 C C . ALA A 1 309 ? -2.694 9.517 18.261 1.00 93.56 309 ALA A C 1
ATOM 2419 O O . ALA A 1 309 ? -1.710 9.246 17.570 1.00 93.56 309 ALA A O 1
ATOM 2420 N N . PHE A 1 310 ? -3.032 8.783 19.322 1.00 95.00 310 PHE A N 1
ATOM 2421 C CA . PHE A 1 310 ? -2.397 7.499 19.606 1.00 95.00 310 PHE A CA 1
ATOM 2422 C C . PHE A 1 310 ? -2.927 6.451 18.622 1.00 95.00 310 PHE A C 1
ATOM 2424 O O . PHE A 1 310 ? -3.982 5.847 18.822 1.00 95.00 310 PHE A O 1
ATOM 2431 N N . TYR A 1 311 ? -2.228 6.296 17.501 1.00 94.31 311 TYR A N 1
ATOM 2432 C CA . TYR A 1 311 ? -2.673 5.482 16.379 1.00 94.31 311 TYR A CA 1
ATOM 2433 C C . TYR A 1 311 ? -2.104 4.061 16.430 1.00 94.31 311 TYR A C 1
ATOM 2435 O O . TYR A 1 311 ? -0.889 3.865 16.473 1.00 94.31 311 TYR A O 1
ATOM 2443 N N . ARG A 1 312 ? -2.982 3.060 16.311 1.00 94.00 312 ARG A N 1
ATOM 2444 C CA . ARG A 1 312 ? -2.605 1.656 16.124 1.00 94.00 312 ARG A CA 1
ATOM 2445 C C . ARG A 1 312 ? -3.371 1.047 14.958 1.00 94.00 312 ARG A C 1
ATOM 2447 O O . ARG A 1 312 ? -4.586 1.184 14.849 1.00 94.00 312 ARG A O 1
ATOM 2454 N N . ASN A 1 313 ? -2.659 0.324 14.095 1.00 94.25 313 ASN A N 1
ATOM 2455 C CA . ASN A 1 313 ? -3.270 -0.464 13.029 1.00 94.25 313 ASN A CA 1
ATOM 2456 C C . ASN A 1 313 ? -3.280 -1.946 13.405 1.00 94.25 313 ASN A C 1
ATOM 2458 O O . ASN A 1 313 ? -2.222 -2.531 13.630 1.00 94.25 313 ASN A O 1
ATOM 2462 N N . LEU A 1 314 ? -4.467 -2.550 13.418 1.00 94.38 314 LEU A N 1
ATOM 2463 C CA . LEU A 1 314 ? -4.658 -3.996 13.449 1.00 94.38 314 LEU A CA 1
ATOM 2464 C C . LEU A 1 314 ? -5.183 -4.414 12.065 1.00 94.38 314 LEU A C 1
ATOM 2466 O O . LEU A 1 314 ? -6.386 -4.366 11.829 1.00 94.38 314 LEU A O 1
ATOM 2470 N N . PRO A 1 315 ? -4.312 -4.752 11.098 1.00 93.75 315 PRO A N 1
ATOM 2471 C CA . PRO A 1 315 ? -4.730 -4.934 9.712 1.00 93.75 315 PRO A CA 1
ATOM 2472 C C . PRO A 1 315 ? -5.504 -6.246 9.539 1.00 93.75 315 PRO A C 1
ATOM 2474 O O . PRO A 1 315 ? -4.907 -7.327 9.476 1.00 93.75 315 PRO A O 1
ATOM 2477 N N . LEU A 1 316 ? -6.830 -6.150 9.421 1.00 94.75 316 LEU A N 1
ATOM 2478 C CA . LEU A 1 316 ? -7.741 -7.270 9.177 1.00 94.75 316 LEU A CA 1
ATOM 2479 C C . LEU A 1 316 ? -8.231 -7.244 7.726 1.00 94.75 316 LEU A C 1
ATOM 2481 O O . LEU A 1 316 ? -8.623 -6.189 7.224 1.00 94.75 316 LEU A O 1
ATOM 2485 N N . LEU A 1 317 ? -8.236 -8.402 7.058 1.00 94.69 317 LEU A N 1
ATOM 2486 C CA . LEU A 1 317 ? -8.830 -8.530 5.723 1.00 94.69 317 LEU A CA 1
ATOM 2487 C C . LEU A 1 317 ? -10.341 -8.267 5.782 1.00 94.69 317 LEU A C 1
ATOM 2489 O O . LEU A 1 317 ? -11.016 -8.646 6.739 1.00 94.69 317 LEU A O 1
ATOM 2493 N N . ASP A 1 318 ? -10.865 -7.592 4.761 1.00 91.81 318 ASP A N 1
ATOM 2494 C CA . ASP A 1 318 ? -12.279 -7.224 4.707 1.00 91.81 318 ASP A CA 1
ATOM 2495 C C . ASP A 1 318 ? -13.173 -8.449 4.480 1.00 91.81 318 ASP A C 1
ATOM 2497 O O . ASP A 1 318 ? -12.777 -9.405 3.817 1.00 91.81 318 ASP A O 1
ATOM 2501 N N . LEU A 1 319 ? -14.394 -8.418 5.019 1.00 90.62 319 LEU A N 1
ATOM 2502 C CA . LEU A 1 319 ? -15.403 -9.479 4.874 1.00 90.62 319 LEU A CA 1
ATOM 2503 C C . LEU A 1 319 ? -14.995 -10.877 5.387 1.00 90.62 319 LEU A C 1
ATOM 2505 O O . LEU A 1 319 ? -15.697 -11.858 5.127 1.00 90.62 319 LEU A O 1
ATOM 2509 N N . VAL A 1 320 ? -13.882 -10.992 6.116 1.00 92.69 320 VAL A N 1
ATOM 2510 C CA . VAL A 1 320 ? -13.469 -12.233 6.783 1.00 92.69 320 VAL A CA 1
ATOM 2511 C C . VAL A 1 320 ? -13.900 -12.173 8.253 1.00 92.69 320 VAL A C 1
ATOM 2513 O O . VAL A 1 320 ? -13.616 -11.167 8.907 1.00 92.69 320 VAL A O 1
ATOM 2516 N N . PRO A 1 321 ? -14.568 -13.213 8.790 1.00 92.19 321 PRO A N 1
ATOM 2517 C CA . PRO A 1 321 ? -14.918 -13.278 10.209 1.00 92.19 321 PRO A CA 1
ATOM 2518 C C . PRO A 1 321 ? -13.689 -13.121 11.105 1.00 92.19 321 PRO A C 1
ATOM 2520 O O . PRO A 1 321 ? -12.639 -13.698 10.815 1.00 92.19 321 PRO A O 1
ATOM 2523 N N . LEU A 1 322 ? -13.812 -12.347 12.183 1.00 94.25 322 LEU A N 1
ATOM 2524 C CA . LEU A 1 322 ? -12.711 -12.118 13.117 1.00 94.25 322 LEU A CA 1
ATOM 2525 C C . LEU A 1 322 ? -12.460 -13.369 13.960 1.00 94.25 322 LEU A C 1
ATOM 2527 O O . LEU A 1 322 ? -13.394 -14.068 14.345 1.00 94.25 322 LEU A O 1
ATOM 2531 N N . LYS A 1 323 ? -11.188 -13.629 14.260 1.00 94.62 323 LYS A N 1
ATOM 2532 C CA . LYS A 1 323 ? -10.792 -14.677 15.205 1.00 94.62 323 LYS A CA 1
ATOM 2533 C C . LYS A 1 323 ? -10.805 -14.154 16.648 1.00 94.62 323 LYS A C 1
ATOM 2535 O O . LYS A 1 323 ? -10.579 -12.954 16.834 1.00 94.62 323 LYS A O 1
ATOM 2540 N N . PRO A 1 324 ? -10.975 -15.023 17.660 1.00 95.00 324 PRO A N 1
ATOM 2541 C CA . PRO A 1 324 ? -10.968 -14.618 19.066 1.00 95.00 324 PRO A CA 1
ATOM 2542 C C . PRO A 1 324 ? -9.724 -13.819 19.468 1.00 95.00 324 PRO A C 1
ATOM 2544 O O . PRO A 1 324 ? -9.839 -12.803 20.143 1.00 95.00 324 PRO A O 1
ATOM 2547 N N . GLU A 1 325 ? -8.540 -14.187 18.972 1.00 95.00 325 GLU A N 1
ATOM 2548 C CA . GLU A 1 325 ? -7.295 -13.490 19.321 1.00 95.00 325 GLU A CA 1
ATOM 2549 C C . GLU A 1 325 ? -7.241 -12.073 18.728 1.00 95.00 325 GLU A C 1
ATOM 2551 O O . GLU A 1 325 ? -6.605 -11.178 19.279 1.00 95.00 325 GLU A O 1
ATOM 2556 N N . GLN A 1 326 ? -7.915 -11.851 17.594 1.00 95.31 326 GLN A N 1
ATOM 2557 C CA . GLN A 1 326 ? -8.020 -10.532 16.962 1.00 95.31 326 GLN A CA 1
ATOM 2558 C C . GLN A 1 326 ? -8.999 -9.635 17.718 1.00 95.31 326 GLN A C 1
ATOM 2560 O O . GLN A 1 326 ? -8.768 -8.430 17.813 1.00 95.31 326 GLN A O 1
ATOM 2565 N N . ILE A 1 327 ? -10.074 -10.228 18.241 1.00 96.38 327 ILE A N 1
ATOM 2566 C CA . ILE A 1 327 ? -11.044 -9.549 19.097 1.00 96.38 327 ILE A CA 1
ATOM 2567 C C . ILE A 1 327 ? -10.359 -9.147 20.405 1.00 96.38 327 ILE A C 1
ATOM 2569 O O . ILE A 1 327 ? -10.337 -7.961 20.711 1.00 96.38 327 ILE A O 1
ATOM 2573 N N . GLU A 1 328 ? -9.684 -10.073 21.093 1.00 96.56 328 GLU A N 1
ATOM 2574 C CA . GLU A 1 328 ? -8.961 -9.766 22.336 1.00 96.56 328 GLU A CA 1
ATOM 2575 C C . GLU A 1 328 ? -7.866 -8.712 22.123 1.00 96.56 328 GLU A C 1
ATOM 2577 O O . GLU A 1 328 ? -7.727 -7.791 22.919 1.00 96.56 328 GLU A O 1
ATOM 2582 N N . ALA A 1 329 ? -7.118 -8.770 21.015 1.00 95.94 329 ALA A N 1
ATOM 2583 C CA . ALA A 1 329 ? -6.119 -7.744 20.711 1.00 95.94 329 ALA A CA 1
ATOM 2584 C C . ALA A 1 329 ? -6.735 -6.342 20.532 1.00 95.94 329 ALA A C 1
ATOM 2586 O O . ALA A 1 329 ? -6.110 -5.340 20.891 1.00 95.94 329 ALA A O 1
ATOM 2587 N N . ALA A 1 330 ? -7.940 -6.259 19.961 1.00 97.38 330 ALA A N 1
ATOM 2588 C CA . ALA A 1 330 ? -8.667 -5.004 19.815 1.00 97.38 330 ALA A CA 1
ATOM 2589 C C . ALA A 1 330 ? -9.234 -4.522 21.159 1.00 97.38 330 ALA A C 1
ATOM 2591 O O . ALA A 1 330 ? -9.067 -3.353 21.499 1.00 97.38 330 ALA A O 1
ATOM 2592 N N . LEU A 1 331 ? -9.843 -5.418 21.934 1.00 97.94 331 LEU A N 1
ATOM 2593 C CA . LEU A 1 331 ? -10.397 -5.130 23.256 1.00 97.94 331 LEU A CA 1
ATOM 2594 C C . LEU A 1 331 ? -9.317 -4.700 24.251 1.00 97.94 331 LEU A C 1
ATOM 2596 O O . LEU A 1 331 ? -9.454 -3.663 24.895 1.00 97.94 331 LEU A O 1
ATOM 2600 N N . GLY A 1 332 ? -8.186 -5.407 24.291 1.00 97.94 332 GLY A N 1
ATOM 2601 C CA . GLY A 1 332 ? -7.033 -5.048 25.112 1.00 97.94 332 GLY A CA 1
ATOM 2602 C C . GLY A 1 332 ? -6.497 -3.649 24.798 1.00 97.94 332 GLY A C 1
ATOM 2603 O O . GLY A 1 332 ? -6.159 -2.905 25.716 1.00 97.94 332 GLY A O 1
ATOM 2604 N N . PHE A 1 333 ? -6.499 -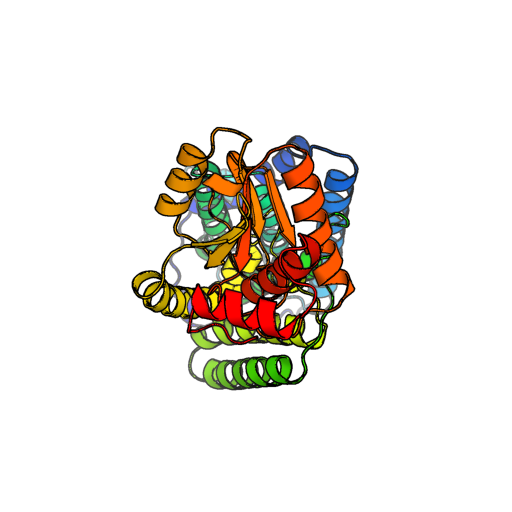3.239 23.521 1.00 97.75 333 PHE A N 1
ATOM 2605 C CA . PHE A 1 333 ? -6.183 -1.856 23.153 1.00 97.75 333 PHE A CA 1
ATOM 2606 C C . PHE A 1 333 ? -7.211 -0.870 23.717 1.00 97.75 333 PHE A C 1
ATOM 2608 O O . PHE A 1 333 ? -6.820 0.142 24.289 1.00 97.75 333 PHE A O 1
ATOM 2615 N N . ILE A 1 334 ? -8.514 -1.141 23.584 1.00 98.06 334 ILE A N 1
ATOM 2616 C CA . ILE A 1 334 ? -9.549 -0.251 24.132 1.00 98.06 334 ILE A CA 1
ATOM 2617 C C . ILE A 1 334 ? -9.376 -0.128 25.653 1.00 98.06 334 ILE A C 1
ATOM 2619 O O . ILE A 1 334 ? -9.310 0.989 26.163 1.00 98.06 334 ILE A O 1
ATOM 2623 N N . ARG A 1 335 ? -9.209 -1.253 26.356 1.00 97.25 335 ARG A N 1
ATOM 2624 C CA . ARG A 1 335 ? -9.003 -1.326 27.808 1.00 97.25 335 ARG A CA 1
ATOM 2625 C C . ARG A 1 335 ? -7.810 -0.482 28.259 1.00 97.25 335 ARG A C 1
ATOM 2627 O O . ARG A 1 335 ? -7.959 0.380 29.122 1.00 97.25 335 ARG A O 1
ATOM 2634 N N . GLU A 1 336 ? -6.650 -0.681 27.635 1.00 97.38 336 GLU A N 1
ATOM 2635 C CA . GLU A 1 336 ? -5.418 0.058 27.934 1.00 97.38 336 GLU A CA 1
ATOM 2636 C C . GLU A 1 336 ? -5.599 1.568 27.729 1.00 97.38 336 GLU A C 1
ATOM 2638 O O . GLU A 1 336 ? -5.258 2.371 28.595 1.00 97.38 336 GLU A O 1
ATOM 2643 N N . GLN A 1 337 ? -6.174 1.974 26.596 1.00 97.31 337 GLN A N 1
ATOM 2644 C CA . GLN A 1 337 ? -6.305 3.391 26.264 1.00 97.31 337 GLN A CA 1
ATOM 2645 C C . GLN A 1 337 ? -7.374 4.095 27.107 1.00 97.31 337 GLN A C 1
ATOM 2647 O O . GLN A 1 337 ? -7.185 5.253 27.484 1.00 97.31 337 GLN A O 1
ATOM 2652 N N . ARG A 1 338 ? -8.464 3.402 27.461 1.00 96.06 338 ARG A N 1
ATOM 2653 C CA . ARG A 1 338 ? -9.480 3.924 28.386 1.00 96.06 338 ARG A CA 1
ATOM 2654 C C . ARG A 1 338 ? -8.941 4.068 29.806 1.00 96.06 338 ARG A C 1
ATOM 2656 O O . ARG A 1 338 ? -9.246 5.074 30.441 1.00 96.06 338 ARG A O 1
ATOM 2663 N N . ALA A 1 339 ? -8.099 3.145 30.275 1.00 95.38 339 ALA A N 1
ATOM 2664 C CA . ALA A 1 339 ? -7.429 3.268 31.572 1.00 95.38 339 ALA A CA 1
ATOM 2665 C C . ALA A 1 339 ? -6.512 4.505 31.650 1.00 95.38 339 ALA A C 1
ATOM 2667 O O . ALA A 1 339 ? -6.365 5.099 32.713 1.00 95.38 339 ALA A O 1
ATOM 2668 N N . LEU A 1 340 ? -5.956 4.943 30.514 1.00 95.62 340 LEU A N 1
ATOM 2669 C CA . LEU A 1 340 ? -5.187 6.188 30.392 1.00 95.62 340 LEU A CA 1
ATOM 2670 C C . LEU A 1 340 ? -6.065 7.444 30.208 1.00 95.62 340 LEU A C 1
ATOM 2672 O O . LEU A 1 340 ? -5.540 8.517 29.924 1.00 95.62 340 LEU A O 1
ATOM 2676 N N . GLY A 1 341 ? -7.393 7.328 30.317 1.00 94.44 341 GLY A N 1
ATOM 2677 C CA . GLY A 1 341 ? -8.340 8.441 30.191 1.00 94.44 341 GLY A CA 1
ATOM 2678 C C . GLY A 1 341 ? -8.641 8.888 28.755 1.00 94.44 341 GLY A C 1
ATOM 2679 O O . GLY A 1 341 ? -9.456 9.789 28.555 1.00 94.44 341 GLY A O 1
ATOM 2680 N N . ARG A 1 342 ? -8.049 8.249 27.738 1.00 96.00 342 ARG A N 1
ATOM 2681 C CA . ARG A 1 342 ? -8.226 8.637 26.329 1.00 96.00 342 ARG A CA 1
ATOM 2682 C C . ARG A 1 342 ? -9.596 8.233 25.802 1.00 96.00 342 ARG A C 1
ATOM 2684 O O . ARG A 1 342 ? -10.147 7.198 26.179 1.00 96.00 342 ARG A O 1
ATOM 2691 N N . ARG A 1 343 ? -10.139 9.012 24.868 1.00 96.88 343 ARG A N 1
ATOM 2692 C CA . ARG A 1 343 ? -11.263 8.583 24.024 1.00 96.88 343 ARG A CA 1
ATOM 2693 C C . ARG A 1 343 ? -10.751 7.599 22.981 1.00 96.88 343 ARG A C 1
ATOM 2695 O O . ARG A 1 343 ? -9.679 7.809 22.419 1.00 96.88 343 ARG A O 1
ATOM 2702 N N . VAL A 1 344 ? -11.510 6.549 22.695 1.00 98.06 344 VAL A N 1
ATOM 2703 C CA . VAL A 1 344 ? -11.108 5.514 21.738 1.00 98.06 344 VAL A CA 1
ATOM 2704 C C . VAL A 1 344 ? -12.029 5.532 20.530 1.00 98.06 344 VAL A C 1
ATOM 2706 O O . VAL A 1 344 ? -13.244 5.467 20.673 1.00 98.06 344 VAL A O 1
ATOM 2709 N N . PHE A 1 345 ? -11.453 5.588 19.332 1.00 98.00 345 PHE A N 1
ATOM 2710 C CA . PHE A 1 345 ? -12.176 5.427 18.077 1.00 98.00 345 PHE A CA 1
ATOM 2711 C C . PHE A 1 345 ? -11.722 4.161 17.352 1.00 98.00 345 PHE A C 1
ATOM 2713 O O . PHE A 1 345 ? -10.570 4.056 16.927 1.00 98.00 345 PHE A O 1
ATOM 2720 N N . VAL A 1 346 ? -12.638 3.211 17.181 1.00 97.94 346 VAL A N 1
ATOM 2721 C CA . VAL A 1 346 ? -12.408 1.961 16.451 1.00 97.94 346 VAL A CA 1
ATOM 2722 C C . VAL A 1 346 ? -13.078 2.044 15.089 1.00 97.94 346 VAL A C 1
ATOM 2724 O O . VAL A 1 346 ? -14.297 2.168 14.992 1.00 97.94 346 VAL A O 1
ATOM 2727 N N . HIS A 1 347 ? -12.315 1.927 14.006 1.00 96.00 347 HIS A N 1
ATOM 2728 C CA . HIS A 1 347 ? -12.906 2.012 12.675 1.00 96.00 347 HIS A CA 1
ATOM 2729 C C . HIS A 1 347 ? -12.477 0.891 11.744 1.00 96.00 347 HIS A C 1
ATOM 2731 O O . HIS A 1 347 ? -11.361 0.376 11.790 1.00 96.00 347 HIS A O 1
ATOM 2737 N N . CYS A 1 348 ? -13.382 0.543 10.835 1.00 94.06 348 CYS A N 1
ATOM 2738 C CA . CYS A 1 348 ? -13.065 -0.242 9.650 1.00 94.06 348 CYS A CA 1
ATOM 2739 C C . CYS A 1 348 ? -13.409 0.572 8.397 1.00 94.06 348 CYS A C 1
ATOM 2741 O O . CYS A 1 348 ? -13.502 1.797 8.462 1.00 94.06 348 CYS A O 1
ATOM 2743 N N . GLN A 1 349 ? -13.563 -0.061 7.234 1.00 91.81 349 GLN A N 1
ATOM 2744 C CA . GLN A 1 349 ? -13.833 0.693 6.012 1.00 91.81 349 GLN A CA 1
ATOM 2745 C C . GLN A 1 349 ? -15.221 1.349 6.013 1.00 91.81 349 GLN A C 1
ATOM 2747 O O . GLN A 1 349 ? -15.322 2.558 5.802 1.00 91.81 349 GLN A O 1
ATOM 2752 N N . LEU A 1 350 ? -16.276 0.558 6.233 1.00 91.06 350 LEU A N 1
ATOM 2753 C CA . LEU A 1 350 ? -17.672 1.013 6.172 1.00 91.06 350 LEU A CA 1
ATOM 2754 C C . LEU A 1 350 ? -18.341 1.142 7.541 1.00 91.06 350 LEU A C 1
ATOM 2756 O O . LEU A 1 350 ? -19.435 1.677 7.615 1.00 91.06 350 LEU A O 1
ATOM 2760 N N . GLY A 1 351 ? -17.709 0.664 8.611 1.00 91.06 351 GLY A N 1
ATOM 2761 C CA . GLY A 1 351 ? -18.285 0.702 9.955 1.00 91.06 351 GLY A CA 1
ATOM 2762 C C . GLY A 1 351 ? -19.286 -0.413 10.268 1.00 91.06 351 GLY A C 1
ATOM 2763 O O . GLY A 1 351 ? -19.725 -0.500 11.404 1.00 91.06 351 GLY A O 1
ATOM 2764 N N . LEU A 1 352 ? -19.615 -1.281 9.302 1.00 90.38 352 LEU A N 1
ATOM 2765 C CA . LEU A 1 352 ? -20.784 -2.172 9.390 1.00 90.38 352 LEU A CA 1
ATOM 2766 C C . LEU A 1 352 ? -20.504 -3.578 9.932 1.00 90.38 352 LEU A C 1
ATOM 2768 O O . LEU A 1 352 ? -21.431 -4.260 10.339 1.00 90.38 352 LEU A O 1
ATOM 2772 N N . GLN A 1 353 ? -19.254 -4.040 9.895 1.00 92.50 353 GLN A N 1
ATOM 2773 C CA . GLN A 1 353 ? -18.915 -5.418 10.275 1.00 92.50 353 GLN A CA 1
ATOM 2774 C C . GLN A 1 353 ? -17.781 -5.440 11.299 1.00 92.50 353 GLN A C 1
ATOM 2776 O O . GLN A 1 353 ? -18.030 -5.557 12.489 1.00 92.50 353 GLN A O 1
ATOM 2781 N N . ARG A 1 354 ? -16.524 -5.261 10.861 1.00 95.25 354 ARG A N 1
ATOM 2782 C CA . ARG A 1 354 ? -15.333 -5.405 11.724 1.00 95.25 354 ARG A CA 1
ATOM 2783 C C . ARG A 1 354 ? -15.385 -4.529 12.987 1.00 95.25 354 ARG A C 1
ATOM 2785 O O . ARG A 1 354 ? -15.264 -5.048 14.085 1.00 95.25 354 ARG A O 1
ATOM 2792 N N . SER A 1 355 ? -15.575 -3.217 12.841 1.00 95.81 355 SER A N 1
ATOM 2793 C CA . SER A 1 355 ? -15.632 -2.285 13.979 1.00 95.81 355 SER A CA 1
ATOM 2794 C C . SER A 1 355 ? -16.900 -2.443 14.816 1.00 95.81 355 SER A C 1
ATOM 2796 O O . SER A 1 355 ? -16.824 -2.309 16.029 1.00 95.81 355 SER A O 1
ATOM 2798 N N . ALA A 1 356 ? -18.036 -2.755 14.186 1.00 95.38 356 ALA A N 1
ATOM 2799 C CA . ALA A 1 356 ? -19.298 -3.005 14.880 1.00 95.38 356 ALA A CA 1
ATOM 2800 C C . ALA A 1 356 ? -19.227 -4.267 15.754 1.00 95.38 356 ALA A C 1
ATOM 2802 O O . ALA A 1 356 ? -19.694 -4.253 16.887 1.00 95.38 356 ALA A O 1
ATOM 2803 N N . LEU A 1 357 ? -18.570 -5.326 15.270 1.00 95.69 357 LEU A N 1
ATOM 2804 C CA . LEU A 1 357 ? -18.341 -6.545 16.043 1.00 95.69 357 LEU A CA 1
ATOM 2805 C C . LEU A 1 357 ? -17.471 -6.264 17.272 1.00 95.69 357 LEU A C 1
ATOM 2807 O O . LEU A 1 357 ? -17.822 -6.671 18.373 1.00 95.69 357 LEU A O 1
ATOM 2811 N N . ILE A 1 358 ? -16.370 -5.520 17.105 1.00 97.19 358 ILE A N 1
ATOM 2812 C CA . ILE A 1 358 ? -15.535 -5.102 18.243 1.00 97.19 358 ILE A CA 1
ATOM 2813 C C . ILE A 1 358 ? -16.336 -4.247 19.233 1.00 97.19 358 ILE A C 1
ATOM 2815 O O . ILE A 1 358 ? -16.201 -4.440 20.436 1.00 97.19 358 ILE A O 1
ATOM 2819 N N . ALA A 1 359 ? -17.195 -3.347 18.748 1.00 96.50 359 ALA A N 1
ATOM 2820 C CA . ALA A 1 359 ? -18.061 -2.544 19.607 1.00 96.50 359 ALA A CA 1
ATOM 2821 C C . ALA A 1 359 ? -19.044 -3.410 20.411 1.00 96.50 359 ALA A C 1
ATOM 2823 O O . ALA A 1 359 ? -19.195 -3.187 21.606 1.00 96.50 359 ALA A O 1
ATOM 2824 N N . ALA A 1 360 ? -19.657 -4.424 19.793 1.00 95.88 360 ALA A N 1
ATOM 2825 C CA . ALA A 1 360 ? -20.558 -5.344 20.486 1.00 95.88 360 ALA A CA 1
ATOM 2826 C C . ALA A 1 360 ? -19.827 -6.139 21.581 1.00 95.88 360 ALA A C 1
ATOM 2828 O O . ALA A 1 360 ? -20.330 -6.258 22.693 1.00 95.88 360 ALA A O 1
ATOM 2829 N N . HIS A 1 361 ? -18.611 -6.623 21.310 1.00 96.25 361 HIS A N 1
ATOM 2830 C CA . HIS A 1 361 ? -17.801 -7.275 22.342 1.00 96.25 361 HIS A CA 1
ATOM 2831 C C . HIS A 1 361 ? -17.394 -6.316 23.466 1.00 96.25 361 HIS A C 1
ATOM 2833 O O . HIS A 1 361 ? -17.413 -6.705 24.631 1.00 96.25 361 HIS A O 1
ATOM 2839 N N . TRP A 1 362 ? -17.080 -5.061 23.136 1.00 96.88 362 TRP A N 1
ATOM 2840 C CA . TRP A 1 362 ? -16.740 -4.052 24.135 1.00 96.88 362 TRP A CA 1
ATOM 2841 C C . TRP A 1 362 ? -17.910 -3.739 25.073 1.00 96.88 362 TRP A C 1
ATOM 2843 O O . TRP A 1 362 ? -17.686 -3.609 26.267 1.00 96.88 362 TRP A O 1
ATOM 2853 N N . VAL A 1 363 ? -19.146 -3.678 24.566 1.00 95.38 363 VAL A N 1
ATOM 2854 C CA . VAL A 1 363 ? -20.362 -3.476 25.384 1.00 95.38 363 VAL A CA 1
ATOM 2855 C C . VAL A 1 363 ? -20.523 -4.564 26.449 1.00 95.38 363 VAL A C 1
ATOM 2857 O O . VAL A 1 363 ? -20.924 -4.284 27.580 1.00 95.38 363 VAL A O 1
ATOM 2860 N N . VAL A 1 364 ? -20.202 -5.810 26.093 1.00 94.69 364 VAL A N 1
ATOM 2861 C CA . VAL A 1 364 ? -20.227 -6.926 27.046 1.00 94.69 364 VAL A CA 1
ATOM 2862 C C . VAL A 1 364 ? -19.106 -6.774 28.074 1.00 94.69 364 VAL A C 1
ATOM 2864 O O . VAL A 1 364 ? -19.330 -6.902 29.274 1.00 94.69 364 VAL A O 1
ATOM 2867 N N . GLU A 1 365 ? -17.896 -6.452 27.620 1.00 93.06 365 GLU A N 1
ATOM 2868 C CA . GLU A 1 365 ? -16.729 -6.318 28.494 1.00 93.06 365 GLU A CA 1
ATOM 2869 C C . GLU A 1 365 ? -16.809 -5.117 29.446 1.00 93.06 365 GLU A C 1
ATOM 2871 O O . GLU A 1 365 ? -16.357 -5.199 30.586 1.00 93.06 365 GLU A O 1
ATOM 2876 N N . SER A 1 366 ? -17.419 -4.011 29.017 1.00 91.44 366 SER A N 1
ATOM 2877 C CA . SER A 1 366 ? -17.637 -2.832 29.856 1.00 91.44 366 SER A CA 1
ATOM 2878 C C . SER A 1 366 ? -18.707 -3.050 30.930 1.00 91.44 366 SER A C 1
ATOM 2880 O O . SER A 1 366 ? -18.922 -2.161 31.752 1.00 91.44 366 SER A O 1
ATOM 2882 N N . GLY A 1 367 ? -19.378 -4.207 30.931 1.00 88.00 367 GLY A N 1
ATOM 2883 C CA . GLY A 1 367 ? -20.403 -4.566 31.906 1.00 88.00 367 GLY A CA 1
ATOM 2884 C C . GLY A 1 367 ? -21.758 -3.897 31.672 1.00 88.00 367 GLY A C 1
ATOM 2885 O O . GLY A 1 367 ? -22.595 -3.923 32.570 1.00 88.00 367 GLY A O 1
ATOM 2886 N N . GLU A 1 368 ? -22.002 -3.308 30.493 1.00 81.62 368 GLU A N 1
ATOM 2887 C CA . GLU A 1 368 ? -23.319 -2.730 30.168 1.00 81.62 368 GLU A CA 1
ATOM 2888 C C . GLU A 1 368 ? -24.386 -3.819 29.965 1.00 81.62 368 GLU A C 1
ATOM 2890 O O . GLU A 1 368 ? -25.570 -3.596 30.209 1.00 81.62 368 GLU A O 1
ATOM 2895 N N . THR A 1 369 ? -23.970 -5.015 29.544 1.00 85.38 369 THR A N 1
ATOM 2896 C CA . THR A 1 369 ? -24.801 -6.222 29.475 1.00 85.38 369 THR A CA 1
ATOM 2897 C C . THR A 1 369 ? -23.925 -7.468 29.593 1.00 85.38 369 THR A C 1
ATOM 2899 O O . THR A 1 369 ? -22.758 -7.453 29.220 1.00 85.38 369 THR A O 1
ATOM 2902 N N . VAL A 1 370 ? -24.492 -8.569 30.088 1.00 83.19 370 VAL A N 1
ATOM 2903 C CA . VAL A 1 370 ? -23.853 -9.899 30.077 1.00 83.19 370 VAL A CA 1
ATOM 2904 C C . VAL A 1 370 ? -24.210 -10.717 28.830 1.00 83.19 370 VAL A C 1
ATOM 2906 O O . VAL A 1 370 ? -23.570 -11.724 28.545 1.00 83.19 370 VAL A O 1
ATOM 2909 N N . ASP A 1 371 ? -25.227 -10.283 28.085 1.00 89.44 371 ASP A N 1
ATOM 2910 C CA . ASP A 1 371 ? -25.744 -10.956 26.896 1.00 89.44 371 ASP A CA 1
ATOM 2911 C C . ASP A 1 371 ? -25.198 -10.320 25.607 1.00 89.44 371 ASP A C 1
ATOM 2913 O O . ASP A 1 371 ? -25.373 -9.120 25.351 1.00 89.44 371 ASP A O 1
ATOM 2917 N N . VAL A 1 372 ? -24.560 -11.155 24.782 1.00 88.94 372 VAL A N 1
ATOM 2918 C CA . VAL A 1 372 ? -24.011 -10.796 23.469 1.00 88.94 372 VAL A CA 1
ATOM 2919 C C . VAL A 1 372 ? -25.120 -10.402 22.493 1.00 88.94 372 VAL A C 1
ATOM 2921 O O . VAL A 1 372 ? -24.927 -9.479 21.702 1.00 88.94 372 VAL A O 1
ATOM 2924 N N . GLU A 1 373 ? -26.288 -11.045 22.542 1.00 90.62 373 GLU A N 1
ATOM 2925 C CA . GLU A 1 373 ? -27.403 -10.709 21.651 1.00 90.62 373 GLU A CA 1
ATOM 2926 C C . GLU A 1 373 ? -27.924 -9.299 21.936 1.00 90.62 373 GLU A C 1
ATOM 2928 O O . GLU A 1 373 ? -28.168 -8.517 21.008 1.00 90.62 373 GLU A O 1
ATOM 2933 N N . LEU A 1 374 ? -28.010 -8.931 23.217 1.00 91.12 374 LEU A N 1
ATOM 2934 C CA . LEU A 1 374 ? -28.395 -7.585 23.628 1.00 91.12 374 LEU A CA 1
ATOM 2935 C C . LEU A 1 374 ? -27.346 -6.544 23.212 1.00 91.12 374 LEU A C 1
ATOM 2937 O O . LEU A 1 374 ? -27.709 -5.466 22.738 1.00 91.12 374 LEU A O 1
ATOM 2941 N N . ALA A 1 375 ? -26.056 -6.879 23.304 1.00 92.19 375 ALA A N 1
ATOM 2942 C CA . ALA A 1 375 ? -24.979 -6.013 22.832 1.00 92.19 375 ALA A CA 1
ATOM 2943 C C . ALA A 1 375 ? -25.033 -5.789 21.310 1.00 92.19 375 ALA A C 1
ATOM 2945 O O . ALA A 1 375 ? -24.917 -4.656 20.837 1.00 92.19 375 ALA A O 1
ATOM 2946 N N . VAL A 1 376 ? -25.281 -6.844 20.527 1.00 93.31 376 VAL A N 1
ATOM 2947 C CA . VAL A 1 376 ? -25.471 -6.739 19.070 1.00 93.31 376 VAL A CA 1
ATOM 2948 C C . VAL A 1 376 ? -26.694 -5.887 18.743 1.00 93.31 376 VAL A C 1
ATOM 2950 O O . VAL A 1 376 ? -26.626 -5.024 17.865 1.00 93.31 376 VAL A O 1
ATOM 2953 N N . LYS A 1 377 ? -27.806 -6.081 19.461 1.00 93.00 377 LYS A N 1
ATOM 2954 C CA . LYS A 1 377 ? -29.009 -5.261 19.294 1.00 93.00 377 LYS A CA 1
ATOM 2955 C C . LYS A 1 377 ? -28.713 -3.787 19.563 1.00 93.00 377 LYS A C 1
ATOM 2957 O O . LYS A 1 377 ? -29.079 -2.948 18.745 1.00 93.00 377 LYS A O 1
ATOM 2962 N N . ARG A 1 378 ? -27.984 -3.477 20.637 1.00 92.38 378 ARG A N 1
ATOM 2963 C CA . ARG A 1 378 ? -27.586 -2.106 20.974 1.00 92.38 378 ARG A CA 1
ATOM 2964 C C . ARG A 1 378 ? -26.753 -1.456 19.870 1.00 92.38 378 ARG A C 1
ATOM 2966 O O . ARG A 1 378 ? -27.004 -0.319 19.483 1.00 92.38 378 ARG A O 1
ATOM 2973 N N . VAL A 1 379 ? -25.792 -2.189 19.315 1.00 93.44 379 VAL A N 1
ATOM 2974 C CA . VAL A 1 379 ? -24.983 -1.707 18.186 1.00 93.44 379 VAL A CA 1
ATOM 2975 C C . VAL A 1 379 ? -25.845 -1.470 16.938 1.00 93.44 379 VAL A C 1
ATOM 2977 O O . VAL A 1 379 ? -25.652 -0.466 16.254 1.00 93.44 379 VAL A O 1
ATOM 2980 N N . ARG A 1 380 ? -26.834 -2.333 16.664 1.00 93.69 380 ARG A N 1
ATOM 2981 C CA . ARG A 1 380 ? -27.792 -2.153 15.555 1.00 93.69 380 ARG A CA 1
ATOM 2982 C C . ARG A 1 380 ? -28.756 -0.981 15.767 1.00 93.69 380 ARG A C 1
ATOM 2984 O O . ARG A 1 380 ? -29.178 -0.373 14.791 1.00 93.69 380 ARG A O 1
ATOM 2991 N N . GLU A 1 381 ? -29.091 -0.629 17.007 1.00 92.88 381 GLU A N 1
ATOM 2992 C CA . GLU A 1 381 ? -29.863 0.589 17.307 1.00 92.88 381 GLU A CA 1
ATOM 2993 C C . GLU A 1 381 ? -29.074 1.859 16.956 1.00 92.88 381 GLU A C 1
ATOM 2995 O O . GLU A 1 381 ? -29.654 2.834 16.480 1.00 92.88 381 GLU A O 1
ATOM 3000 N N . LEU A 1 382 ? -27.752 1.842 17.161 1.00 91.56 382 LEU A N 1
ATOM 3001 C CA . LEU A 1 382 ? -26.859 2.954 16.819 1.00 91.56 382 LEU A CA 1
ATOM 3002 C C . LEU A 1 382 ? -26.556 3.034 15.317 1.00 91.56 382 LEU A C 1
ATOM 3004 O O . LEU A 1 382 ? -26.389 4.129 14.782 1.00 91.56 382 LEU A O 1
ATOM 3008 N N . GLU A 1 383 ? -26.456 1.889 14.640 1.00 90.06 383 GLU A N 1
ATOM 3009 C CA . GLU A 1 383 ? -26.255 1.798 13.193 1.00 90.06 383 GLU A CA 1
ATOM 3010 C C . GLU A 1 383 ? -27.075 0.631 12.601 1.00 90.06 383 GLU A C 1
ATOM 3012 O O . GLU A 1 383 ? -26.626 -0.521 12.628 1.00 90.06 383 GLU A O 1
ATOM 3017 N N . PRO A 1 384 ? -28.262 0.912 12.027 1.00 88.44 384 PRO A N 1
ATOM 3018 C CA . PRO A 1 384 ? -29.177 -0.121 11.531 1.00 88.44 384 PRO A CA 1
ATOM 3019 C C . PRO A 1 384 ? -28.631 -1.004 10.403 1.00 88.44 384 PRO A C 1
ATOM 3021 O O . PRO A 1 384 ? -29.116 -2.118 10.220 1.00 88.44 384 PRO A O 1
ATOM 3024 N N . ASP A 1 385 ? -27.623 -0.545 9.651 1.00 88.19 385 ASP A N 1
ATOM 3025 C CA . ASP A 1 385 ? -27.049 -1.305 8.527 1.00 88.19 385 ASP A CA 1
ATOM 3026 C C . ASP A 1 385 ? -25.938 -2.281 8.963 1.00 88.19 385 ASP A C 1
ATOM 3028 O O . ASP A 1 385 ? -25.247 -2.855 8.116 1.00 88.19 385 ASP A O 1
ATOM 3032 N N . VAL A 1 386 ? -25.703 -2.443 10.269 1.00 88.75 386 VAL A N 1
ATOM 3033 C CA . VAL A 1 386 ? -24.688 -3.362 10.797 1.00 88.75 386 VAL A CA 1
ATOM 3034 C C . VAL A 1 386 ? -24.978 -4.812 10.386 1.00 88.75 386 VAL A C 1
ATOM 3036 O O . VAL A 1 386 ? -26.090 -5.318 10.522 1.00 88.75 386 VAL A O 1
ATOM 3039 N N . VAL A 1 387 ? -23.931 -5.501 9.922 1.00 85.81 387 VAL A N 1
ATOM 3040 C CA . VAL A 1 387 ? -23.951 -6.884 9.426 1.00 85.81 387 VAL A CA 1
ATOM 3041 C C . VAL A 1 387 ? -23.017 -7.739 10.288 1.00 85.81 387 VAL A C 1
ATOM 3043 O O . VAL A 1 387 ? -21.923 -8.113 9.855 1.00 85.81 387 VAL A O 1
ATOM 3046 N N . ILE A 1 388 ? -23.428 -7.995 11.532 1.00 84.94 388 ILE A N 1
ATOM 3047 C CA . ILE A 1 388 ? -22.734 -8.873 12.493 1.00 84.94 388 ILE A CA 1
ATOM 3048 C C . ILE A 1 388 ? -23.683 -9.902 13.076 1.00 84.94 388 ILE A C 1
ATOM 3050 O O . ILE A 1 388 ? -24.890 -9.571 13.187 1.00 84.94 388 ILE A O 1
#

Secondary structure (DSSP, 8-state):
--GGG-TT------GGGGGSPP-GGGHHHHHHHHHHHHHHHHH--SHHHHHHHHHHHHHHHHHHHHHHHHS-B---SPPPPP-GGGHHHHHHHHHHS-TT-BSS-HHHHHHHHHHHHHHHH--HHHHHHHHHHHHHHHHHHHHTTS--HHHHHHHHHHHHHHHHHS--GGG---B---HHHHHHHHHHHHHHHHHHTT-GGGHHHHHHHHHHHHHHHH-BGGGG-EETTEE-HHHHHHTHHHHHHHHHHHHHHHTTS-SEEEEETTEEEESPPPHHHHHHHHHHH-TT-EEEEEEESSSPPPHHHHHHSEEEEEEE-TTSPPPHHHHHHHHHHHHHHHHTT-EEEEE-SSSSSHHHHHHHHHHHHTTS-S-HHHHHHHHHHH-TT---

Foldseek 3Di:
DDPVPDPDAAADADPCLVVQAADLVLLCLQVCLVVLLVVLCVLDPDPLSNVLLVQLLVQLVVVQVVQCVVRWHFQPDDQDQADDPSNVSVVVVCVVAPRGSAAQQSSLLSLLSSLLSVCQRDDDPVNVVVLVSSVSNLVSCSNNSPYHPRNNVRSLVSNLVSCVVRDRPVPQADAFADPVLLVVLQVQLVVLVVCCVVPVVSNLSSQLSNLRSVCRHRVGLCSCQQDLQARRSSSCRSNVVVVVVLVVVLVVLLVVDDQWDALDVLEIEGAQDDLVVLQVVLVVQDFAQEEEEEQDSNDHHRRSCSPGYNYDYNHGDPPGDDDPVSLVVLLVVVVVSVVVVHRYYYYYHGRAEPRLLSSLVNCCVVVVDVDSVVSNVSSCVRPVNHDD

Solvent-accessible surface area (backbone atoms only — not comparable to full-atom values): 20564 Å² total; per-residue (Å²): 135,63,77,89,77,51,92,78,63,48,64,74,73,61,81,70,60,79,72,60,66,80,40,68,78,35,51,53,45,43,58,44,49,60,58,53,56,60,48,51,66,76,68,45,89,43,73,69,52,43,51,50,52,53,51,43,55,52,49,41,51,52,52,32,50,54,45,24,74,76,52,50,23,30,65,84,67,82,79,77,82,68,60,75,92,52,20,68,61,45,54,54,41,57,73,75,52,56,68,60,71,31,32,33,22,57,68,37,18,52,48,39,47,52,45,33,54,51,46,72,74,40,59,74,70,63,30,51,52,52,52,53,48,54,51,43,30,58,51,18,37,50,25,57,64,74,44,43,71,59,17,47,52,39,4,40,49,46,17,51,51,37,50,64,75,57,61,56,85,94,57,67,54,35,79,64,58,34,67,72,57,13,50,55,27,37,51,48,14,51,54,26,44,60,46,23,79,82,40,66,77,27,41,52,50,10,52,25,23,41,50,52,9,48,22,24,56,69,7,32,23,36,65,48,31,47,47,96,47,31,46,24,54,62,38,46,59,50,33,35,64,57,50,49,56,50,48,54,55,45,58,62,50,61,76,74,47,75,56,58,45,76,79,50,98,57,34,31,31,16,23,60,58,52,59,69,56,36,43,52,52,42,65,75,55,35,88,66,29,28,32,37,41,36,35,46,20,83,57,65,56,42,63,48,41,69,75,50,27,51,61,44,70,54,29,39,61,82,99,55,84,82,50,72,70,58,48,49,56,53,49,52,49,51,54,55,43,46,74,72,71,25,33,34,40,33,24,18,72,76,25,31,34,74,18,41,47,52,47,22,54,44,38,36,73,72,62,80,35,92,46,64,68,59,25,44,50,54,50,33,74,75,39,76,78,48,64,118

Nearest PDB structures (foldseek):
  5z5a-assembly3_C  TM=8.591E-01  e=3.018E-06  Thermococcus kodakarensis KOD1
  9e9u-assembly1_A  TM=8.510E-01  e=2.605E-05  synthetic construct
  4erc-assembly1_A  TM=8.650E-01  e=4.252E-05  Homo sapiens
  6g85-assembly1_B  TM=7.720E-01  e=4.465E-03  Saccharomyces cerevisiae S288C
  5xw5-assembly2_B  TM=6.089E-01  e=3.671E-03  Saccharomyces cerevisiae S288C